Protein AF-A0A416CD63-F1 (afdb_monomer_lite)

Secondary structure (DSSP, 8-state):
-HHHHHHHHHHHHHHHHHHHHHHHHHHHHHHHHHHHHHHHHHHHHHHHHTT-HHHHHHHHHHHHTT-TT-HHHHHHHHHHHHHHHHHT--S-GGG--SHHHHHHHHHHHHHHHHHHHHHHHHHHH-GGGTT-HHHHHHHHHHHHHHHHHHHHHHHHHHHHHHHHHHHHHHHHHHTT------HHHHHHHHHHHHHHHIIIII-SS-TTEEEEEEEEEE-TT--EEEEEEE--TT--SHHHHHHHHTTTB-HHHHHHHHHTS-EEEETTEEEEEPP--------SEEEEEEEEEETTEEEEEEEEEETTEE-S--EEEEEEEETTEEEESS-----SS---EEEPPP-SSSSSSSSS----EEEEETT--SSS-SSS--EEEE-TTSEEEEE-SSEEEEEEEEE-TTSSEEEEEEEEEEEEETTTEEEE-TT--EEEEEEEETTTTEEEEEE-HHHHHH---S--SEEEEE-

Sequence (471 aa):
MKNKKRMIVAGIALILLVIVGVVAVNISKKASQREEIARQLELGKKQLTSLEYEEAIATFKNALAIDPKDRELLAGLVEAEEAYANSKVTILLVNISSSEEVESFLVQMSEKEAILQEAIEELTKNEAIKDNSGYQEASDKLNSLIEKIQKEKEDAESKKKDFTSNLENQQEEVTEKESALSDEEIIGAIHKASEFAYNWFWISDREHVDEYDTYVEYDENGNPWEYKRVTYEGISSLDDVLDLTKHYFTEEVAEELISQKDWHEQNNKIYVSEPDGLGGPEADYYDIKIVKENDIRYTITVYEYFGDELWENPYDVHLEYIDGYWVFDKILVCAGNSVPINVIEGDKSANDLDRQFDITGTWYSEEYDEVDAWASSYRTIFNPDGTVLQIGWRNEDHGTYEVSADGMCVTAYFKENYIDQPGDGMQLLGGYEYSVVYKLDPEKQCIYAAYSQEFKDALYSNAEDGVLHRN

Foldseek 3Di:
DVVVVVVVVVVVVVVVVVVVVVVVVVVVVVVVLVVVLVVLLVVLVVCVVVLVLVVSLVSLVVSCVSVVQDLSSLVSNLSSLLSVLVVLQPDDLVPDDALVSLVVRLVSLVSSLVSLVVVLVVLVVPPVCPPHPSSVVSNVVSVVVNVVSVVSNVVSVVVSVVNVVVVVVVVVVVVVPPDAQDPVNVVVLLVVLQVVLCQPAADQPHPFWDPVDWDWDAPPVRDTFIWTWGRPPPDQDPVSQLVVNVLAAPSVVSVVSSVQWDWDHDDSIITITGHPHPDDDAFLAKEWEWDDLDRFKIKIWIFGHDPPDTDDDTDIWMFGQDPNHTYIHDRDHHDDDNHYYHYDDPPPDDPPVPPLLPPAAKWKDPPDDPVCQAQQIKMKGQHPVQKIWIGARFKIWIWGWDADPNSFKIKTKTQFMWGQDVPPGIDTPPPQIWMWMWGDDVVVQKIWIDTDPSVVVVPRGNDDTGIIHDD

pLDDT: mean 78.73, std 15.66, range [32.41, 96.62]

Structure (mmCIF, N/CA/C/O backbone):
data_AF-A0A416CD63-F1
#
_entry.id   AF-A0A416CD63-F1
#
loop_
_atom_site.group_PDB
_atom_site.id
_atom_site.type_symbol
_atom_site.label_atom_id
_atom_site.label_alt_id
_atom_site.label_comp_id
_atom_site.label_asym_id
_atom_site.label_entity_id
_atom_site.label_seq_id
_atom_site.pdbx_PDB_ins_code
_atom_site.Cartn_x
_atom_site.Cartn_y
_atom_site.Cartn_z
_atom_site.occupancy
_atom_site.B_iso_or_equiv
_atom_site.auth_seq_id
_atom_site.auth_comp_id
_atom_site.auth_asym_id
_atom_site.auth_atom_id
_atom_site.pdbx_PDB_model_num
ATOM 1 N N . MET A 1 1 ? -75.795 24.272 72.238 1.00 47.78 1 MET A N 1
ATOM 2 C CA . MET A 1 1 ? -74.499 24.619 71.591 1.00 47.78 1 MET A CA 1
ATOM 3 C C . MET A 1 1 ? -73.395 23.553 71.716 1.00 47.78 1 MET A C 1
ATOM 5 O O . MET A 1 1 ? -72.498 23.566 70.882 1.00 47.78 1 MET A O 1
ATOM 9 N N . LYS A 1 2 ? -73.434 22.607 72.676 1.00 50.34 2 LYS A N 1
ATOM 10 C CA . LYS A 1 2 ? -72.370 21.589 72.868 1.00 50.34 2 LYS A CA 1
ATOM 11 C C . LYS A 1 2 ? -72.233 20.547 71.733 1.00 50.34 2 LYS A C 1
ATOM 13 O O . LYS A 1 2 ? -71.116 20.134 71.445 1.00 50.34 2 LYS A O 1
ATOM 18 N N . ASN A 1 3 ? -73.313 20.197 71.025 1.00 50.03 3 ASN A N 1
ATOM 19 C CA . ASN A 1 3 ? -73.269 19.145 69.988 1.00 50.03 3 ASN A CA 1
ATOM 20 C C . ASN A 1 3 ? -72.847 19.648 68.591 1.00 50.03 3 ASN A C 1
ATOM 22 O O . ASN A 1 3 ? -72.278 18.881 67.823 1.00 50.03 3 ASN A O 1
ATOM 26 N N . LYS A 1 4 ? -73.022 20.946 68.281 1.00 47.25 4 LYS A N 1
ATOM 27 C CA . LYS A 1 4 ? -72.522 21.545 67.022 1.00 47.25 4 LYS A CA 1
ATOM 28 C C . LYS A 1 4 ? -70.990 21.628 66.987 1.00 47.25 4 LYS A C 1
ATOM 30 O O . LYS A 1 4 ? -70.401 21.354 65.953 1.00 47.25 4 LYS A O 1
ATOM 35 N N . LYS A 1 5 ? -70.337 21.921 68.122 1.00 48.97 5 LYS A N 1
ATOM 36 C CA . LYS A 1 5 ? -68.864 21.918 68.217 1.00 48.97 5 LYS A CA 1
ATOM 37 C C . LYS A 1 5 ? -68.271 20.509 68.071 1.00 48.97 5 LYS A C 1
ATOM 39 O O . LYS A 1 5 ? -67.232 20.366 67.447 1.00 48.97 5 LYS A O 1
ATOM 44 N N . ARG A 1 6 ? -68.949 19.469 68.579 1.00 48.44 6 ARG A N 1
ATOM 45 C CA . ARG A 1 6 ? -68.504 18.069 68.433 1.00 48.44 6 ARG A CA 1
ATOM 46 C C . ARG A 1 6 ? -68.652 17.532 67.002 1.00 48.44 6 ARG A C 1
ATOM 48 O O . ARG A 1 6 ? -67.761 16.823 66.558 1.00 48.44 6 ARG A O 1
ATOM 55 N N . MET A 1 7 ? -69.699 17.920 66.262 1.00 50.28 7 MET A N 1
ATOM 56 C CA . MET A 1 7 ? -69.828 17.545 64.841 1.00 50.28 7 MET A CA 1
ATOM 57 C C . MET A 1 7 ? -68.813 18.250 63.929 1.00 50.28 7 MET A C 1
ATOM 59 O O . MET A 1 7 ? -68.301 17.625 63.009 1.00 50.28 7 MET A O 1
ATOM 63 N N . ILE A 1 8 ? -68.468 19.515 64.201 1.00 53.25 8 ILE A N 1
ATOM 64 C CA . ILE A 1 8 ? -67.455 20.243 63.413 1.00 53.25 8 ILE A CA 1
ATOM 65 C C . ILE A 1 8 ? -66.051 19.655 63.640 1.00 53.25 8 ILE A C 1
ATOM 67 O O . ILE A 1 8 ? -65.306 19.462 62.686 1.00 53.25 8 ILE A O 1
ATOM 71 N N . VAL A 1 9 ? -65.708 19.296 64.882 1.00 56.03 9 VAL A N 1
ATOM 72 C CA . VAL A 1 9 ? -64.408 18.676 65.204 1.00 56.03 9 VAL A CA 1
ATOM 73 C C . VAL A 1 9 ? -64.283 17.266 64.609 1.00 56.03 9 VAL A C 1
ATOM 75 O O . VAL A 1 9 ? -63.225 16.923 64.091 1.00 56.03 9 VAL A O 1
ATOM 78 N N . ALA A 1 10 ? -65.359 16.470 64.609 1.00 55.72 10 ALA A N 1
ATOM 79 C CA . ALA A 1 10 ? -65.358 15.142 63.989 1.00 55.72 10 ALA A CA 1
ATOM 80 C C . ALA A 1 10 ? -65.233 15.201 62.452 1.00 55.72 10 ALA A C 1
ATOM 82 O O . ALA A 1 10 ? -64.523 14.386 61.867 1.00 55.72 10 ALA A O 1
ATOM 83 N N . GLY A 1 11 ? -65.858 16.190 61.800 1.00 44.44 11 GLY A N 1
ATOM 84 C CA . GLY A 1 11 ? -65.732 16.400 60.353 1.00 44.44 11 GLY A CA 1
ATOM 85 C C . GLY A 1 11 ? -64.328 16.836 59.917 1.00 44.44 11 GLY A C 1
ATOM 86 O O . GLY A 1 11 ? -63.806 16.321 58.932 1.00 44.44 11 GLY A O 1
ATOM 87 N N . ILE A 1 12 ? -63.676 17.723 60.679 1.00 56.09 12 ILE A N 1
ATOM 88 C CA . ILE A 1 12 ? -62.297 18.173 60.402 1.00 56.09 12 ILE A CA 1
ATOM 89 C C . ILE A 1 12 ? -61.287 17.031 60.605 1.00 56.09 12 ILE A C 1
ATOM 91 O O . ILE A 1 12 ? -60.362 16.884 59.809 1.00 56.09 12 ILE A O 1
ATOM 95 N N . ALA A 1 13 ? -61.483 16.183 61.620 1.00 56.41 13 ALA A N 1
ATOM 96 C CA . ALA A 1 13 ? -60.624 15.022 61.861 1.00 56.41 13 ALA A CA 1
ATOM 97 C C . ALA A 1 13 ? -60.711 13.971 60.737 1.00 56.41 13 ALA A C 1
ATOM 99 O O . ALA A 1 13 ? -59.696 13.383 60.370 1.00 56.41 13 ALA A O 1
ATOM 100 N N . LEU A 1 14 ? -61.899 13.769 60.154 1.00 52.41 14 LEU A N 1
ATOM 101 C CA . LEU A 1 14 ? -62.092 12.841 59.037 1.00 52.41 14 LEU A CA 1
ATOM 102 C C . LEU A 1 14 ? -61.425 13.354 57.748 1.00 52.41 14 LEU A C 1
ATOM 104 O O . LEU A 1 14 ? -60.782 12.587 57.040 1.00 52.41 14 LEU A O 1
ATOM 108 N N . ILE A 1 15 ? -61.519 14.661 57.476 1.00 53.72 15 ILE A N 1
ATOM 109 C CA . ILE A 1 15 ? -60.858 15.305 56.329 1.00 53.72 15 ILE A CA 1
ATOM 110 C C . ILE A 1 15 ? -59.331 15.250 56.482 1.00 53.72 15 ILE A C 1
ATOM 112 O O . ILE A 1 15 ? -58.638 14.920 55.525 1.00 53.72 15 ILE A O 1
ATOM 116 N N . LEU A 1 16 ? -58.797 15.490 57.685 1.00 55.91 16 LEU A N 1
ATOM 117 C CA . LEU A 1 16 ? -57.363 15.348 57.962 1.00 55.91 16 LEU A CA 1
ATOM 118 C C . LEU A 1 16 ? -56.876 13.902 57.797 1.00 55.91 16 LEU A C 1
ATOM 120 O O . LEU A 1 16 ? -55.801 13.701 57.249 1.00 55.91 16 LEU A O 1
ATOM 124 N N . LEU A 1 17 ? -57.659 12.896 58.196 1.00 55.28 17 LEU A N 1
ATOM 125 C CA . LEU A 1 17 ? -57.319 11.482 57.983 1.00 55.28 17 LEU A CA 1
ATOM 126 C C . LEU A 1 17 ? -57.327 11.085 56.503 1.00 55.28 17 LEU A C 1
ATOM 128 O O . LEU A 1 17 ? -56.457 10.332 56.078 1.00 55.28 17 LEU A O 1
ATOM 132 N N . VAL A 1 18 ? -58.260 11.615 55.708 1.00 52.41 18 VAL A N 1
ATOM 133 C CA . VAL A 1 18 ? -58.279 11.400 54.252 1.00 52.41 18 VAL A CA 1
ATOM 134 C C . VAL A 1 18 ? -57.104 12.116 53.582 1.00 52.41 18 VAL A C 1
ATOM 136 O O . VAL A 1 18 ? -56.463 11.528 52.721 1.00 52.41 18 VAL A O 1
ATOM 139 N N . ILE A 1 19 ? -56.747 13.332 54.011 1.00 50.94 19 ILE A N 1
ATOM 140 C CA . ILE A 1 19 ? -55.561 14.044 53.505 1.00 50.94 19 ILE A CA 1
ATOM 141 C C . ILE A 1 19 ? -54.279 13.300 53.891 1.00 50.94 19 ILE A C 1
ATOM 143 O O . ILE A 1 19 ? -53.436 13.089 53.031 1.00 50.94 19 ILE A O 1
ATOM 147 N N . VAL A 1 20 ? -54.141 12.834 55.135 1.00 53.88 20 VAL A N 1
ATOM 148 C CA . VAL A 1 20 ? -52.987 12.030 55.575 1.00 53.88 20 VAL A CA 1
ATOM 149 C C . VAL A 1 20 ? -52.948 10.682 54.855 1.00 53.88 20 VAL A C 1
ATOM 151 O O . VAL A 1 20 ? -51.867 10.238 54.502 1.00 53.88 20 VAL A O 1
ATOM 154 N N . GLY A 1 21 ? -54.092 10.056 54.568 1.00 44.72 21 GLY A N 1
ATOM 155 C CA . GLY A 1 21 ? -54.178 8.814 53.796 1.00 44.72 21 GLY A CA 1
ATOM 156 C C . GLY A 1 21 ? -53.815 8.995 52.320 1.00 44.72 21 GLY A C 1
ATOM 157 O O . GLY A 1 21 ? -53.049 8.204 51.783 1.00 44.72 21 GLY A O 1
ATOM 158 N N . VAL A 1 22 ? -54.287 10.065 51.670 1.00 46.16 22 VAL A N 1
ATOM 159 C CA . VAL A 1 22 ? -53.909 10.411 50.289 1.00 46.16 22 VAL A CA 1
ATOM 160 C C . VAL A 1 22 ? -52.435 10.802 50.227 1.00 46.16 22 VAL A C 1
ATOM 162 O O . VAL A 1 22 ? -51.725 10.332 49.348 1.00 46.16 22 VAL A O 1
ATOM 165 N N . VAL A 1 23 ? -51.939 11.584 51.189 1.00 48.16 23 VAL A N 1
ATOM 166 C CA . VAL A 1 23 ? -50.519 11.941 51.303 1.00 48.16 23 VAL A CA 1
ATOM 167 C C . VAL A 1 23 ? -49.670 10.700 51.590 1.00 48.16 23 VAL A C 1
ATOM 169 O O . VAL A 1 23 ? -48.652 10.531 50.941 1.00 48.16 23 VAL A O 1
ATOM 172 N N . ALA A 1 24 ? -50.095 9.776 52.453 1.00 46.91 24 ALA A N 1
ATOM 173 C CA . ALA A 1 24 ? -49.369 8.539 52.752 1.00 46.91 24 ALA A CA 1
ATOM 174 C C . ALA A 1 24 ? -49.361 7.549 51.576 1.00 46.91 24 ALA A C 1
ATOM 176 O O . ALA A 1 24 ? -48.325 6.953 51.302 1.00 46.91 24 ALA A O 1
ATOM 177 N N . VAL A 1 25 ? -50.467 7.402 50.838 1.00 49.12 25 VAL A N 1
ATOM 178 C CA . VAL A 1 25 ? -50.528 6.569 49.621 1.00 49.12 25 VAL A CA 1
ATOM 179 C C . VAL A 1 25 ? -49.691 7.183 48.497 1.00 49.12 25 VAL A C 1
ATOM 181 O O . VAL A 1 25 ? -48.989 6.461 47.790 1.00 49.12 25 VAL A O 1
ATOM 184 N N . ASN A 1 26 ? -49.702 8.511 48.357 1.00 49.03 26 ASN A N 1
ATOM 185 C CA . ASN A 1 26 ? -48.883 9.211 47.369 1.00 49.03 26 ASN A CA 1
ATOM 186 C C . ASN A 1 26 ? -47.392 9.201 47.763 1.00 49.03 26 ASN A C 1
ATOM 188 O O . ASN A 1 26 ? -46.542 9.028 46.901 1.00 49.03 26 ASN A O 1
ATOM 192 N N . ILE A 1 27 ? -47.058 9.283 49.058 1.00 52.47 27 ILE A N 1
ATOM 193 C CA . ILE A 1 27 ? -45.693 9.094 49.583 1.00 52.47 27 ILE A CA 1
ATOM 194 C C . ILE A 1 27 ? -45.237 7.643 49.400 1.00 52.47 27 ILE A C 1
ATOM 196 O O . ILE A 1 27 ? -44.099 7.429 49.013 1.00 52.47 27 ILE A O 1
ATOM 200 N N . SER A 1 28 ? -46.102 6.648 49.621 1.00 54.59 28 SER A N 1
ATOM 201 C CA . SER A 1 28 ? -45.753 5.229 49.480 1.00 54.59 28 SER A CA 1
ATOM 202 C C . SER A 1 28 ? -45.536 4.827 48.015 1.00 54.59 28 SER A C 1
ATOM 204 O O . SER A 1 28 ? -44.563 4.136 47.723 1.00 54.59 28 SER A O 1
ATOM 206 N N . LYS A 1 29 ? -46.348 5.338 47.074 1.00 59.31 29 LYS A N 1
ATOM 207 C CA . LYS A 1 29 ? -46.081 5.193 45.630 1.00 59.31 29 LYS A CA 1
ATOM 208 C C . LYS A 1 29 ? -44.802 5.916 45.202 1.00 59.31 29 LYS A C 1
ATOM 210 O O . LYS A 1 29 ? -44.005 5.344 44.470 1.00 59.31 29 LYS A O 1
ATOM 215 N N . LYS A 1 30 ? -44.573 7.136 45.694 1.00 59.75 30 LYS A N 1
ATOM 216 C CA . LYS A 1 30 ? -43.382 7.933 45.361 1.00 59.75 30 LYS A CA 1
ATOM 217 C C . LYS A 1 30 ? -42.096 7.356 45.969 1.00 59.75 30 LYS A C 1
ATOM 219 O O . LYS A 1 30 ? -41.039 7.463 45.362 1.00 59.75 30 LYS A O 1
ATOM 224 N N . ALA A 1 31 ? -42.184 6.719 47.137 1.00 62.84 31 ALA A N 1
ATOM 225 C CA . ALA A 1 31 ? -41.080 5.992 47.760 1.00 62.84 31 ALA A CA 1
ATOM 226 C C . ALA A 1 31 ? -40.725 4.730 46.962 1.00 62.84 31 ALA A C 1
ATOM 228 O O . ALA A 1 31 ? -39.556 4.519 46.668 1.00 62.84 31 ALA A O 1
ATOM 229 N N . SER A 1 32 ? -41.732 3.960 46.531 1.00 74.25 32 SER A N 1
ATOM 230 C CA . SER A 1 32 ? -41.527 2.792 45.665 1.00 74.25 32 SER A CA 1
ATOM 231 C C . SER A 1 32 ? -40.945 3.167 44.298 1.00 74.25 32 SER A C 1
ATOM 233 O O . SER A 1 32 ? -40.089 2.450 43.798 1.00 74.25 32 SER A O 1
ATOM 235 N N . GLN A 1 33 ? -41.360 4.296 43.711 1.00 77.81 33 GLN A N 1
ATOM 236 C CA . GLN A 1 33 ? -40.791 4.796 42.453 1.00 77.81 33 GLN A CA 1
ATOM 237 C C . GLN A 1 33 ? -39.337 5.247 42.612 1.00 77.81 33 GLN A C 1
ATOM 239 O O . GLN A 1 33 ? -38.517 4.949 41.754 1.00 77.81 33 GLN A O 1
ATOM 244 N N . ARG A 1 34 ? -38.995 5.929 43.714 1.00 80.19 34 ARG A N 1
ATOM 245 C CA . ARG A 1 34 ? -37.604 6.317 43.997 1.00 80.19 34 ARG A CA 1
ATOM 246 C C . ARG A 1 34 ? -36.688 5.118 44.197 1.00 80.19 34 ARG A C 1
ATOM 248 O O . ARG A 1 34 ? -35.549 5.161 43.754 1.00 80.19 34 ARG A O 1
ATOM 255 N N . GLU A 1 35 ? -37.170 4.080 44.875 1.00 83.94 35 GLU A N 1
ATOM 256 C CA . GLU A 1 35 ? -36.397 2.853 45.067 1.00 83.94 35 GLU A CA 1
ATOM 257 C C . GLU A 1 35 ? -36.163 2.130 43.735 1.00 83.94 35 GLU A C 1
ATOM 259 O O . GLU A 1 35 ? -35.052 1.681 43.475 1.00 83.94 35 GLU A O 1
ATOM 264 N N . GLU A 1 36 ? -37.174 2.084 42.865 1.00 82.94 36 GLU A N 1
ATOM 265 C CA . GLU A 1 36 ? -37.032 1.512 41.525 1.00 82.94 36 GLU A CA 1
ATOM 266 C C . GLU A 1 36 ? -36.062 2.321 40.653 1.00 82.94 36 GLU A C 1
ATOM 268 O O . GLU A 1 36 ? -35.158 1.746 40.061 1.00 82.94 36 GLU A O 1
ATOM 273 N N . ILE A 1 37 ? -36.170 3.654 40.640 1.00 88.19 37 ILE A N 1
ATOM 274 C CA . ILE A 1 37 ? -35.233 4.535 39.923 1.00 88.19 37 ILE A CA 1
ATOM 275 C C . ILE A 1 37 ? -33.795 4.327 40.412 1.00 88.19 37 ILE A C 1
ATOM 277 O O . ILE A 1 37 ? -32.885 4.214 39.597 1.00 88.19 37 ILE A O 1
ATOM 281 N N . ALA A 1 38 ? -33.584 4.217 41.727 1.00 89.38 38 ALA A N 1
ATOM 282 C CA . ALA A 1 38 ? -32.260 3.963 42.289 1.00 89.38 38 ALA A CA 1
ATOM 283 C C . ALA A 1 38 ? -31.691 2.603 41.848 1.00 89.38 38 ALA A C 1
ATOM 285 O O . ALA A 1 38 ? -30.506 2.513 41.534 1.00 89.38 38 ALA A O 1
ATOM 286 N N . ARG A 1 39 ? -32.529 1.559 41.770 1.00 84.44 39 ARG A N 1
ATOM 287 C CA . ARG A 1 39 ? -32.119 0.240 41.259 1.00 84.44 39 ARG A CA 1
ATOM 288 C C . ARG A 1 39 ? -31.773 0.278 39.776 1.00 84.44 39 ARG A C 1
ATOM 290 O O . ARG A 1 39 ? -30.775 -0.316 39.389 1.00 84.44 39 ARG A O 1
ATOM 297 N N . GLN A 1 40 ? -32.567 0.971 38.961 1.00 86.50 40 GLN A N 1
ATOM 298 C CA . GLN A 1 40 ? -32.297 1.121 37.528 1.00 86.50 40 GLN A CA 1
ATOM 299 C C . GLN A 1 40 ? -31.015 1.927 37.286 1.00 86.50 40 GLN A C 1
ATOM 301 O O . GLN A 1 40 ? -30.204 1.559 36.445 1.00 86.50 40 GLN A O 1
ATOM 306 N N . LEU A 1 41 ? -30.778 2.976 38.079 1.00 91.56 41 LEU A N 1
ATOM 307 C CA . LEU A 1 41 ? -29.534 3.741 38.048 1.00 91.56 41 LEU A CA 1
ATOM 308 C C . LEU A 1 41 ? -28.314 2.866 38.389 1.00 91.56 41 LEU A C 1
ATOM 310 O O . LEU A 1 41 ? -27.292 2.947 37.712 1.00 91.56 41 LEU A O 1
ATOM 314 N N . GLU A 1 42 ? -28.403 2.034 39.431 1.00 91.94 42 GLU A N 1
ATOM 315 C CA . GLU A 1 42 ? -27.327 1.108 39.811 1.00 91.94 42 GLU A CA 1
ATOM 316 C C . GLU A 1 42 ? -27.107 0.021 38.748 1.00 91.94 42 GLU A C 1
ATOM 318 O O . GLU A 1 42 ? -25.964 -0.290 38.409 1.00 91.94 42 GLU A O 1
ATOM 323 N N . LEU A 1 43 ? -28.191 -0.513 38.178 1.00 84.44 43 LEU A N 1
ATOM 324 C CA . LEU A 1 43 ? -28.141 -1.484 37.089 1.00 84.44 43 LEU A CA 1
ATOM 325 C C . LEU A 1 43 ? -27.456 -0.901 35.849 1.00 84.44 43 LEU A C 1
ATOM 327 O O . LEU A 1 43 ? -26.513 -1.512 35.357 1.00 84.44 43 LEU A O 1
ATOM 331 N N . GLY A 1 44 ? -27.861 0.289 35.399 1.00 84.00 44 GLY A N 1
ATOM 332 C CA . GLY A 1 44 ? -27.248 0.953 34.247 1.00 84.00 44 GLY A CA 1
ATOM 333 C C . GLY A 1 44 ? -25.750 1.199 34.455 1.00 84.00 44 GLY A C 1
ATOM 334 O O . GLY A 1 44 ? -24.942 0.870 33.592 1.00 84.00 44 GLY A O 1
ATOM 335 N N . LYS A 1 45 ? -25.338 1.659 35.647 1.00 92.06 45 LYS A N 1
ATOM 336 C CA . LYS A 1 45 ? -23.909 1.817 36.000 1.00 92.06 45 LYS A CA 1
ATOM 337 C C . LYS A 1 45 ? -23.141 0.489 35.966 1.00 92.06 45 LYS A C 1
ATOM 339 O O . LYS A 1 45 ? -21.988 0.441 35.534 1.00 92.06 45 LYS A O 1
ATOM 344 N N . LYS A 1 46 ? -23.767 -0.604 36.412 1.00 85.44 46 LYS A N 1
ATOM 345 C CA . LYS A 1 46 ? -23.170 -1.945 36.350 1.00 85.44 46 LYS A CA 1
ATOM 346 C C . LYS A 1 46 ? -22.997 -2.420 34.904 1.00 85.44 46 LYS A C 1
ATOM 348 O O . LYS A 1 46 ? -21.950 -2.983 34.590 1.00 85.44 46 LYS A O 1
ATOM 353 N N . GLN A 1 47 ? -23.991 -2.187 34.052 1.00 81.00 47 GLN A N 1
ATOM 354 C CA . GLN A 1 47 ? -23.949 -2.533 32.628 1.00 81.00 47 GLN A CA 1
ATOM 355 C C . GLN A 1 47 ? -22.831 -1.769 31.911 1.00 81.00 47 GLN A C 1
ATOM 357 O O . GLN A 1 47 ? -22.008 -2.396 31.252 1.00 81.00 47 GLN A O 1
ATOM 362 N N . LEU A 1 48 ? -22.673 -0.466 32.185 1.00 81.69 48 LEU A N 1
ATOM 363 C CA . LEU A 1 48 ? -21.533 0.324 31.693 1.00 81.69 48 LEU A CA 1
ATOM 364 C C . LEU A 1 48 ? -20.180 -0.270 32.072 1.00 81.69 48 LEU A C 1
ATOM 366 O O . LEU A 1 48 ? -19.295 -0.409 31.234 1.00 81.69 48 LEU A O 1
ATOM 370 N N . THR A 1 49 ? -20.030 -0.661 33.338 1.00 87.81 49 THR A N 1
ATOM 371 C CA . THR A 1 49 ? -18.784 -1.271 33.828 1.00 87.81 49 THR A CA 1
ATOM 372 C C . THR A 1 49 ? -18.530 -2.641 33.183 1.00 87.81 49 THR A C 1
ATOM 374 O O . THR A 1 49 ? -17.388 -3.081 33.095 1.00 87.81 49 THR A O 1
ATOM 377 N N . SER A 1 50 ? -19.592 -3.314 32.737 1.00 79.00 50 SER A N 1
ATOM 378 C CA . SER A 1 50 ? -19.542 -4.622 32.073 1.00 79.00 50 SER A CA 1
ATOM 379 C C . SER A 1 50 ? -19.436 -4.510 30.546 1.00 79.00 50 SER A C 1
ATOM 381 O O . SER A 1 50 ? -19.432 -5.539 29.880 1.00 79.00 50 SER A O 1
ATOM 383 N N . LEU A 1 51 ? -19.317 -3.286 30.009 1.00 84.00 51 LEU A N 1
ATOM 384 C CA . LEU A 1 51 ? -19.273 -2.970 28.574 1.00 84.00 51 LEU A CA 1
ATOM 385 C C . LEU A 1 51 ? -20.561 -3.349 27.807 1.00 84.00 51 LEU A C 1
ATOM 387 O O . LEU A 1 51 ? -20.549 -3.465 26.587 1.00 84.00 51 LEU A O 1
ATOM 391 N N . GLU A 1 52 ? -21.676 -3.521 28.523 1.00 82.38 52 GLU A N 1
ATOM 392 C CA . GLU A 1 52 ? -23.024 -3.768 27.984 1.00 82.38 52 GLU A CA 1
ATOM 393 C C . GLU A 1 52 ? -23.692 -2.413 27.676 1.00 82.38 52 GLU A C 1
ATOM 395 O O . GLU A 1 52 ? -24.570 -1.942 28.410 1.00 82.38 52 GLU A O 1
ATOM 400 N N . TYR A 1 53 ? -23.171 -1.696 26.675 1.00 86.81 53 TYR A N 1
ATOM 401 C CA . TYR A 1 53 ? -23.497 -0.282 26.463 1.00 86.81 53 TYR A CA 1
ATOM 402 C C . TYR A 1 53 ? -24.935 -0.069 25.983 1.00 86.81 53 TYR A C 1
ATOM 404 O O . TYR A 1 53 ? -25.643 0.784 26.520 1.00 86.81 53 TYR A O 1
ATOM 412 N N . GLU A 1 54 ? -25.397 -0.861 25.021 1.00 86.81 54 GLU A N 1
ATOM 413 C CA . GLU A 1 54 ? -26.755 -0.798 24.486 1.00 86.81 54 GLU A CA 1
ATOM 414 C C . GLU A 1 54 ? -27.798 -1.121 25.566 1.00 86.81 54 GLU A C 1
ATOM 416 O O . GLU A 1 54 ? -28.828 -0.444 25.674 1.00 86.81 54 GLU A O 1
ATOM 421 N N . GLU A 1 55 ? -27.523 -2.107 26.425 1.00 80.06 55 GLU A N 1
ATOM 422 C CA . GLU A 1 55 ? -28.376 -2.420 27.566 1.00 80.06 55 GLU A CA 1
ATOM 423 C C . GLU A 1 55 ? -28.372 -1.297 28.609 1.00 80.06 55 GLU A C 1
ATOM 425 O O . GLU A 1 55 ? -29.435 -0.968 29.145 1.00 80.06 55 GLU A O 1
ATOM 430 N N . ALA A 1 56 ? -27.221 -0.671 28.875 1.00 83.56 56 ALA A N 1
ATOM 431 C CA . ALA A 1 56 ? -27.133 0.481 29.769 1.00 83.56 56 ALA A CA 1
ATOM 432 C C . ALA A 1 56 ? -27.957 1.670 29.245 1.00 83.56 56 ALA A C 1
ATOM 434 O O . ALA A 1 56 ? -28.747 2.252 29.997 1.00 83.56 56 ALA A O 1
ATOM 435 N N . ILE A 1 57 ? -27.837 1.992 27.951 1.00 88.19 57 ILE A N 1
ATOM 436 C CA . ILE A 1 57 ? -28.624 3.034 27.273 1.00 88.19 57 ILE A CA 1
ATOM 437 C C . ILE A 1 57 ? -30.121 2.751 27.437 1.00 88.19 57 ILE A C 1
ATOM 439 O O . ILE A 1 57 ? -30.880 3.624 27.873 1.00 88.19 57 ILE A O 1
ATOM 443 N N . ALA A 1 58 ? -30.558 1.520 27.152 1.00 86.56 58 ALA A N 1
ATOM 444 C CA . ALA A 1 58 ? -31.955 1.121 27.294 1.00 86.56 58 ALA A CA 1
ATOM 445 C C . ALA A 1 58 ? -32.448 1.244 28.747 1.00 86.56 58 ALA A C 1
ATOM 447 O O . ALA A 1 58 ? -33.543 1.761 28.993 1.00 86.56 58 ALA A O 1
ATOM 448 N N . THR A 1 59 ? -31.641 0.816 29.721 1.00 85.00 59 THR A N 1
ATOM 449 C CA . THR A 1 59 ? -31.937 0.934 31.155 1.00 85.00 59 THR A CA 1
ATOM 450 C C . THR A 1 59 ? -32.129 2.394 31.571 1.00 85.00 59 THR A C 1
ATOM 452 O O . THR A 1 59 ? -33.141 2.727 32.200 1.00 85.00 59 THR A O 1
ATOM 455 N N . PHE A 1 60 ? -31.228 3.297 31.170 1.00 89.06 60 PHE A N 1
ATOM 456 C CA . PHE A 1 60 ? -31.354 4.721 31.482 1.00 89.06 60 PHE A CA 1
ATOM 457 C C . PHE A 1 60 ? -32.549 5.373 30.780 1.00 89.06 60 PHE A C 1
ATOM 459 O O . PHE A 1 60 ? -33.302 6.098 31.433 1.00 89.06 60 PHE A O 1
ATOM 466 N N . LYS A 1 61 ? -32.797 5.074 29.496 1.00 88.50 61 LYS A N 1
ATOM 467 C CA . LYS A 1 61 ? -33.972 5.578 28.756 1.00 88.50 61 LYS A CA 1
ATOM 468 C C . LYS A 1 61 ? -35.284 5.144 29.421 1.00 88.50 61 LYS A C 1
ATOM 470 O O . LYS A 1 61 ? -36.178 5.967 29.627 1.00 88.50 61 LYS A O 1
ATOM 475 N N . ASN A 1 62 ? -35.381 3.884 29.848 1.00 86.00 62 ASN A N 1
ATOM 476 C CA . ASN A 1 62 ? -36.552 3.368 30.562 1.00 86.00 62 ASN A CA 1
ATOM 477 C C . ASN A 1 62 ? -36.757 4.048 31.924 1.00 86.00 62 ASN A C 1
ATOM 479 O O . ASN A 1 62 ? -37.888 4.375 32.290 1.00 86.00 62 ASN A O 1
ATOM 483 N N . ALA A 1 63 ? -35.680 4.300 32.669 1.00 87.62 63 ALA A N 1
ATOM 484 C CA . ALA A 1 63 ?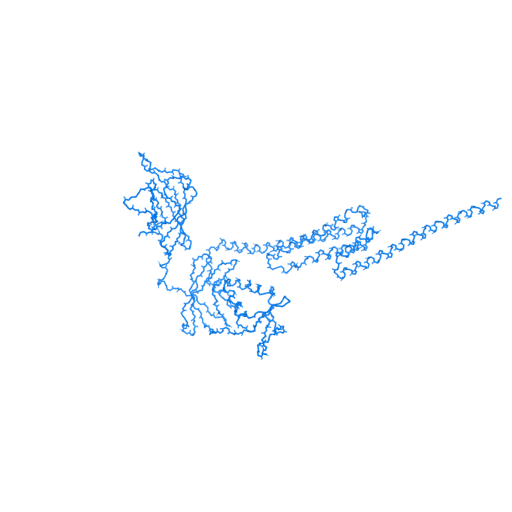 -35.754 5.004 33.945 1.00 87.62 63 ALA A CA 1
ATOM 485 C C . ALA A 1 63 ? -36.138 6.489 33.769 1.00 87.62 63 ALA A C 1
ATOM 487 O O . ALA A 1 63 ? -36.968 7.010 34.519 1.00 87.62 63 ALA A O 1
ATOM 488 N N . LEU A 1 64 ? -35.618 7.152 32.731 1.00 86.94 64 LEU A N 1
ATOM 489 C CA . LEU A 1 64 ? -35.960 8.532 32.365 1.00 86.94 64 LEU A CA 1
ATOM 490 C C . LEU A 1 64 ? -37.402 8.675 31.870 1.00 86.94 64 LEU A C 1
ATOM 492 O O . LEU A 1 64 ? -37.998 9.734 32.032 1.00 86.94 64 LEU A O 1
ATOM 496 N N . ALA A 1 65 ? -38.018 7.618 31.337 1.00 85.50 65 ALA A N 1
ATOM 497 C CA . ALA A 1 65 ? -39.453 7.628 31.054 1.00 85.50 65 ALA A CA 1
ATOM 498 C C . ALA A 1 65 ? -40.309 7.749 32.337 1.00 85.50 65 ALA A C 1
ATOM 500 O O . ALA A 1 65 ? -41.452 8.207 32.276 1.00 85.50 65 ALA A O 1
ATOM 501 N N . ILE A 1 66 ? -39.765 7.358 33.499 1.00 84.88 66 ILE A N 1
ATOM 502 C CA . ILE A 1 66 ? -40.430 7.427 34.810 1.00 84.88 66 ILE A CA 1
ATOM 503 C C . ILE A 1 66 ? -40.119 8.751 35.521 1.00 84.88 66 ILE A C 1
ATOM 505 O O . ILE A 1 66 ? -41.042 9.393 36.031 1.00 84.88 66 ILE A O 1
ATOM 509 N N . ASP A 1 67 ? -38.849 9.166 35.553 1.00 86.31 67 ASP A N 1
ATOM 510 C CA . ASP A 1 67 ? -38.424 10.474 36.072 1.00 86.31 67 ASP A CA 1
ATOM 511 C C . ASP A 1 67 ? -37.546 11.221 35.053 1.00 86.31 67 ASP A C 1
ATOM 513 O O . ASP A 1 67 ? -36.317 11.183 35.131 1.00 86.31 67 ASP A O 1
ATOM 517 N N . PRO A 1 68 ? -38.169 11.952 34.107 1.00 83.75 68 PRO A N 1
ATOM 518 C CA . PRO A 1 68 ? -37.453 12.620 33.019 1.00 83.75 68 PRO A CA 1
ATOM 519 C C . PRO A 1 68 ? -36.482 13.709 33.480 1.00 83.75 68 PRO A C 1
ATOM 521 O O . PRO A 1 68 ? -35.686 14.205 32.686 1.00 83.75 68 PRO A O 1
ATOM 524 N N . LYS A 1 69 ? -36.588 14.159 34.739 1.00 86.19 69 LYS A N 1
ATOM 525 C CA . LYS A 1 69 ? -35.790 15.274 35.253 1.00 86.19 69 LYS A CA 1
ATOM 526 C C . LYS A 1 69 ? -34.632 14.848 36.145 1.00 86.19 69 LYS A C 1
ATOM 528 O O . LYS A 1 69 ? -33.900 15.727 36.609 1.00 86.19 69 LYS A O 1
ATOM 533 N N . ASP A 1 70 ? -34.466 13.550 36.378 1.00 89.50 70 ASP A N 1
ATOM 534 C CA . ASP A 1 70 ? -33.393 13.037 37.216 1.00 89.50 70 ASP A CA 1
ATOM 535 C C . ASP A 1 70 ? -32.024 13.299 36.572 1.00 89.50 70 ASP A C 1
ATOM 537 O O . ASP A 1 70 ? -31.721 12.864 35.460 1.00 89.50 70 ASP A O 1
ATOM 541 N N . ARG A 1 71 ? -31.191 14.059 37.286 1.00 90.12 71 ARG A N 1
ATOM 542 C CA . ARG A 1 71 ? -29.888 14.503 36.789 1.00 90.12 71 ARG A CA 1
ATOM 543 C C . ARG A 1 71 ? -28.875 13.361 36.716 1.00 90.12 71 ARG A C 1
ATOM 545 O O . ARG A 1 71 ? -28.016 13.395 35.843 1.00 90.12 71 ARG A O 1
ATOM 552 N N . GLU A 1 72 ? -28.952 12.380 37.616 1.00 92.12 72 GLU A N 1
ATOM 553 C CA . GLU A 1 72 ? -28.023 11.247 37.613 1.00 92.12 72 GLU A CA 1
ATOM 554 C C . GLU A 1 72 ? -28.348 10.272 36.483 1.00 92.12 72 GLU A C 1
ATOM 556 O O . GLU A 1 72 ? -27.427 9.774 35.843 1.00 92.12 72 GLU A O 1
ATOM 561 N N . LEU A 1 73 ? -29.632 10.052 36.187 1.00 92.12 73 LEU A N 1
ATOM 562 C CA . LEU A 1 73 ? -30.039 9.251 35.030 1.00 92.12 73 LEU A CA 1
ATOM 563 C C . LEU A 1 73 ? -29.663 9.918 33.700 1.00 92.12 73 LEU A C 1
ATOM 565 O O . LEU A 1 73 ? -29.185 9.235 32.801 1.00 92.12 73 LEU A O 1
ATOM 569 N N . LEU A 1 74 ? -29.837 11.241 33.578 1.00 92.12 74 LEU A N 1
ATOM 570 C CA . LEU A 1 74 ? -29.398 11.986 32.390 1.00 92.12 74 LEU A CA 1
ATOM 571 C C . LEU A 1 74 ? -27.877 11.910 32.210 1.00 92.12 74 LEU A C 1
ATOM 573 O O . LEU A 1 74 ? -27.404 11.688 31.101 1.00 92.12 74 LEU A O 1
ATOM 577 N N . ALA A 1 75 ? -27.112 12.059 33.295 1.00 92.25 75 ALA A N 1
ATOM 578 C CA . ALA A 1 75 ? -25.660 11.917 33.249 1.00 92.25 75 ALA A CA 1
ATOM 579 C C . ALA A 1 75 ? -25.232 10.490 32.869 1.00 92.25 75 ALA A C 1
ATOM 581 O O . ALA A 1 75 ? -24.348 10.339 32.034 1.00 92.25 75 ALA A O 1
ATOM 582 N N . GLY A 1 76 ? -25.885 9.469 33.436 1.00 92.25 76 GLY A N 1
ATOM 583 C CA . GLY A 1 76 ? -25.623 8.067 33.108 1.00 92.25 76 GLY A CA 1
ATOM 584 C C . GLY A 1 76 ? -25.951 7.725 31.655 1.00 92.25 76 GLY A C 1
ATOM 585 O O . GLY A 1 76 ? -25.186 7.012 31.019 1.00 92.25 76 GLY A O 1
ATOM 586 N N . LEU A 1 77 ? -27.034 8.283 31.100 1.00 93.94 77 LEU A N 1
ATOM 587 C CA . LEU A 1 77 ? -27.355 8.128 29.680 1.00 93.94 77 LEU A CA 1
ATOM 588 C C . LEU A 1 77 ? -26.261 8.728 28.789 1.00 93.94 77 LEU A C 1
ATOM 590 O O . LEU A 1 77 ? -25.815 8.063 27.866 1.00 93.94 77 LEU A O 1
ATOM 594 N N . VAL A 1 78 ? -25.801 9.951 29.075 1.00 94.31 78 VAL A N 1
ATOM 595 C CA . VAL A 1 78 ? -24.717 10.584 28.300 1.00 94.31 78 VAL A CA 1
ATOM 596 C C . VAL A 1 78 ? -23.432 9.758 28.363 1.00 94.31 78 VAL A C 1
ATOM 598 O O . VAL A 1 78 ? -22.802 9.547 27.335 1.00 94.31 78 VAL A O 1
ATOM 601 N N . GLU A 1 79 ? -23.069 9.261 29.547 1.00 94.81 79 GLU A N 1
ATOM 602 C CA . GLU A 1 79 ? -21.900 8.390 29.730 1.00 94.81 79 GLU A CA 1
ATOM 603 C C . GLU A 1 79 ? -22.036 7.080 28.935 1.00 94.81 79 GLU A C 1
ATOM 605 O O . GLU A 1 79 ? -21.063 6.605 28.353 1.00 94.81 79 GLU A O 1
ATOM 610 N N . ALA A 1 80 ? -23.249 6.527 28.856 1.00 90.31 80 ALA A N 1
ATOM 611 C CA . ALA A 1 80 ? -23.539 5.326 28.083 1.00 90.31 80 ALA A CA 1
ATOM 612 C C . ALA A 1 80 ? -23.447 5.536 26.572 1.00 90.31 80 ALA A C 1
ATOM 614 O O . ALA A 1 80 ? -22.803 4.744 25.889 1.00 90.31 80 ALA A O 1
ATOM 615 N N . GLU A 1 81 ? -24.051 6.610 26.064 1.00 91.19 81 GLU A N 1
ATOM 616 C CA . GLU A 1 81 ? -24.002 6.978 24.646 1.00 91.19 81 GLU A CA 1
ATOM 617 C C . GLU A 1 81 ? -22.558 7.312 24.221 1.00 91.19 81 GLU A C 1
ATOM 619 O O . GLU A 1 81 ? -22.104 6.871 23.168 1.00 91.19 81 GLU A O 1
ATOM 624 N N . GLU A 1 82 ? -21.784 8.008 25.067 1.00 92.25 82 GLU A N 1
ATOM 625 C CA . GLU A 1 82 ? -20.357 8.264 24.826 1.00 92.25 82 GLU A CA 1
ATOM 626 C C . GLU A 1 82 ? -19.541 6.964 24.787 1.00 92.25 82 GLU A C 1
ATOM 628 O O . GLU A 1 82 ? -18.738 6.769 23.874 1.00 92.25 82 GLU A O 1
ATOM 633 N N . ALA A 1 83 ? -19.734 6.065 25.757 1.00 87.56 83 ALA A N 1
ATOM 634 C CA . ALA A 1 83 ? -19.017 4.794 25.808 1.00 87.56 83 ALA A CA 1
ATOM 635 C C . ALA A 1 83 ? -19.358 3.894 24.610 1.00 87.56 83 ALA A C 1
ATOM 637 O O . ALA A 1 83 ? -18.453 3.325 23.996 1.00 87.56 83 ALA A O 1
ATOM 638 N N . TYR A 1 84 ? -20.637 3.831 24.228 1.00 87.31 84 TYR A N 1
ATOM 639 C CA . TYR A 1 84 ? -21.089 3.115 23.040 1.00 87.31 84 TYR A CA 1
ATOM 640 C C . TYR A 1 84 ? -20.453 3.682 21.767 1.00 87.31 84 TYR A C 1
ATOM 642 O O . TYR A 1 84 ? -19.855 2.935 20.993 1.00 87.31 84 TYR A O 1
ATOM 650 N N . ALA A 1 85 ? -20.497 5.002 21.583 1.00 86.25 85 ALA A N 1
ATOM 651 C CA . ALA A 1 85 ? -19.904 5.658 20.424 1.00 86.25 85 ALA A CA 1
ATOM 652 C C . ALA A 1 85 ? -18.374 5.458 20.376 1.00 86.25 85 ALA A C 1
ATOM 654 O O . ALA A 1 85 ? -17.812 5.190 19.317 1.00 86.25 85 ALA A O 1
ATOM 655 N N . ASN A 1 86 ? -17.689 5.519 21.524 1.00 84.44 86 ASN A N 1
ATOM 656 C CA . ASN A 1 86 ? -16.254 5.232 21.624 1.00 84.44 86 ASN A CA 1
ATOM 657 C C . ASN A 1 86 ? -15.915 3.773 21.282 1.00 84.44 86 ASN A C 1
ATOM 659 O O . ASN A 1 86 ? -14.857 3.530 20.712 1.00 84.44 86 ASN A O 1
ATOM 663 N N . SER A 1 87 ? -16.796 2.812 21.582 1.00 81.62 87 SER A N 1
ATOM 664 C CA . SER A 1 87 ? -16.566 1.389 21.277 1.00 81.62 87 SER A CA 1
ATOM 665 C C . SER A 1 87 ? -16.495 1.076 19.777 1.00 81.62 87 SER A C 1
ATOM 667 O O . SER A 1 87 ? -15.970 0.033 19.396 1.00 81.62 87 SER A O 1
ATOM 669 N N . LYS A 1 88 ? -17.010 1.975 18.925 1.00 82.38 88 LYS A N 1
ATOM 670 C CA . LYS A 1 88 ? -16.961 1.852 17.459 1.00 82.38 88 LYS A CA 1
ATOM 671 C C . LYS A 1 88 ? -15.640 2.322 16.855 1.00 82.38 88 LYS A C 1
ATOM 673 O O . LYS A 1 88 ? -15.384 2.062 15.686 1.00 82.38 88 LYS A O 1
ATOM 678 N N . VAL A 1 89 ? -14.801 2.997 17.642 1.00 81.44 89 VAL A N 1
ATOM 679 C CA . VAL A 1 89 ? -13.493 3.476 17.198 1.00 81.44 89 VAL A CA 1
ATOM 680 C C . VAL A 1 89 ? -12.424 2.469 17.609 1.00 81.44 89 VAL A C 1
ATOM 682 O O . VAL A 1 89 ? -12.147 2.289 18.793 1.00 81.44 89 VAL A O 1
ATOM 685 N N . THR A 1 90 ? -11.816 1.818 16.624 1.00 77.25 90 THR A N 1
ATOM 686 C CA . THR A 1 90 ? -10.724 0.852 16.806 1.00 77.25 90 THR A CA 1
ATOM 687 C C . THR A 1 90 ? -9.353 1.472 16.542 1.00 77.25 90 THR A C 1
ATOM 689 O O . THR A 1 90 ? -8.362 1.027 17.118 1.00 77.25 90 THR A O 1
ATOM 692 N N . ILE A 1 91 ? -9.294 2.528 15.725 1.00 73.94 91 ILE A N 1
ATOM 693 C CA . ILE A 1 91 ? -8.057 3.217 15.339 1.00 73.94 91 ILE A CA 1
ATOM 694 C C . ILE A 1 91 ? -7.922 4.523 16.127 1.00 73.94 91 ILE A C 1
ATOM 696 O O . ILE A 1 91 ? -8.856 5.317 16.216 1.00 73.94 91 ILE A O 1
ATOM 700 N N . LEU A 1 92 ? -6.739 4.779 16.688 1.00 81.06 92 LEU A N 1
ATOM 701 C CA . LEU A 1 92 ? -6.431 6.045 17.357 1.00 81.06 92 LEU A CA 1
ATOM 702 C C . LEU A 1 92 ? -5.695 6.986 16.401 1.00 81.06 92 LEU A C 1
ATOM 704 O O . LEU A 1 92 ? -4.718 6.581 15.782 1.00 81.06 92 LEU A O 1
ATOM 708 N N . LEU A 1 93 ? -6.081 8.268 16.375 1.00 74.12 93 LEU A N 1
ATOM 709 C CA . LEU A 1 93 ? -5.478 9.314 15.528 1.00 74.12 93 LEU A CA 1
ATOM 710 C C . LEU A 1 93 ? -3.936 9.349 15.578 1.00 74.12 93 LEU A C 1
ATOM 712 O O . LEU A 1 93 ? -3.260 9.568 14.568 1.00 74.12 93 LEU A O 1
ATOM 716 N N . VAL A 1 94 ? -3.374 9.116 16.767 1.00 75.94 94 VAL A N 1
ATOM 717 C CA . VAL A 1 94 ? -1.922 9.101 17.009 1.00 75.94 94 VAL A CA 1
ATOM 718 C C . VAL A 1 94 ? -1.208 7.920 16.351 1.00 75.94 94 VAL A C 1
ATOM 720 O O . VAL A 1 94 ? -0.045 8.067 15.997 1.00 75.94 94 VAL A O 1
ATOM 723 N N . ASN A 1 95 ? -1.906 6.802 16.146 1.00 73.94 95 ASN A N 1
ATOM 724 C CA . ASN A 1 95 ? -1.353 5.567 15.590 1.00 73.94 95 ASN A CA 1
ATOM 725 C C . ASN A 1 95 ? -1.537 5.464 14.073 1.00 73.94 95 ASN A C 1
ATOM 727 O O . ASN A 1 95 ? -1.002 4.547 13.472 1.00 73.94 95 ASN A O 1
ATOM 731 N N . ILE A 1 96 ? -2.272 6.397 13.460 1.00 75.81 96 ILE A N 1
ATOM 732 C CA . ILE A 1 96 ? -2.458 6.412 12.008 1.00 75.81 96 ILE A CA 1
ATOM 733 C C . ILE A 1 96 ? -1.106 6.612 11.318 1.00 75.81 96 ILE A C 1
ATOM 735 O O . ILE A 1 96 ? -0.434 7.625 11.553 1.00 75.81 96 ILE A O 1
ATOM 739 N N . SER A 1 97 ? -0.752 5.672 10.455 1.00 77.62 97 SER A N 1
ATOM 740 C CA . SER A 1 97 ? 0.525 5.569 9.752 1.00 77.62 97 SER A CA 1
ATOM 741 C C . SER A 1 97 ? 0.380 5.634 8.227 1.00 77.62 97 SER A C 1
ATOM 743 O O . SER A 1 97 ? 1.354 5.950 7.545 1.00 77.62 97 SER A O 1
ATOM 745 N N . SER A 1 98 ? -0.832 5.428 7.701 1.00 70.44 98 SER A N 1
ATOM 746 C CA . SER A 1 98 ? -1.117 5.435 6.263 1.00 70.44 98 SER A CA 1
ATOM 747 C C . SER A 1 98 ? -2.361 6.256 5.898 1.00 70.44 98 SER A C 1
ATOM 749 O O . SER A 1 98 ? -3.209 6.559 6.740 1.00 70.44 98 SER A O 1
ATOM 751 N N . SER A 1 99 ? -2.495 6.605 4.613 1.00 71.75 99 SER A N 1
ATOM 752 C CA . SER A 1 99 ? -3.682 7.298 4.080 1.00 71.75 99 SER A CA 1
ATOM 753 C C . SER A 1 99 ? -4.954 6.443 4.182 1.00 71.75 99 SER A C 1
ATOM 755 O O . SER A 1 99 ? -6.034 6.964 4.453 1.00 71.75 99 SER A O 1
ATOM 757 N N . GLU A 1 100 ? -4.839 5.126 4.020 1.00 76.44 100 GLU A N 1
ATOM 758 C CA . GLU A 1 100 ? -5.960 4.182 4.140 1.00 76.44 100 GLU A CA 1
ATOM 759 C C . GLU A 1 100 ? -6.466 4.087 5.582 1.00 76.44 100 GLU A C 1
ATOM 761 O O . GLU A 1 100 ? -7.675 4.100 5.830 1.00 76.44 100 GLU A O 1
ATOM 766 N N . GLU A 1 101 ? -5.549 4.094 6.551 1.00 79.94 101 GLU A N 1
ATOM 767 C CA . GLU A 1 101 ? -5.893 4.182 7.968 1.00 79.94 101 GLU A CA 1
ATOM 768 C C . GLU A 1 101 ? -6.563 5.519 8.313 1.00 79.94 101 GLU A C 1
ATOM 770 O O . GLU A 1 101 ? -7.449 5.541 9.170 1.00 79.94 101 GLU A O 1
ATOM 775 N N . VAL A 1 102 ? -6.213 6.622 7.628 1.00 78.44 102 VAL A N 1
ATOM 776 C CA . VAL A 1 102 ? -6.948 7.891 7.768 1.00 78.44 102 VAL A CA 1
ATOM 777 C C . VAL A 1 102 ? -8.389 7.747 7.283 1.00 78.44 102 VAL A C 1
ATOM 779 O O . VAL A 1 102 ? -9.301 8.164 7.992 1.00 78.44 102 VAL A O 1
ATOM 782 N N . GLU A 1 103 ? -8.623 7.154 6.110 1.00 79.31 103 GLU A N 1
ATOM 783 C CA . GLU A 1 103 ? -9.985 6.966 5.589 1.00 79.31 103 GLU A CA 1
ATOM 784 C C . GLU A 1 103 ? -10.817 6.075 6.520 1.00 79.31 103 GLU A C 1
ATOM 786 O O . GLU A 1 103 ? -11.949 6.419 6.870 1.00 79.31 103 GLU A O 1
ATOM 791 N N . SER A 1 104 ? -10.236 4.969 6.995 1.00 77.19 104 SER A N 1
ATOM 792 C CA . SER A 1 104 ? -10.872 4.079 7.973 1.00 77.19 104 SER A CA 1
ATOM 793 C C . SER A 1 104 ? -11.205 4.811 9.279 1.00 77.19 104 SER A C 1
ATOM 795 O O . SER A 1 104 ? -12.329 4.718 9.782 1.00 77.19 104 SER A O 1
ATOM 797 N N . PHE A 1 105 ? -10.276 5.621 9.797 1.00 84.94 105 PHE A N 1
ATOM 798 C CA . PHE A 1 105 ? -10.508 6.458 10.973 1.00 84.94 105 PHE A CA 1
ATOM 799 C C . PHE A 1 105 ? -11.634 7.479 10.747 1.00 84.94 105 PHE A C 1
ATOM 801 O O . PHE A 1 105 ? -12.517 7.616 11.593 1.00 84.94 105 PHE A O 1
ATOM 808 N N . LEU A 1 106 ? -11.664 8.169 9.602 1.00 85.19 106 LEU A N 1
ATOM 809 C CA . LEU A 1 106 ? -12.705 9.151 9.274 1.00 85.19 106 LEU A CA 1
ATOM 810 C C . LEU A 1 106 ? -14.101 8.517 9.186 1.00 85.19 106 LEU A C 1
ATOM 812 O O . LEU A 1 106 ? -15.084 9.135 9.617 1.00 85.19 106 LEU A O 1
ATOM 816 N N . VAL A 1 107 ? -14.200 7.284 8.677 1.00 85.12 107 VAL A N 1
ATOM 817 C CA . VAL A 1 107 ? -15.448 6.505 8.670 1.00 85.12 107 VAL A CA 1
ATOM 818 C C . VAL A 1 107 ? -15.900 6.199 10.098 1.00 85.12 107 VAL A C 1
ATOM 820 O O . VAL A 1 107 ? -17.034 6.524 10.453 1.00 85.12 107 VAL A O 1
ATOM 823 N N . GLN A 1 108 ? -15.011 5.668 10.944 1.00 82.75 108 GLN A N 1
ATOM 824 C CA . GLN A 1 108 ? -15.319 5.354 12.349 1.00 82.75 108 GLN A CA 1
ATOM 825 C C . GLN A 1 108 ? -15.731 6.602 13.142 1.00 82.75 108 GLN A C 1
ATOM 827 O O . GLN A 1 108 ? -16.701 6.584 13.902 1.00 82.75 108 GLN A O 1
ATOM 832 N N . MET A 1 109 ? -15.041 7.726 12.933 1.00 86.69 109 MET A N 1
ATOM 833 C CA . MET A 1 109 ? -15.383 8.996 13.573 1.00 86.69 109 MET A CA 1
ATOM 834 C C . MET A 1 109 ? -16.720 9.555 13.081 1.00 86.69 109 MET A C 1
ATOM 836 O O . MET A 1 109 ? -17.436 10.185 13.857 1.00 86.69 109 MET A O 1
ATOM 840 N N . SER A 1 110 ? -17.088 9.309 11.822 1.00 88.25 110 SER A N 1
ATOM 841 C CA . SER A 1 110 ? -18.400 9.693 11.289 1.00 88.25 110 SER A CA 1
ATOM 842 C C . SER A 1 110 ? -19.527 8.818 11.843 1.00 88.25 110 SER A C 1
ATOM 844 O O . SER A 1 110 ? -20.602 9.337 12.137 1.00 88.25 110 SER A O 1
ATOM 846 N N . GLU A 1 111 ? -19.285 7.522 12.061 1.00 88.50 111 GLU A N 1
ATOM 847 C CA . GLU A 1 111 ? -20.226 6.641 12.765 1.00 88.50 111 GLU A CA 1
ATOM 848 C C . GLU A 1 111 ? -20.419 7.090 14.222 1.00 88.50 111 GLU A C 1
ATOM 850 O O . GLU A 1 111 ? -21.549 7.261 14.682 1.00 88.50 111 GLU A O 1
ATOM 855 N N . LYS A 1 112 ? -19.320 7.384 14.926 1.00 90.81 112 LYS A N 1
ATOM 856 C CA . LYS A 1 112 ? -19.338 7.946 16.282 1.00 90.81 112 LYS A CA 1
ATOM 857 C C . LYS A 1 112 ? -20.118 9.264 16.354 1.00 90.81 112 LYS A C 1
ATOM 859 O O . LYS A 1 112 ? -20.918 9.455 17.269 1.00 90.81 112 LYS A O 1
ATOM 864 N N . GLU A 1 113 ? -19.899 10.171 15.400 1.00 91.31 113 GLU A N 1
ATOM 865 C CA . GLU A 1 113 ? -20.629 11.440 15.297 1.00 91.31 113 GLU A CA 1
ATOM 866 C C . GLU A 1 113 ? -22.134 11.204 15.107 1.00 91.31 113 GLU A C 1
ATOM 868 O O . GLU A 1 113 ? -22.939 11.823 15.802 1.00 91.31 113 GLU A O 1
ATOM 873 N N . ALA A 1 114 ? -22.516 10.282 14.217 1.00 91.06 114 ALA A N 1
ATOM 874 C CA . ALA A 1 114 ? -23.913 9.960 13.935 1.00 91.06 114 ALA A CA 1
ATOM 875 C C . ALA A 1 114 ? -24.649 9.411 15.169 1.00 91.06 114 ALA A C 1
ATOM 877 O O . ALA A 1 114 ? -25.758 9.860 15.458 1.00 91.06 114 ALA A O 1
ATOM 878 N N . ILE A 1 115 ? -24.015 8.513 15.935 1.00 87.94 115 ILE A N 1
ATOM 879 C CA . ILE A 1 115 ? -24.569 7.973 17.189 1.00 87.94 115 ILE A CA 1
ATOM 880 C C . ILE A 1 115 ? -24.869 9.107 18.181 1.00 87.94 115 ILE A C 1
ATOM 882 O O . ILE A 1 115 ? -25.965 9.190 18.738 1.00 87.94 115 ILE A O 1
ATOM 886 N N . LEU A 1 116 ? -23.920 10.027 18.383 1.00 91.38 116 LEU A N 1
ATOM 887 C CA . LEU A 1 116 ? -24.117 11.139 19.318 1.00 91.38 116 LEU A CA 1
ATOM 888 C C . LEU A 1 116 ? -25.146 12.159 18.809 1.00 91.38 116 LEU A C 1
ATOM 890 O O . LEU A 1 116 ? -25.905 12.707 19.611 1.00 91.38 116 LEU A O 1
ATOM 894 N N . GLN A 1 117 ? -25.217 12.402 17.496 1.00 91.12 117 GLN A N 1
ATOM 895 C CA . GLN A 1 117 ? -26.258 13.245 16.901 1.00 91.12 117 GLN A CA 1
ATOM 896 C C . GLN A 1 117 ? -27.656 12.650 17.113 1.00 91.12 117 GLN A C 1
ATOM 898 O O . GLN A 1 117 ? -28.574 13.381 17.496 1.00 91.12 117 GLN A O 1
ATOM 903 N N . GLU A 1 118 ? -27.814 11.336 16.936 1.00 89.19 118 GLU A N 1
ATOM 904 C CA . GLU A 1 118 ? -29.067 10.633 17.220 1.00 89.19 118 GLU A CA 1
ATOM 905 C C . GLU A 1 118 ? -29.456 10.774 18.698 1.00 89.19 118 GLU A C 1
ATOM 907 O O . GLU A 1 118 ? -30.592 11.148 19.002 1.00 89.19 118 GLU A O 1
ATOM 912 N N . ALA A 1 119 ? -28.505 10.592 19.621 1.00 88.88 119 ALA A N 1
ATOM 913 C CA . ALA A 1 119 ? -28.742 10.771 21.052 1.00 88.88 119 ALA A CA 1
ATOM 914 C C . ALA A 1 119 ? -29.224 12.195 21.396 1.00 88.88 119 ALA A C 1
ATOM 916 O O . ALA A 1 119 ? -30.166 12.367 22.177 1.00 88.88 119 ALA A O 1
ATOM 917 N N . ILE A 1 120 ? -28.636 13.232 20.784 1.00 89.38 120 ILE A N 1
ATOM 918 C CA . ILE A 1 120 ? -29.089 14.625 20.943 1.00 89.38 120 ILE A CA 1
ATOM 919 C C . ILE A 1 120 ? -30.498 14.813 20.380 1.00 89.38 120 ILE A C 1
ATOM 921 O O . ILE A 1 120 ? -31.327 15.489 21.002 1.00 89.38 120 ILE A O 1
ATOM 925 N N . GLU A 1 121 ? -30.793 14.244 19.213 1.00 88.44 121 GLU A N 1
ATOM 926 C CA . GLU A 1 121 ? -32.108 14.365 18.590 1.00 88.44 121 GLU A CA 1
ATOM 927 C C . GLU A 1 121 ? -33.193 13.706 19.454 1.00 88.44 121 GLU A C 1
ATOM 929 O O . GLU A 1 121 ? -34.250 14.299 19.690 1.00 88.44 121 GLU A O 1
ATOM 934 N N . GLU A 1 122 ? -32.926 12.510 19.981 1.00 86.00 122 GLU A N 1
ATOM 935 C CA . GLU A 1 122 ? -33.824 11.805 20.895 1.00 86.00 122 GLU A CA 1
ATOM 936 C C . GLU A 1 122 ? -34.045 12.566 22.203 1.00 86.00 122 GLU A C 1
ATOM 938 O O . GLU A 1 122 ? -35.189 12.712 22.649 1.00 86.00 122 GLU A O 1
ATOM 943 N N . LEU A 1 123 ? -32.976 13.114 22.785 1.00 83.19 123 LEU A N 1
ATOM 944 C CA . LEU A 1 123 ? -33.068 13.999 23.942 1.00 83.19 123 LEU A CA 1
ATOM 945 C C . LEU A 1 123 ? -33.959 15.214 23.625 1.00 83.19 123 LEU A C 1
ATOM 947 O O . LEU A 1 123 ? -34.863 15.544 24.400 1.00 83.19 123 LEU A O 1
ATOM 951 N N . THR A 1 124 ? -33.785 15.827 22.451 1.00 79.25 124 THR A N 1
ATOM 952 C CA . THR A 1 124 ? -34.471 17.073 22.062 1.00 79.25 124 THR A CA 1
ATOM 953 C C . THR A 1 124 ? -35.935 16.874 21.684 1.00 79.25 124 THR A C 1
ATOM 955 O O . THR A 1 124 ? -36.745 17.791 21.859 1.00 79.25 124 THR A O 1
ATOM 958 N N . LYS A 1 125 ? -36.315 15.673 21.234 1.00 82.06 125 LYS A N 1
ATOM 959 C CA . LYS A 1 125 ? -37.713 15.297 20.954 1.00 82.06 125 LYS A CA 1
ATOM 960 C C . LYS A 1 125 ? -38.602 15.337 22.198 1.00 82.06 125 LYS A C 1
ATOM 962 O O . LYS A 1 125 ? -39.819 15.492 22.077 1.00 82.06 125 LYS A O 1
ATOM 967 N N . ASN A 1 126 ? -38.037 15.219 23.397 1.00 73.38 126 ASN A N 1
ATOM 968 C CA . ASN A 1 126 ? -38.816 15.199 24.626 1.00 73.38 126 ASN A CA 1
ATOM 969 C C . ASN A 1 126 ? -39.125 16.627 25.128 1.00 73.38 126 ASN A C 1
ATOM 971 O O . ASN A 1 126 ? -38.378 17.235 25.894 1.00 73.38 126 ASN A O 1
ATOM 975 N N . GLU A 1 127 ? -40.277 17.177 24.729 1.00 67.12 127 GLU A N 1
ATOM 976 C CA . GLU A 1 127 ? -40.699 18.535 25.122 1.00 67.12 127 GLU A CA 1
ATOM 977 C C . GLU A 1 127 ? -40.857 18.727 26.644 1.00 67.12 127 GLU A C 1
ATOM 979 O O . GLU A 1 127 ? -40.773 19.854 27.136 1.00 67.12 127 GLU A O 1
ATOM 984 N N . ALA A 1 128 ? -41.043 17.651 27.420 1.00 66.25 128 ALA A N 1
ATOM 985 C CA . ALA A 1 128 ? -41.285 17.728 28.864 1.00 66.25 128 ALA A CA 1
ATOM 986 C C . ALA A 1 128 ? -40.051 18.156 29.692 1.00 66.25 128 ALA A C 1
ATOM 988 O O . ALA A 1 128 ? -40.183 18.479 30.882 1.00 66.25 128 ALA A O 1
ATOM 989 N N . ILE A 1 129 ? -38.860 18.156 29.084 1.00 68.19 129 ILE A N 1
ATOM 990 C CA . ILE A 1 129 ? -37.566 18.338 29.763 1.00 68.19 129 ILE A CA 1
ATOM 991 C C . ILE A 1 129 ? -36.767 19.564 29.299 1.00 68.19 129 ILE A C 1
ATOM 993 O O . ILE A 1 129 ? -35.731 19.855 29.889 1.00 68.19 129 ILE A O 1
ATOM 997 N N . LYS A 1 130 ? -37.293 20.353 28.352 1.00 65.56 130 LYS A N 1
ATOM 998 C CA . LYS A 1 130 ? -36.614 21.515 27.740 1.00 65.56 130 LYS A CA 1
ATOM 999 C C . LYS A 1 130 ? -36.149 22.598 28.732 1.00 65.56 130 LYS A C 1
ATOM 1001 O O . LYS A 1 130 ? -35.122 23.231 28.508 1.00 65.56 130 LYS A O 1
ATOM 1006 N N . ASP A 1 131 ? -36.868 22.765 29.847 1.00 70.38 131 ASP A N 1
ATOM 1007 C CA . ASP A 1 131 ? -36.556 23.740 30.910 1.00 70.38 131 ASP A CA 1
ATOM 1008 C C . ASP A 1 131 ? -35.727 23.150 32.077 1.00 70.38 131 ASP A C 1
ATOM 1010 O O . ASP A 1 131 ? -35.582 23.781 33.128 1.00 70.38 131 ASP A O 1
ATOM 1014 N N . ASN A 1 132 ? -35.227 21.913 31.962 1.00 78.69 132 ASN A N 1
ATOM 1015 C CA . ASN A 1 132 ? -34.420 21.275 33.005 1.00 78.69 132 ASN A CA 1
ATOM 1016 C C . ASN A 1 132 ? -32.932 21.631 32.850 1.00 78.69 132 ASN A C 1
ATOM 1018 O O . ASN A 1 132 ? -32.332 21.387 31.808 1.00 78.69 132 ASN A O 1
ATOM 1022 N N . SER A 1 133 ? -32.295 22.118 33.917 1.00 79.19 133 SER A N 1
ATOM 1023 C CA . SER A 1 133 ? -30.852 22.385 33.925 1.00 79.19 133 SER A CA 1
ATOM 1024 C C . SER A 1 133 ? -30.006 21.131 33.683 1.00 79.19 133 SER A C 1
ATOM 1026 O O . SER A 1 133 ? -28.960 21.227 33.058 1.00 79.19 133 SER A O 1
ATOM 1028 N N . GLY A 1 134 ? -30.453 19.960 34.154 1.00 81.75 134 GLY A N 1
ATOM 1029 C CA . GLY A 1 134 ? -29.762 18.692 33.895 1.00 81.75 134 GLY A CA 1
ATOM 1030 C C . GLY A 1 134 ? -29.860 18.253 32.433 1.00 81.75 134 GLY A C 1
ATOM 1031 O O . GLY A 1 134 ? -28.945 17.618 31.925 1.00 81.75 134 GLY A O 1
ATOM 1032 N N . TYR A 1 135 ? -30.940 18.636 31.746 1.00 84.19 135 TYR A N 1
ATOM 1033 C CA . TYR A 1 135 ? -31.098 18.389 30.316 1.00 84.19 135 TYR A CA 1
ATOM 1034 C C . TYR A 1 135 ? -30.135 19.253 29.501 1.00 84.19 135 TYR A C 1
ATOM 1036 O O . TYR A 1 135 ? -29.455 18.739 28.621 1.00 84.19 135 TYR A O 1
ATOM 1044 N N . GLN A 1 136 ? -30.041 20.546 29.831 1.00 84.75 136 GLN A N 1
ATOM 1045 C CA . GLN A 1 136 ? -29.075 21.427 29.175 1.00 84.75 136 GLN A CA 1
ATOM 1046 C C . GLN A 1 136 ? -27.643 20.954 29.401 1.00 84.75 136 GLN A C 1
ATOM 1048 O O . GLN A 1 136 ? -26.896 20.830 28.447 1.00 84.75 136 GLN A O 1
ATOM 1053 N N . GLU A 1 137 ? -27.290 20.555 30.625 1.00 88.69 137 GLU A N 1
ATOM 1054 C CA . GLU A 1 137 ? -25.968 19.985 30.901 1.00 88.69 137 GLU A CA 1
ATOM 1055 C C . GLU A 1 137 ? -25.678 18.717 30.077 1.00 88.69 137 GLU A C 1
ATOM 1057 O O . GLU A 1 137 ? -24.557 18.539 29.608 1.00 88.69 137 GLU A O 1
ATOM 1062 N N . ALA A 1 138 ? -26.667 17.837 29.891 1.00 88.50 138 ALA A N 1
ATOM 1063 C CA . ALA A 1 138 ? -26.523 16.642 29.062 1.00 88.50 138 ALA A CA 1
ATOM 1064 C C . ALA A 1 138 ? -26.356 16.991 27.574 1.00 88.50 138 ALA A C 1
ATOM 1066 O O . ALA A 1 138 ? -25.445 16.486 26.920 1.00 88.50 138 ALA A O 1
ATOM 1067 N N . SER A 1 139 ? -27.193 17.896 27.059 1.00 88.19 139 SER A N 1
ATOM 1068 C CA . SER A 1 139 ? -27.116 18.372 25.677 1.00 88.19 139 SER A CA 1
ATOM 1069 C C . SER A 1 139 ? -25.797 19.095 25.395 1.00 88.19 139 SER A C 1
ATOM 1071 O O . SER A 1 139 ? -25.185 18.850 24.362 1.00 88.19 139 SER A O 1
ATOM 1073 N N . ASP A 1 140 ? -25.339 19.953 26.308 1.00 90.06 140 ASP A N 1
ATOM 1074 C CA . ASP A 1 140 ? -24.080 20.692 26.190 1.00 90.06 140 ASP A CA 1
ATOM 1075 C C . ASP A 1 140 ? -22.878 19.740 26.176 1.00 90.06 140 ASP A C 1
ATOM 1077 O O . ASP A 1 140 ? -21.949 19.931 25.393 1.00 90.06 140 ASP A O 1
ATOM 1081 N N . LYS A 1 141 ? -22.901 18.681 26.999 1.00 93.31 141 LYS A N 1
ATOM 1082 C CA . LYS A 1 141 ? -21.862 17.641 26.981 1.00 93.31 141 LYS A CA 1
ATOM 1083 C C . LYS A 1 141 ? -21.814 16.906 25.646 1.00 93.31 141 LYS A C 1
ATOM 1085 O O . LYS A 1 141 ? -20.733 16.768 25.088 1.00 93.31 141 LYS A O 1
ATOM 1090 N N . LEU A 1 142 ? -22.961 16.472 25.122 1.00 91.69 142 LEU A N 1
ATOM 1091 C CA . LEU A 1 142 ? -23.015 15.782 23.830 1.00 91.69 142 LEU A CA 1
ATOM 1092 C C . LEU A 1 142 ? -22.575 16.697 22.677 1.00 91.69 142 LEU A C 1
ATOM 1094 O O . LEU A 1 142 ? -21.786 16.275 21.838 1.00 91.69 142 LEU A O 1
ATOM 1098 N N . ASN A 1 143 ? -22.996 17.966 22.677 1.00 91.62 143 ASN A N 1
ATOM 1099 C CA . ASN A 1 143 ? -22.513 18.960 21.713 1.00 91.62 143 ASN A CA 1
ATOM 1100 C C . ASN A 1 143 ? -20.990 19.136 21.801 1.00 91.62 143 ASN A C 1
ATOM 1102 O O . ASN A 1 143 ? -20.311 19.119 20.780 1.00 91.62 143 ASN A O 1
ATOM 1106 N N . SER A 1 144 ? -20.438 19.237 23.014 1.00 94.56 144 SER A N 1
ATOM 1107 C CA . SER A 1 144 ? -18.989 19.343 23.219 1.00 94.56 144 SER A CA 1
ATOM 1108 C C . SER A 1 144 ? -18.229 18.106 22.723 1.00 94.56 144 SER A C 1
ATOM 1110 O O . SER A 1 144 ? -17.113 18.241 22.220 1.00 94.56 144 SER A O 1
ATOM 1112 N N . LEU A 1 145 ? -18.815 16.909 22.835 1.00 94.56 145 LEU A N 1
ATOM 1113 C CA . LEU A 1 145 ? -18.241 15.686 22.270 1.00 94.56 145 LEU A CA 1
ATOM 1114 C C . LEU A 1 145 ? -18.246 15.717 20.737 1.00 94.56 145 LEU A C 1
ATOM 1116 O O . LEU A 1 145 ? -17.239 15.358 20.133 1.00 94.56 145 LEU A O 1
ATOM 1120 N N . ILE A 1 146 ? -19.327 16.194 20.112 1.00 91.69 146 ILE A N 1
ATOM 1121 C CA . ILE A 1 146 ? -19.397 16.374 18.654 1.00 91.69 146 ILE A CA 1
ATOM 1122 C C . ILE A 1 146 ? -18.356 17.389 18.177 1.00 91.69 146 ILE A C 1
ATOM 1124 O O . ILE A 1 146 ? -17.630 17.100 17.232 1.00 91.69 146 ILE A O 1
ATOM 1128 N N . GLU A 1 147 ? -18.214 18.533 18.850 1.00 93.62 147 GLU A N 1
ATOM 1129 C CA . GLU A 1 147 ? -17.176 19.522 18.519 1.00 93.62 147 GLU A CA 1
ATOM 1130 C C . GLU A 1 147 ? -15.770 18.906 18.588 1.00 93.62 147 GLU A C 1
ATOM 1132 O O . GLU A 1 147 ? -14.926 19.156 17.727 1.00 93.62 147 GLU A O 1
ATOM 1137 N N . LYS A 1 148 ? -15.514 18.057 19.592 1.00 92.81 148 LYS A N 1
ATOM 1138 C CA . LYS A 1 148 ? -14.241 17.339 19.714 1.00 92.81 148 LYS A CA 1
ATOM 1139 C C . LYS A 1 148 ? -14.035 16.338 18.572 1.00 92.81 148 LYS A C 1
ATOM 1141 O O . LYS A 1 148 ? -12.935 16.270 18.037 1.00 92.81 148 LYS A O 1
ATOM 1146 N N . ILE A 1 149 ? -15.076 15.601 18.186 1.00 91.56 149 ILE A N 1
ATOM 1147 C CA . ILE A 1 149 ? -15.044 14.665 17.050 1.00 91.56 149 ILE A CA 1
ATOM 1148 C C . ILE A 1 149 ? -14.761 15.404 15.743 1.00 91.56 149 ILE A C 1
ATOM 1150 O O . ILE A 1 149 ? -13.915 14.968 14.971 1.00 91.56 149 ILE A O 1
ATOM 1154 N N . GLN A 1 150 ? -15.430 16.531 15.504 1.00 90.88 150 GLN A N 1
ATOM 1155 C CA . GLN A 1 150 ? -15.215 17.348 14.311 1.00 90.88 150 GLN A CA 1
ATOM 1156 C C . GLN A 1 150 ? -13.778 17.852 14.244 1.00 90.88 150 GLN A C 1
ATOM 1158 O O . GLN A 1 150 ? -13.145 17.737 13.202 1.00 90.88 150 GLN A O 1
ATOM 1163 N N . LYS A 1 151 ? -13.224 18.292 15.377 1.00 91.94 151 LYS A N 1
ATOM 1164 C CA . LYS A 1 151 ? -11.812 18.656 15.457 1.00 91.94 151 LYS A CA 1
ATOM 1165 C C . LYS A 1 151 ? -10.876 17.475 15.169 1.00 91.94 151 LYS A C 1
ATOM 1167 O O . LYS A 1 151 ? -9.919 17.635 14.429 1.00 91.94 151 LYS A O 1
ATOM 1172 N N . GLU A 1 152 ? -11.141 16.293 15.725 1.00 89.25 152 GLU A N 1
ATOM 1173 C CA . GLU A 1 152 ? -10.337 15.092 15.445 1.00 89.25 152 GLU A CA 1
ATOM 1174 C C . GLU A 1 152 ? -10.423 14.675 13.964 1.00 89.25 152 GLU A C 1
ATOM 1176 O O . GLU A 1 152 ? -9.432 14.208 13.407 1.00 89.25 152 GLU A O 1
ATOM 1181 N N . LYS A 1 153 ? -11.573 14.887 13.308 1.00 87.31 153 LYS A N 1
ATOM 1182 C CA . LYS A 1 153 ? -11.744 14.696 11.859 1.00 87.31 153 LYS A CA 1
ATOM 1183 C C . LYS A 1 153 ? -10.959 15.732 11.053 1.00 87.31 153 LYS A C 1
ATOM 1185 O O . LYS A 1 153 ? -10.267 15.342 10.125 1.00 87.31 153 LYS A O 1
ATOM 1190 N N . GLU A 1 154 ? -10.999 17.010 11.430 1.00 90.19 154 GLU A N 1
ATOM 1191 C CA . GLU A 1 154 ? -10.177 18.064 10.812 1.00 90.19 154 GLU A CA 1
ATOM 1192 C C . GLU A 1 154 ? -8.674 17.771 10.963 1.00 90.19 154 GLU A C 1
ATOM 1194 O O . GLU A 1 154 ? -7.917 17.891 10.001 1.00 90.19 154 GLU A O 1
ATOM 1199 N N . ASP A 1 155 ? -8.238 17.334 12.149 1.00 87.56 155 ASP A N 1
ATOM 1200 C CA . ASP A 1 155 ? -6.849 16.943 12.412 1.00 87.56 155 ASP A CA 1
ATOM 1201 C C . ASP A 1 155 ? -6.455 15.714 11.563 1.00 87.56 155 ASP A C 1
ATOM 1203 O O . ASP A 1 155 ? -5.359 15.671 10.999 1.00 87.56 155 ASP A O 1
ATOM 1207 N N . ALA A 1 156 ? -7.351 14.732 11.415 1.00 82.81 156 ALA A N 1
ATOM 1208 C CA . ALA A 1 156 ? -7.146 13.570 10.550 1.00 82.81 156 ALA A CA 1
ATOM 1209 C C . ALA A 1 156 ? -7.108 13.943 9.062 1.00 82.81 156 ALA A C 1
ATOM 1211 O O . ALA A 1 156 ? -6.242 13.458 8.345 1.00 82.81 156 ALA A O 1
ATOM 1212 N N . GLU A 1 157 ? -7.981 14.832 8.592 1.00 82.88 157 GLU A N 1
ATOM 1213 C CA . GLU A 1 157 ? -7.957 15.366 7.225 1.00 82.88 157 GLU A CA 1
ATOM 1214 C C . GLU A 1 157 ? -6.685 16.182 6.959 1.00 82.88 157 GLU A C 1
ATOM 1216 O O . GLU A 1 157 ? -6.102 16.086 5.879 1.00 82.88 157 GLU A O 1
ATOM 1221 N N . SER A 1 158 ? -6.194 16.933 7.949 1.00 82.31 158 SER A N 1
ATOM 1222 C CA . SER A 1 158 ? -4.887 17.591 7.862 1.00 82.31 158 SER A CA 1
ATOM 1223 C C . SER A 1 158 ? -3.763 16.563 7.750 1.00 82.31 158 SER A C 1
ATOM 1225 O O . SER A 1 158 ? -2.881 16.725 6.915 1.00 82.31 158 SER A O 1
ATOM 1227 N N . LYS A 1 159 ? -3.814 15.472 8.522 1.00 79.56 159 LYS A N 1
ATOM 1228 C CA . LYS A 1 159 ? -2.840 14.374 8.439 1.00 79.56 159 LYS A CA 1
ATOM 1229 C C . LYS A 1 159 ? -2.945 13.615 7.109 1.00 79.56 159 LYS A C 1
ATOM 1231 O O . LYS A 1 159 ? -1.925 13.254 6.534 1.00 79.56 159 LYS A O 1
ATOM 1236 N N . LYS A 1 160 ? -4.156 13.453 6.558 1.00 76.69 160 LYS A N 1
ATOM 1237 C CA . LYS A 1 160 ? -4.394 12.968 5.187 1.00 76.69 160 LYS A CA 1
ATOM 1238 C C . LYS A 1 160 ? -3.682 13.854 4.191 1.00 76.69 160 LYS A C 1
ATOM 1240 O O . LYS A 1 160 ? -2.997 13.330 3.325 1.00 76.69 160 LYS A O 1
ATOM 1245 N N . LYS A 1 161 ? -3.812 15.175 4.343 1.00 72.00 161 LYS A N 1
ATOM 1246 C CA . LYS A 1 161 ? -3.101 16.168 3.542 1.00 72.00 161 LYS A CA 1
ATOM 1247 C C . LYS A 1 161 ? -1.595 16.108 3.760 1.00 72.00 161 LYS A C 1
ATOM 1249 O O . LYS A 1 161 ? -0.876 16.360 2.815 1.00 72.00 161 LYS A O 1
ATOM 1254 N N . ASP A 1 162 ? -1.085 15.735 4.926 1.00 72.81 162 ASP A N 1
ATOM 1255 C CA . ASP A 1 162 ? 0.353 15.496 5.115 1.00 72.81 162 ASP A CA 1
ATOM 1256 C C . ASP A 1 162 ? 0.814 14.229 4.375 1.00 72.81 162 ASP A C 1
ATOM 1258 O O . ASP A 1 162 ? 1.882 14.231 3.771 1.00 72.81 162 ASP A O 1
ATOM 1262 N N . PHE A 1 163 ? -0.010 13.176 4.320 1.00 64.06 163 PHE A N 1
ATOM 1263 C CA . PHE A 1 163 ? 0.253 12.013 3.465 1.00 64.06 163 PHE A CA 1
ATOM 1264 C C . PHE A 1 163 ? 0.140 12.356 1.978 1.00 64.06 163 PHE A C 1
ATOM 1266 O O . PHE A 1 163 ? 1.025 11.994 1.215 1.00 64.06 163 PHE A O 1
ATOM 1273 N N . THR A 1 164 ? -0.887 13.105 1.567 1.00 53.84 164 THR A N 1
ATOM 1274 C CA . THR A 1 164 ? -1.073 13.524 0.166 1.00 53.84 164 THR A CA 1
ATOM 1275 C C . THR A 1 164 ? -0.129 14.636 -0.243 1.00 53.84 164 THR A C 1
ATOM 1277 O O . THR A 1 164 ? 0.171 14.705 -1.411 1.00 53.84 164 THR A O 1
ATOM 1280 N N . SER A 1 165 ? 0.388 15.462 0.66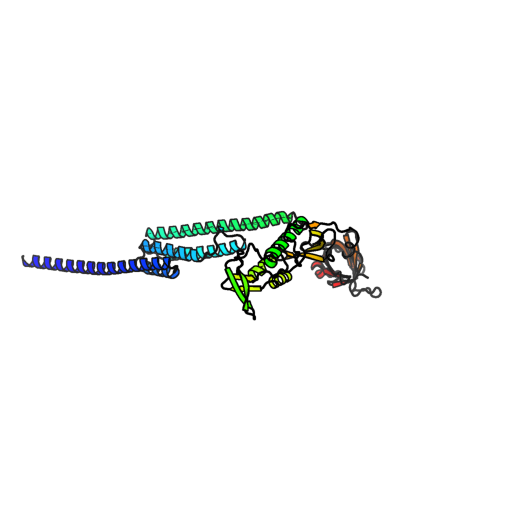6 1.00 51.88 165 SER A N 1
ATOM 1281 C CA . SER A 1 165 ? 1.407 16.475 0.374 1.00 51.88 165 SER A CA 1
ATOM 1282 C C . SER A 1 165 ? 2.816 15.927 0.505 1.00 51.88 165 SER A C 1
ATOM 1284 O O . SER A 1 165 ? 3.702 16.447 -0.149 1.00 51.88 165 SER A O 1
ATOM 1286 N N . ASN A 1 166 ? 3.057 14.850 1.253 1.00 48.53 166 ASN A N 1
ATOM 1287 C CA . ASN A 1 166 ? 4.247 14.032 1.031 1.00 48.53 166 ASN A CA 1
ATOM 1288 C C . ASN A 1 166 ? 4.150 13.308 -0.314 1.00 48.53 166 ASN A C 1
ATOM 1290 O O . ASN A 1 166 ? 5.148 13.265 -1.013 1.00 48.53 166 ASN A O 1
ATOM 1294 N N . LEU A 1 167 ? 2.966 12.835 -0.721 1.00 40.38 167 LEU A N 1
ATOM 1295 C CA . LEU A 1 167 ? 2.743 12.236 -2.041 1.00 40.38 167 LEU A CA 1
ATOM 1296 C C . LEU A 1 167 ? 2.772 13.271 -3.179 1.00 40.38 167 LEU A C 1
ATOM 1298 O O . LEU A 1 167 ? 3.248 12.941 -4.248 1.00 40.38 167 LEU A O 1
ATOM 1302 N N . GLU A 1 168 ? 2.310 14.508 -2.955 1.00 36.25 168 GLU A N 1
ATOM 1303 C CA . GLU A 1 168 ? 2.306 15.636 -3.902 1.00 36.25 168 GLU A CA 1
ATOM 1304 C C . GLU A 1 168 ? 3.641 16.372 -3.900 1.00 36.25 168 GLU A C 1
ATOM 1306 O O . GLU A 1 168 ? 4.046 16.806 -4.953 1.00 36.25 168 GLU A O 1
ATOM 1311 N N . ASN A 1 169 ? 4.387 16.469 -2.795 1.00 38.12 169 ASN A N 1
ATOM 1312 C CA . ASN A 1 169 ? 5.785 16.916 -2.848 1.00 38.12 169 ASN A CA 1
ATOM 1313 C C . ASN A 1 169 ? 6.671 15.820 -3.452 1.00 38.12 169 ASN A C 1
ATOM 1315 O O . ASN A 1 169 ? 7.610 16.156 -4.157 1.00 38.12 169 ASN A O 1
ATOM 1319 N N . GLN A 1 170 ? 6.346 14.533 -3.269 1.00 37.97 170 GLN A N 1
ATOM 1320 C CA . GLN A 1 170 ? 6.946 13.451 -4.054 1.00 37.97 170 GLN A CA 1
ATOM 1321 C C . GLN A 1 170 ? 6.468 13.487 -5.513 1.00 37.97 170 GLN A C 1
ATOM 1323 O O . GLN A 1 170 ? 7.282 13.253 -6.385 1.00 37.97 170 GLN A O 1
ATOM 1328 N N . GLN A 1 171 ? 5.217 13.845 -5.826 1.00 35.47 171 GLN A N 1
ATOM 1329 C CA . GLN A 1 171 ? 4.719 13.962 -7.207 1.00 35.47 171 GLN A CA 1
ATOM 1330 C C . GLN A 1 171 ? 5.165 15.249 -7.907 1.00 35.47 171 GLN A C 1
ATOM 1332 O O . GLN A 1 171 ? 5.331 15.223 -9.116 1.00 35.47 171 GLN A O 1
ATOM 1337 N N . GLU A 1 172 ? 5.394 16.346 -7.186 1.00 32.41 172 GLU A N 1
ATOM 1338 C CA . GLU A 1 172 ? 5.866 17.635 -7.703 1.00 32.41 172 GLU A CA 1
ATOM 1339 C C . GLU A 1 172 ? 7.403 17.620 -7.828 1.00 32.41 172 GLU A C 1
ATOM 1341 O O . GLU A 1 172 ? 7.932 18.156 -8.800 1.00 32.41 172 GLU A O 1
ATOM 1346 N N . GLU A 1 173 ? 8.110 16.866 -6.967 1.00 32.50 173 GLU A N 1
ATOM 1347 C CA . GLU A 1 173 ? 9.501 16.423 -7.191 1.00 32.50 173 GLU A CA 1
ATOM 1348 C C . GLU A 1 173 ? 9.604 15.358 -8.308 1.00 32.50 173 GLU A C 1
ATOM 1350 O O . GLU A 1 173 ? 10.628 15.284 -8.984 1.00 32.50 173 GLU A O 1
ATOM 1355 N N . VAL A 1 174 ? 8.538 14.595 -8.592 1.00 37.12 174 VAL A N 1
ATOM 1356 C CA . VAL A 1 174 ? 8.461 13.644 -9.725 1.00 37.12 174 VAL A CA 1
ATOM 1357 C C . VAL A 1 174 ? 8.038 14.314 -11.039 1.00 37.12 174 VAL A C 1
ATOM 1359 O O . VAL A 1 174 ? 8.531 13.914 -12.087 1.00 37.12 174 VAL A O 1
ATOM 1362 N N . THR A 1 175 ? 7.262 15.402 -11.047 1.00 33.72 175 THR A N 1
ATOM 1363 C CA . THR A 1 175 ? 7.041 16.194 -12.278 1.00 33.72 175 THR A CA 1
ATOM 1364 C C . THR A 1 175 ? 8.239 17.064 -12.664 1.00 33.72 175 THR A C 1
ATOM 1366 O O . THR A 1 175 ? 8.246 17.625 -13.758 1.00 33.72 175 THR A O 1
ATOM 1369 N N . GLU A 1 176 ? 9.283 17.126 -11.829 1.00 34.84 176 GLU A N 1
ATOM 1370 C CA . GLU A 1 176 ? 10.625 17.586 -12.225 1.00 34.84 176 GLU A CA 1
ATOM 1371 C C . GLU A 1 176 ? 11.675 16.450 -12.282 1.00 34.84 176 GLU A C 1
ATOM 1373 O O . GLU A 1 176 ? 12.842 16.699 -12.592 1.00 34.84 176 GLU A O 1
ATOM 1378 N N . LYS A 1 177 ? 11.259 15.187 -12.095 1.00 35.62 177 LYS A N 1
ATOM 1379 C CA . LYS A 1 177 ? 12.048 13.978 -12.374 1.00 35.62 177 LYS A CA 1
ATOM 1380 C C . LYS A 1 177 ? 11.275 13.010 -13.279 1.00 35.62 177 LYS A C 1
ATOM 1382 O O . LYS A 1 177 ? 10.996 11.869 -12.927 1.00 35.62 177 LYS A O 1
ATOM 1387 N N . GLU A 1 178 ? 11.129 13.406 -14.541 1.00 41.25 178 GLU A N 1
ATOM 1388 C CA . GLU A 1 178 ? 11.289 12.481 -15.678 1.00 41.25 178 GLU A CA 1
ATOM 1389 C C . GLU A 1 178 ? 12.761 12.013 -15.770 1.00 41.25 178 GLU A C 1
ATOM 1391 O O . GLU A 1 178 ? 13.425 12.121 -16.801 1.00 41.25 178 GLU A O 1
ATOM 1396 N N . SER A 1 179 ? 13.328 11.539 -14.660 1.00 46.34 179 SER A N 1
ATOM 1397 C CA . SER A 1 179 ? 14.646 10.926 -14.636 1.00 46.34 179 SER A CA 1
ATOM 1398 C C . SER A 1 179 ? 14.463 9.484 -14.226 1.00 46.34 179 SER A C 1
ATOM 1400 O O . SER A 1 179 ? 13.865 9.202 -13.193 1.00 46.34 179 SER A O 1
ATOM 1402 N N . ALA A 1 180 ? 15.004 8.589 -15.043 1.00 63.34 180 ALA A N 1
ATOM 1403 C CA . ALA A 1 180 ? 15.314 7.230 -14.641 1.00 63.34 180 ALA A CA 1
ATOM 1404 C C . ALA A 1 180 ? 15.781 7.174 -13.169 1.00 63.34 180 ALA A C 1
ATOM 1406 O O . ALA A 1 180 ? 16.536 8.063 -12.764 1.00 63.34 180 ALA A O 1
ATOM 1407 N N . LEU A 1 181 ? 15.372 6.143 -12.414 1.00 73.44 181 LEU A N 1
ATOM 1408 C CA . LEU A 1 181 ? 16.020 5.773 -11.154 1.00 73.44 181 LEU A CA 1
ATOM 1409 C C . LEU A 1 181 ? 17.535 5.900 -11.319 1.00 73.44 181 LEU A C 1
ATOM 1411 O O . LEU A 1 181 ? 18.093 5.402 -12.305 1.00 73.44 181 LEU A O 1
ATOM 1415 N N . SER A 1 182 ? 18.179 6.591 -10.384 1.00 81.81 182 SER A N 1
ATOM 1416 C CA . SER A 1 182 ? 19.632 6.663 -10.363 1.00 81.81 182 SER A CA 1
ATOM 1417 C C . SER A 1 182 ? 20.215 5.299 -10.004 1.00 81.81 182 SER A C 1
ATOM 1419 O O . SER A 1 182 ? 19.571 4.469 -9.355 1.00 81.81 182 SER A O 1
ATOM 1421 N N . ASP A 1 183 ? 21.465 5.079 -10.391 1.00 81.00 183 ASP A N 1
ATOM 1422 C CA . ASP A 1 183 ? 22.215 3.877 -10.034 1.00 81.00 183 ASP A CA 1
ATOM 1423 C C . ASP A 1 183 ? 22.211 3.644 -8.511 1.00 81.00 183 ASP A C 1
ATOM 1425 O O . ASP A 1 183 ? 22.054 2.516 -8.047 1.00 81.00 183 ASP A O 1
ATOM 1429 N N . GLU A 1 184 ? 22.301 4.712 -7.711 1.00 80.25 184 GLU A N 1
ATOM 1430 C CA . GLU A 1 184 ? 22.225 4.643 -6.249 1.00 80.25 184 GLU A CA 1
ATOM 1431 C C . GLU A 1 184 ? 20.837 4.247 -5.729 1.00 80.25 184 GLU A C 1
ATOM 1433 O O . GLU A 1 184 ? 20.745 3.544 -4.722 1.00 80.25 184 GLU A O 1
ATOM 1438 N N . GLU A 1 185 ? 19.760 4.680 -6.389 1.00 84.31 185 GLU A N 1
ATOM 1439 C CA . GLU A 1 185 ? 18.390 4.289 -6.032 1.00 84.31 185 GLU A CA 1
ATOM 1440 C C . GLU A 1 185 ? 18.161 2.799 -6.318 1.00 84.31 185 GLU A C 1
ATOM 1442 O O . GLU A 1 185 ? 17.585 2.094 -5.485 1.00 84.31 185 GLU A O 1
ATOM 1447 N N . ILE A 1 186 ? 18.693 2.297 -7.437 1.00 87.75 186 ILE A N 1
ATOM 1448 C CA . ILE A 1 186 ? 18.641 0.877 -7.815 1.00 87.75 186 ILE A CA 1
ATOM 1449 C C . ILE A 1 186 ? 19.481 0.026 -6.856 1.00 87.75 186 ILE A C 1
ATOM 1451 O O . ILE A 1 186 ? 18.997 -0.983 -6.342 1.00 87.75 186 ILE A O 1
ATOM 1455 N N . ILE A 1 187 ? 20.707 0.450 -6.533 1.00 84.62 187 ILE A N 1
ATOM 1456 C CA . ILE A 1 187 ? 21.550 -0.211 -5.521 1.00 84.62 187 ILE A CA 1
ATOM 1457 C C . ILE A 1 187 ? 20.851 -0.221 -4.155 1.00 84.62 187 ILE A C 1
ATOM 1459 O O . ILE A 1 187 ? 20.852 -1.232 -3.451 1.00 84.62 187 ILE A O 1
ATOM 1463 N N . GLY A 1 188 ? 20.213 0.889 -3.779 1.00 83.19 188 GLY A N 1
ATOM 1464 C CA . GLY A 1 188 ? 19.426 0.980 -2.555 1.00 83.19 188 GLY A CA 1
ATOM 1465 C C . GLY A 1 188 ? 18.250 -0.001 -2.533 1.00 83.19 188 GLY A C 1
ATOM 1466 O O . GLY A 1 188 ? 17.993 -0.613 -1.496 1.00 83.19 188 GLY A O 1
ATOM 1467 N N . ALA A 1 189 ? 17.558 -0.182 -3.661 1.00 89.12 189 ALA A N 1
ATOM 1468 C CA . ALA A 1 189 ? 16.497 -1.176 -3.801 1.00 89.12 189 ALA A CA 1
ATOM 1469 C C . ALA A 1 189 ? 17.036 -2.608 -3.653 1.00 89.12 189 ALA A C 1
ATOM 1471 O O . ALA A 1 189 ? 16.469 -3.380 -2.878 1.00 89.12 189 ALA A O 1
ATOM 1472 N N . ILE A 1 190 ? 18.164 -2.933 -4.302 1.00 88.38 190 ILE A N 1
ATOM 1473 C CA . ILE A 1 190 ? 18.832 -4.239 -4.175 1.00 88.38 190 ILE A CA 1
ATOM 1474 C C . ILE A 1 190 ? 19.140 -4.546 -2.708 1.00 88.38 190 ILE A C 1
ATOM 1476 O O . ILE A 1 190 ? 18.789 -5.619 -2.217 1.00 88.38 190 ILE A O 1
ATOM 1480 N N . HIS A 1 191 ? 19.759 -3.604 -1.990 1.00 83.56 191 HIS A N 1
ATOM 1481 C CA . HIS A 1 191 ? 20.108 -3.803 -0.584 1.00 83.56 191 HIS A CA 1
ATOM 1482 C C . HIS A 1 191 ? 18.879 -4.026 0.297 1.00 83.56 191 HIS A C 1
ATOM 1484 O O . HIS A 1 191 ? 18.894 -4.935 1.121 1.00 83.56 191 HIS A O 1
ATOM 1490 N N . LYS A 1 192 ? 17.805 -3.249 0.111 1.00 85.69 192 LYS A N 1
ATOM 1491 C CA . LYS A 1 192 ? 16.572 -3.407 0.899 1.00 85.69 192 LYS A CA 1
ATOM 1492 C C . LYS A 1 192 ? 15.897 -4.754 0.646 1.00 85.69 192 LYS A C 1
ATOM 1494 O O . LYS A 1 192 ? 15.511 -5.420 1.601 1.00 85.69 192 LYS A O 1
ATOM 1499 N N . ALA A 1 193 ? 15.771 -5.156 -0.620 1.00 88.69 193 ALA A N 1
ATOM 1500 C CA . ALA A 1 193 ? 15.185 -6.443 -0.986 1.00 88.69 193 ALA A CA 1
ATOM 1501 C C . ALA A 1 193 ? 16.043 -7.616 -0.478 1.00 88.69 193 ALA A C 1
ATOM 1503 O O . ALA A 1 193 ? 15.509 -8.569 0.085 1.00 88.69 193 ALA A O 1
ATOM 1504 N N . SER A 1 194 ? 17.373 -7.505 -0.594 1.00 83.50 194 SER A N 1
ATOM 1505 C CA . SER A 1 194 ? 18.336 -8.472 -0.048 1.00 83.50 194 SER A CA 1
ATOM 1506 C C . SER A 1 194 ? 18.215 -8.611 1.465 1.00 83.50 194 SER A C 1
ATOM 1508 O O . SER A 1 194 ? 18.152 -9.723 1.975 1.00 83.50 194 SER A O 1
ATOM 1510 N N . GLU A 1 195 ? 18.198 -7.491 2.190 1.00 80.94 195 GLU A N 1
ATOM 1511 C CA . GLU A 1 195 ? 18.110 -7.460 3.650 1.00 80.94 195 GLU A CA 1
ATOM 1512 C C . GLU A 1 195 ? 16.788 -8.058 4.129 1.00 80.94 195 GLU A C 1
ATOM 1514 O O . GLU A 1 195 ? 16.783 -8.909 5.020 1.00 80.94 195 GLU A O 1
ATOM 1519 N N . PHE A 1 196 ? 15.678 -7.674 3.495 1.00 85.12 196 PHE A N 1
ATOM 1520 C CA . PHE A 1 196 ? 14.372 -8.262 3.761 1.00 85.12 196 PHE A CA 1
ATOM 1521 C C . PHE A 1 196 ? 14.402 -9.781 3.551 1.00 85.12 196 PHE A C 1
ATOM 1523 O O . PHE A 1 196 ? 14.098 -10.534 4.480 1.00 85.12 196 PHE A O 1
ATOM 1530 N N . ALA A 1 197 ? 14.830 -10.233 2.367 1.00 84.12 197 ALA A N 1
ATOM 1531 C CA . ALA A 1 197 ? 14.875 -11.651 2.036 1.00 84.12 197 ALA A CA 1
ATOM 1532 C C . ALA A 1 197 ? 15.781 -12.425 3.007 1.00 84.12 197 ALA A C 1
ATOM 1534 O O . ALA A 1 197 ? 15.409 -13.479 3.524 1.00 84.12 197 ALA A O 1
ATOM 1535 N N . TYR A 1 198 ? 16.954 -11.879 3.318 1.00 79.75 198 TYR A N 1
ATOM 1536 C CA . TYR A 1 198 ? 17.915 -12.517 4.203 1.00 79.75 198 TYR A CA 1
ATOM 1537 C C . TYR A 1 198 ? 17.385 -12.656 5.638 1.00 79.75 198 TYR A C 1
ATOM 1539 O O . TYR A 1 198 ? 17.444 -13.741 6.224 1.00 79.75 198 TYR A O 1
ATOM 1547 N N . ASN A 1 199 ? 16.798 -11.590 6.186 1.00 78.50 199 ASN A N 1
ATOM 1548 C CA . ASN A 1 199 ? 16.268 -11.574 7.550 1.00 78.50 199 ASN A CA 1
ATOM 1549 C C . ASN A 1 199 ? 15.047 -12.486 7.716 1.00 78.50 199 ASN A C 1
ATOM 1551 O O . ASN A 1 199 ? 14.903 -13.153 8.741 1.00 78.50 199 ASN A O 1
ATOM 1555 N N . TRP A 1 200 ? 14.168 -12.546 6.717 1.00 78.94 200 TRP A N 1
ATOM 1556 C CA . TRP A 1 200 ? 12.962 -13.368 6.791 1.00 78.94 200 TRP A CA 1
ATOM 1557 C C . TRP A 1 200 ? 13.232 -14.838 6.456 1.00 78.94 200 TRP A C 1
ATOM 1559 O O . TRP A 1 200 ? 12.733 -15.737 7.145 1.00 78.94 200 TRP A O 1
ATOM 1569 N N . PHE A 1 201 ? 14.073 -15.109 5.455 1.00 79.50 201 PHE A N 1
ATOM 1570 C CA . PHE A 1 201 ? 14.179 -16.440 4.859 1.00 79.50 201 PHE A CA 1
ATOM 1571 C C . PHE A 1 201 ? 15.547 -17.125 5.046 1.00 79.50 201 PHE A C 1
ATOM 1573 O O . PHE A 1 201 ? 15.598 -18.351 4.939 1.00 79.50 201 PHE A O 1
ATOM 1580 N N . TRP A 1 202 ? 16.631 -16.424 5.410 1.00 76.69 202 TRP A N 1
ATOM 1581 C CA . TRP A 1 202 ? 17.972 -17.038 5.527 1.00 76.69 202 TRP A CA 1
ATOM 1582 C C . TRP A 1 202 ? 18.516 -17.209 6.952 1.00 76.69 202 TRP A C 1
ATOM 1584 O O . TRP A 1 202 ? 19.134 -18.243 7.209 1.00 76.69 202 TRP A O 1
ATOM 1594 N N . ILE A 1 203 ? 18.317 -16.268 7.883 1.00 69.38 203 ILE A N 1
ATOM 1595 C CA . ILE A 1 203 ? 18.918 -16.357 9.233 1.00 69.38 203 ILE A CA 1
ATOM 1596 C C . ILE A 1 203 ? 17.951 -16.797 10.337 1.00 69.38 203 ILE A C 1
ATOM 1598 O O . ILE A 1 203 ? 16.755 -16.518 10.303 1.00 69.38 203 ILE A O 1
ATOM 1602 N N . SER A 1 204 ? 18.507 -17.494 11.336 1.00 53.97 204 SER A N 1
ATOM 1603 C CA . SER A 1 204 ? 17.798 -18.007 12.521 1.00 53.97 204 SER A CA 1
ATOM 1604 C C . SER A 1 204 ? 17.554 -16.943 13.598 1.00 53.97 204 SER A C 1
ATOM 1606 O O . SER A 1 204 ? 16.613 -17.058 14.384 1.00 53.97 204 SER A O 1
ATOM 1608 N N . ASP A 1 205 ? 18.416 -15.924 13.648 1.00 54.75 205 ASP A N 1
ATOM 1609 C CA . ASP A 1 205 ? 18.431 -14.862 14.662 1.00 54.75 205 ASP A CA 1
ATOM 1610 C C . ASP A 1 205 ? 17.671 -13.645 14.115 1.00 54.75 205 ASP A C 1
ATOM 1612 O O . ASP A 1 205 ? 18.251 -12.653 13.672 1.00 54.75 205 ASP A O 1
ATOM 1616 N N . ARG A 1 206 ? 16.347 -13.796 13.991 1.00 62.66 206 ARG A N 1
ATOM 1617 C CA . ARG A 1 206 ? 15.487 -12.790 13.357 1.00 62.66 206 ARG A CA 1
ATOM 1618 C C . ARG A 1 206 ? 15.113 -11.717 14.377 1.00 62.66 206 ARG A C 1
ATOM 1620 O O . ARG A 1 206 ? 14.612 -12.033 15.452 1.00 62.66 206 ARG A O 1
ATOM 1627 N N . GLU A 1 207 ? 15.209 -10.446 13.990 1.00 60.47 207 GLU A N 1
ATOM 1628 C CA . GLU A 1 207 ? 14.654 -9.318 14.764 1.00 60.47 207 GLU A CA 1
ATOM 1629 C C . GLU A 1 207 ? 13.122 -9.431 14.947 1.00 60.47 207 GLU A C 1
ATOM 1631 O O . GLU A 1 207 ? 12.531 -8.810 15.830 1.00 60.47 207 GLU A O 1
ATOM 1636 N N . HIS A 1 208 ? 12.468 -10.258 14.127 1.00 71.69 208 HIS A N 1
ATOM 1637 C CA . HIS A 1 208 ? 11.014 -10.328 14.001 1.00 71.69 208 HIS A CA 1
ATOM 1638 C C . HIS A 1 208 ? 10.409 -11.665 14.436 1.00 71.69 208 HIS A C 1
ATOM 1640 O O . HIS A 1 208 ? 9.325 -12.013 13.967 1.00 71.69 208 HIS A O 1
ATOM 1646 N N . VAL A 1 209 ? 11.078 -12.421 15.313 1.00 78.94 209 VAL A N 1
ATOM 1647 C CA . VAL A 1 209 ? 10.482 -13.614 15.935 1.00 78.94 209 VAL A CA 1
ATOM 1648 C C . VAL A 1 209 ? 10.634 -13.627 17.453 1.00 78.94 209 VAL A C 1
ATOM 1650 O O . VAL A 1 209 ? 11.623 -13.154 18.004 1.00 78.94 209 VAL A O 1
ATOM 1653 N N . ASP A 1 210 ? 9.651 -14.204 18.142 1.00 81.50 210 ASP A N 1
ATOM 1654 C CA . ASP A 1 210 ? 9.707 -14.455 19.583 1.00 81.50 210 ASP A CA 1
ATOM 1655 C C . ASP A 1 210 ? 10.256 -15.859 19.843 1.00 81.50 210 ASP A C 1
ATOM 1657 O O . ASP A 1 210 ? 9.567 -16.859 19.640 1.00 81.50 210 ASP A O 1
ATOM 1661 N N . GLU A 1 211 ? 11.496 -15.939 20.323 1.00 75.44 211 GLU A N 1
ATOM 1662 C CA . GLU A 1 211 ? 12.152 -17.212 20.649 1.00 75.44 211 GLU A CA 1
ATOM 1663 C C . GLU A 1 211 ? 11.491 -17.973 21.810 1.00 75.44 211 GLU A C 1
ATOM 1665 O O . GLU A 1 211 ? 11.784 -19.149 22.021 1.00 75.44 211 GLU A O 1
ATOM 1670 N N . TYR A 1 212 ? 10.612 -17.320 22.578 1.00 81.94 212 TYR A N 1
ATOM 1671 C CA . TYR A 1 212 ? 9.936 -17.910 23.733 1.00 81.94 212 TYR A CA 1
ATOM 1672 C C . TYR A 1 212 ? 8.479 -18.313 23.448 1.00 81.94 212 TYR A C 1
ATOM 1674 O O . TYR A 1 212 ? 7.871 -18.984 24.287 1.00 81.94 212 TYR A O 1
ATOM 1682 N N . ASP A 1 213 ? 7.913 -17.930 22.296 1.00 87.25 213 ASP A N 1
ATOM 1683 C CA . ASP A 1 213 ? 6.589 -18.363 21.822 1.00 87.25 213 ASP A CA 1
ATOM 1684 C C . ASP A 1 213 ? 6.773 -19.256 20.589 1.00 87.25 213 ASP A C 1
ATOM 1686 O O . ASP A 1 213 ? 6.841 -18.780 19.453 1.00 87.25 213 ASP A O 1
ATOM 1690 N N . THR A 1 214 ? 6.890 -20.562 20.837 1.00 88.44 214 THR A N 1
ATOM 1691 C CA . THR A 1 214 ? 7.113 -21.571 19.800 1.00 88.44 214 THR A CA 1
ATOM 1692 C C . THR A 1 214 ? 5.929 -22.518 19.647 1.00 88.44 214 THR A C 1
ATOM 1694 O O . THR A 1 214 ? 5.236 -22.874 20.606 1.00 88.44 214 THR A O 1
ATOM 1697 N N . TYR A 1 215 ? 5.715 -22.950 18.411 1.00 88.69 215 TYR A N 1
ATOM 1698 C CA . TYR A 1 215 ? 4.837 -24.050 18.046 1.00 88.69 215 TYR A CA 1
ATOM 1699 C C . TYR A 1 215 ? 5.701 -25.259 17.674 1.00 88.69 215 TYR A C 1
ATOM 1701 O O . TYR A 1 215 ? 6.758 -25.097 17.074 1.00 88.69 215 TYR A O 1
ATOM 1709 N N . VAL A 1 216 ? 5.299 -26.468 18.072 1.00 89.12 216 VAL A N 1
ATOM 1710 C CA . VAL A 1 216 ? 6.102 -27.682 17.856 1.00 89.12 216 VAL A CA 1
ATOM 1711 C C . VAL A 1 216 ? 5.241 -28.764 17.230 1.00 89.12 216 VAL A C 1
ATOM 1713 O O . VAL A 1 216 ? 4.239 -29.183 17.817 1.00 89.12 216 VAL A O 1
ATOM 1716 N N . GLU A 1 217 ? 5.673 -29.257 16.075 1.00 88.88 217 GLU A N 1
ATOM 1717 C CA . GLU A 1 217 ? 5.148 -30.476 15.461 1.00 88.88 217 GLU A CA 1
ATOM 1718 C C . GLU A 1 217 ? 6.122 -31.629 15.663 1.00 88.88 217 GLU A C 1
ATOM 1720 O O . GLU A 1 217 ? 7.292 -31.432 15.974 1.00 88.88 217 GLU A O 1
ATOM 1725 N N . TYR A 1 218 ? 5.633 -32.856 15.522 1.00 87.12 218 TYR A N 1
ATOM 1726 C CA . TYR A 1 218 ? 6.470 -34.044 15.614 1.00 87.12 218 TYR A CA 1
ATOM 1727 C C . TYR A 1 218 ? 6.427 -34.784 14.287 1.00 87.12 218 TYR A C 1
ATOM 1729 O O . TYR A 1 218 ? 5.341 -35.100 13.796 1.00 87.12 218 TYR A O 1
ATOM 1737 N N . ASP A 1 219 ? 7.604 -35.077 13.735 1.00 84.19 219 ASP A N 1
ATOM 1738 C CA . ASP A 1 219 ? 7.720 -35.888 12.526 1.00 84.19 219 ASP A CA 1
ATOM 1739 C C . ASP A 1 219 ? 7.273 -37.347 12.775 1.00 84.19 219 ASP A C 1
ATOM 1741 O O . ASP A 1 219 ? 6.987 -37.779 13.898 1.00 84.19 219 ASP A O 1
ATOM 1745 N N . GLU A 1 220 ? 7.238 -38.152 11.713 1.00 86.06 220 GLU A N 1
ATOM 1746 C CA . GLU A 1 220 ? 6.871 -39.574 11.775 1.00 86.06 220 GLU A CA 1
ATOM 1747 C C . GLU A 1 220 ? 7.796 -40.440 12.660 1.00 86.06 220 GLU A C 1
ATOM 1749 O O . GLU A 1 220 ? 7.418 -41.547 13.059 1.00 86.06 220 GLU A O 1
ATOM 1754 N N . ASN A 1 221 ? 8.977 -39.929 13.021 1.00 86.56 221 ASN A N 1
ATOM 1755 C CA . ASN A 1 221 ? 9.949 -40.560 13.914 1.00 86.56 221 ASN A CA 1
ATOM 1756 C C . ASN A 1 221 ? 9.881 -40.017 15.356 1.00 86.56 221 ASN A C 1
ATOM 1758 O O . ASN A 1 221 ? 10.589 -40.523 16.233 1.00 86.56 221 ASN A O 1
ATOM 1762 N N . GLY A 1 222 ? 9.018 -39.031 15.621 1.00 86.88 222 GLY A N 1
ATOM 1763 C CA . GLY A 1 222 ? 8.865 -38.368 16.913 1.00 86.88 222 GLY A CA 1
ATOM 1764 C C . GLY A 1 222 ? 9.917 -37.293 17.203 1.00 86.88 222 GLY A C 1
ATOM 1765 O O . GLY A 1 222 ? 10.067 -36.914 18.367 1.00 86.88 222 GLY A O 1
ATOM 1766 N N . ASN A 1 223 ? 10.651 -36.812 16.196 1.00 86.69 223 ASN A N 1
ATOM 1767 C CA . ASN A 1 223 ? 11.548 -35.670 16.353 1.00 86.69 223 ASN A CA 1
ATOM 1768 C C . ASN A 1 223 ? 10.728 -34.370 16.359 1.00 86.69 223 ASN A C 1
ATOM 1770 O O . ASN A 1 223 ? 9.840 -34.224 15.517 1.00 86.69 223 ASN A O 1
ATOM 1774 N N . PRO A 1 224 ? 10.998 -33.440 17.292 1.00 86.44 224 PRO A N 1
ATOM 1775 C CA . PRO A 1 224 ? 10.330 -32.147 17.314 1.00 86.44 224 PRO A CA 1
ATOM 1776 C C . PRO A 1 224 ? 10.823 -31.265 16.160 1.00 86.44 224 PRO A C 1
ATOM 1778 O O . PRO A 1 224 ? 12.028 -31.148 15.939 1.00 86.44 224 PRO A O 1
ATOM 1781 N N . TRP A 1 225 ? 9.883 -30.631 15.470 1.00 84.81 225 TRP A N 1
ATOM 1782 C CA . TRP A 1 225 ? 10.098 -29.566 14.500 1.00 84.81 225 TRP A CA 1
ATOM 1783 C C . TRP A 1 225 ? 9.530 -28.276 15.086 1.00 84.81 225 TRP A C 1
ATOM 1785 O O . TRP A 1 225 ? 8.335 -28.198 15.381 1.00 84.81 225 TRP A O 1
ATOM 1795 N N . GLU A 1 226 ? 10.402 -27.306 15.351 1.00 86.00 226 GLU A N 1
ATOM 1796 C CA . GLU A 1 226 ? 10.045 -26.073 16.053 1.00 86.00 226 GLU A CA 1
ATOM 1797 C C . GLU A 1 22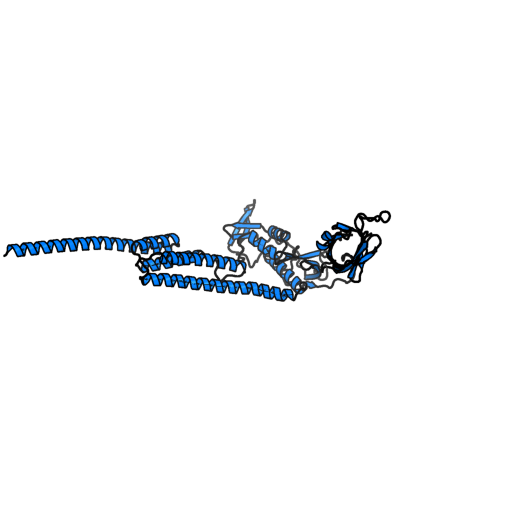6 ? 9.787 -24.929 15.068 1.00 86.00 226 GLU A C 1
ATOM 1799 O O . GLU A 1 226 ? 10.549 -24.694 14.130 1.00 86.00 226 GLU A O 1
ATOM 1804 N N . TYR A 1 227 ? 8.721 -24.184 15.338 1.00 88.75 227 TYR A N 1
ATOM 1805 C CA . TYR A 1 227 ? 8.327 -22.977 14.633 1.00 88.75 227 TYR A CA 1
ATOM 1806 C C . TYR A 1 227 ? 8.314 -21.811 15.624 1.00 88.75 227 TYR A C 1
ATOM 1808 O O . TYR A 1 227 ? 7.753 -21.927 16.716 1.00 88.75 227 TYR A O 1
ATOM 1816 N N . LYS A 1 228 ? 8.888 -20.667 15.254 1.00 87.56 228 LYS A N 1
ATOM 1817 C CA . LYS A 1 228 ? 8.937 -19.457 16.091 1.00 87.56 228 LYS A CA 1
ATOM 1818 C C . LYS A 1 228 ? 7.848 -18.467 15.679 1.00 87.56 228 LYS A C 1
ATOM 1820 O O . LYS A 1 228 ? 7.608 -18.289 14.486 1.00 87.56 228 LYS A O 1
ATOM 1825 N N . ARG A 1 229 ? 7.188 -17.814 16.646 1.00 88.44 229 ARG A N 1
ATOM 1826 C CA . ARG A 1 229 ? 6.140 -16.816 16.364 1.00 88.44 229 ARG A CA 1
ATOM 1827 C C . ARG A 1 229 ? 6.736 -15.583 15.690 1.00 88.44 229 ARG A C 1
ATOM 1829 O O . ARG A 1 229 ? 7.657 -14.991 16.245 1.00 88.44 229 ARG A O 1
ATOM 1836 N N . VAL A 1 230 ? 6.148 -15.133 14.585 1.00 87.31 230 VAL A N 1
ATOM 1837 C CA . VAL A 1 230 ? 6.471 -13.839 13.962 1.00 87.31 230 VAL A CA 1
ATOM 1838 C C . VAL A 1 230 ? 5.948 -12.688 14.832 1.00 87.31 230 VAL A C 1
ATOM 1840 O O . VAL A 1 230 ? 4.832 -12.734 15.350 1.00 87.31 230 VAL A O 1
ATOM 1843 N N . THR A 1 231 ? 6.762 -11.653 15.032 1.00 83.81 231 THR A N 1
ATOM 1844 C CA . THR A 1 231 ? 6.437 -10.456 15.833 1.00 83.81 231 THR A CA 1
ATOM 1845 C C . THR A 1 231 ? 6.477 -9.160 15.037 1.00 83.81 231 THR A C 1
ATOM 1847 O O . THR A 1 231 ? 6.501 -8.083 15.631 1.00 83.81 231 THR A O 1
ATOM 1850 N N . TYR A 1 232 ? 6.502 -9.249 13.710 1.00 77.62 232 TYR A N 1
ATOM 1851 C CA . TYR A 1 232 ? 6.427 -8.079 12.847 1.00 77.62 232 TYR A CA 1
ATOM 1852 C C . TYR A 1 232 ? 5.061 -7.390 12.997 1.00 77.62 232 TYR A C 1
ATOM 1854 O O . TYR A 1 232 ? 4.018 -8.047 12.981 1.00 77.62 232 TYR A O 1
ATOM 1862 N N . GLU A 1 233 ? 5.062 -6.071 13.188 1.00 77.06 233 GLU A N 1
ATOM 1863 C CA . GLU A 1 233 ? 3.835 -5.296 13.395 1.00 77.06 233 GLU A CA 1
ATOM 1864 C C . GLU A 1 233 ? 2.953 -5.334 12.141 1.00 77.06 233 GLU A C 1
ATOM 1866 O O . GLU A 1 233 ? 3.433 -5.131 11.032 1.00 77.06 233 GLU A O 1
ATOM 1871 N N . GLY A 1 234 ? 1.661 -5.623 12.313 1.00 78.44 234 GLY A N 1
ATOM 1872 C CA . GLY A 1 234 ? 0.716 -5.759 11.199 1.00 78.44 234 GLY A CA 1
ATOM 1873 C C . GLY A 1 234 ? 0.689 -7.139 10.534 1.00 78.44 234 GLY A C 1
ATOM 1874 O O . GLY A 1 234 ? -0.190 -7.376 9.718 1.00 78.44 234 GLY A O 1
ATOM 1875 N N . ILE A 1 235 ? 1.572 -8.068 10.917 1.00 82.44 235 ILE A N 1
ATOM 1876 C CA . ILE A 1 235 ? 1.606 -9.425 10.357 1.00 82.44 235 ILE A CA 1
ATOM 1877 C C . ILE A 1 235 ? 0.935 -10.408 11.314 1.00 82.44 235 ILE A C 1
ATOM 1879 O O . ILE A 1 235 ? 1.399 -10.638 12.434 1.00 82.44 235 ILE A O 1
ATOM 1883 N N . SER A 1 236 ? -0.163 -11.012 10.870 1.00 85.75 236 SER A N 1
ATOM 1884 C CA . SER A 1 236 ? -0.948 -11.978 11.649 1.00 85.75 236 SER A CA 1
ATOM 1885 C C . SER A 1 236 ? -1.319 -13.251 10.888 1.00 85.75 236 SER A C 1
ATOM 1887 O O . SER A 1 236 ? -1.747 -14.227 11.513 1.00 85.75 236 SER A O 1
ATOM 1889 N N . SER A 1 237 ? -1.108 -13.245 9.573 1.00 89.06 237 SER A N 1
ATOM 1890 C CA . SER A 1 237 ? -1.380 -14.324 8.632 1.00 89.06 237 SER A CA 1
ATOM 1891 C C . SER A 1 237 ? -0.269 -14.442 7.584 1.00 89.06 237 SER A C 1
ATOM 1893 O O . SER A 1 237 ? 0.609 -13.585 7.480 1.00 89.06 237 SER A O 1
ATOM 1895 N N . LEU A 1 238 ? -0.299 -15.528 6.820 1.00 88.75 238 LEU A N 1
ATOM 1896 C CA . LEU A 1 238 ? 0.599 -15.818 5.712 1.00 88.75 238 LEU A CA 1
ATOM 1897 C C . LEU A 1 238 ? 0.317 -14.891 4.534 1.00 88.75 238 LEU A C 1
ATOM 1899 O O . LEU A 1 238 ? 1.256 -14.479 3.860 1.00 88.75 238 LEU A O 1
ATOM 1903 N N . ASP A 1 239 ? -0.950 -14.519 4.345 1.00 90.12 239 ASP A N 1
ATOM 1904 C CA . ASP A 1 239 ? -1.360 -13.514 3.366 1.00 90.12 239 ASP A CA 1
ATOM 1905 C C . ASP A 1 239 ? -0.695 -12.162 3.683 1.00 90.12 239 ASP A C 1
ATOM 1907 O O . ASP A 1 239 ? -0.121 -11.546 2.791 1.00 90.12 239 ASP A O 1
ATOM 1911 N N . ASP A 1 240 ? -0.630 -11.758 4.961 1.00 88.62 240 ASP A N 1
ATOM 1912 C CA . ASP A 1 240 ? 0.071 -10.524 5.357 1.00 88.62 240 ASP A CA 1
ATOM 1913 C C . ASP A 1 240 ? 1.582 -10.593 5.029 1.00 88.62 240 ASP A C 1
ATOM 1915 O O . ASP A 1 240 ? 2.193 -9.600 4.626 1.00 88.62 240 ASP A O 1
ATOM 1919 N N . VAL A 1 241 ? 2.211 -11.766 5.200 1.00 88.06 241 VAL A N 1
ATOM 1920 C CA . VAL A 1 241 ? 3.628 -11.982 4.839 1.00 88.06 241 VAL A CA 1
ATOM 1921 C C . VAL A 1 241 ? 3.819 -11.919 3.325 1.00 88.06 241 VAL A C 1
ATOM 1923 O O . VAL A 1 241 ? 4.817 -11.364 2.856 1.00 88.06 241 VAL A O 1
ATOM 1926 N N . LEU A 1 242 ? 2.881 -12.479 2.560 1.00 90.62 242 LEU A N 1
ATOM 1927 C CA . LEU A 1 242 ? 2.896 -12.451 1.100 1.00 90.62 242 LEU A CA 1
ATOM 1928 C C . LEU A 1 242 ? 2.773 -11.024 0.583 1.00 90.62 242 LEU A C 1
ATOM 1930 O O . LEU A 1 242 ? 3.618 -10.600 -0.204 1.00 90.62 242 LEU A O 1
ATOM 1934 N N . ASP A 1 243 ? 1.804 -10.267 1.085 1.00 89.25 243 ASP A N 1
ATOM 1935 C CA . ASP A 1 243 ? 1.607 -8.867 0.722 1.00 89.25 243 ASP A CA 1
ATOM 1936 C C . ASP A 1 243 ? 2.847 -8.025 1.054 1.00 89.25 243 ASP A C 1
ATOM 1938 O O . ASP A 1 243 ? 3.335 -7.276 0.207 1.00 89.25 243 ASP A O 1
ATOM 1942 N N . LEU A 1 244 ? 3.448 -8.222 2.234 1.00 88.62 244 LEU A N 1
ATOM 1943 C CA . LEU A 1 244 ? 4.700 -7.552 2.595 1.00 88.62 244 LEU A CA 1
ATOM 1944 C C . LEU A 1 244 ? 5.861 -7.932 1.659 1.00 88.62 244 LEU A C 1
ATOM 1946 O O . LEU A 1 244 ? 6.663 -7.076 1.285 1.00 88.62 244 LEU A O 1
ATOM 1950 N N . THR A 1 245 ? 5.964 -9.203 1.269 1.00 90.56 245 THR A N 1
ATOM 1951 C CA . THR A 1 245 ? 7.017 -9.691 0.362 1.00 90.56 245 THR A CA 1
ATOM 1952 C C . THR A 1 245 ? 6.854 -9.105 -1.044 1.00 90.56 245 THR A C 1
ATOM 1954 O O . THR A 1 245 ? 7.849 -8.753 -1.686 1.00 90.56 245 THR A O 1
ATOM 1957 N N . LYS A 1 246 ? 5.608 -8.908 -1.494 1.00 91.62 246 LYS A N 1
ATOM 1958 C CA . LYS A 1 246 ? 5.266 -8.285 -2.782 1.00 91.62 246 LYS A CA 1
ATOM 1959 C C . LYS A 1 246 ? 5.676 -6.812 -2.886 1.00 91.62 246 LYS A C 1
ATOM 1961 O O . LYS A 1 246 ? 5.724 -6.280 -3.987 1.00 91.62 246 LYS A O 1
ATOM 1966 N N . HIS A 1 247 ? 6.055 -6.156 -1.786 1.00 90.75 247 HIS A N 1
ATOM 1967 C CA . HIS A 1 247 ? 6.670 -4.822 -1.840 1.00 90.75 247 HIS A CA 1
ATOM 1968 C C . HIS A 1 247 ? 8.109 -4.830 -2.384 1.00 90.75 247 HIS A C 1
ATOM 1970 O O . HIS A 1 247 ? 8.638 -3.771 -2.723 1.00 90.75 247 HIS A O 1
ATOM 1976 N N . TYR A 1 248 ? 8.757 -5.998 -2.435 1.00 90.94 248 TYR A N 1
ATOM 1977 C CA . TYR A 1 248 ? 10.157 -6.149 -2.849 1.00 90.94 248 TYR A CA 1
ATOM 1978 C C . TYR A 1 248 ? 10.324 -7.048 -4.069 1.00 90.94 248 TYR A C 1
ATOM 1980 O O . TYR A 1 248 ? 11.291 -6.898 -4.815 1.00 90.94 248 TYR A O 1
ATOM 1988 N N . PHE A 1 249 ? 9.399 -7.982 -4.275 1.00 94.69 249 PHE A N 1
ATOM 1989 C CA . PHE A 1 249 ? 9.497 -9.011 -5.299 1.00 94.69 249 PHE A CA 1
ATOM 1990 C C . PHE A 1 249 ? 8.192 -9.142 -6.077 1.00 94.69 249 PHE A C 1
ATOM 1992 O O . PHE A 1 249 ? 7.115 -8.863 -5.556 1.00 94.69 249 PHE A O 1
ATOM 1999 N N . THR A 1 250 ? 8.288 -9.577 -7.333 1.00 94.25 250 THR A N 1
ATOM 2000 C CA . THR A 1 250 ? 7.104 -9.970 -8.111 1.00 94.25 250 THR A CA 1
ATOM 2001 C C . THR A 1 250 ? 6.320 -11.060 -7.377 1.00 94.25 250 THR A C 1
ATOM 2003 O O . THR A 1 250 ? 6.884 -11.806 -6.577 1.00 94.25 250 THR A O 1
ATOM 2006 N N . GLU A 1 251 ? 5.021 -11.176 -7.656 1.00 93.56 251 GLU A N 1
ATOM 2007 C CA . GLU A 1 251 ? 4.153 -12.169 -7.008 1.00 93.56 251 GLU A CA 1
ATOM 2008 C C . GLU A 1 251 ? 4.703 -13.599 -7.121 1.00 93.56 251 GLU A C 1
ATOM 2010 O O . GLU A 1 251 ? 4.761 -14.302 -6.117 1.00 93.56 251 GLU A O 1
ATOM 2015 N N . GLU A 1 252 ? 5.209 -13.988 -8.296 1.00 94.38 252 GLU A N 1
ATOM 2016 C CA . GLU A 1 252 ? 5.816 -15.308 -8.523 1.00 94.38 252 GLU A CA 1
ATOM 2017 C C . GLU A 1 252 ? 7.005 -15.570 -7.580 1.00 94.38 252 GLU A C 1
ATOM 2019 O O . GLU A 1 252 ? 7.081 -16.618 -6.938 1.00 94.38 252 GLU A O 1
ATOM 2024 N N . VAL A 1 253 ? 7.907 -14.597 -7.436 1.00 93.44 253 VAL A N 1
ATOM 2025 C CA . VAL A 1 253 ? 9.075 -14.713 -6.548 1.00 93.44 253 VAL A CA 1
ATOM 2026 C C . VAL A 1 253 ? 8.677 -14.643 -5.076 1.00 93.44 253 VAL A C 1
ATOM 2028 O O . VAL A 1 253 ? 9.279 -15.313 -4.237 1.00 93.44 253 VAL A O 1
ATOM 2031 N N . ALA A 1 254 ? 7.670 -13.840 -4.738 1.00 93.81 254 ALA A N 1
ATOM 2032 C CA . ALA A 1 254 ? 7.162 -13.737 -3.377 1.00 93.81 254 ALA A CA 1
ATOM 2033 C C . ALA A 1 254 ? 6.561 -15.072 -2.907 1.00 93.81 254 ALA A C 1
ATOM 2035 O O . ALA A 1 254 ? 6.872 -15.542 -1.810 1.00 93.81 254 ALA A O 1
ATOM 2036 N N . GLU A 1 255 ? 5.767 -15.720 -3.762 1.00 93.06 255 GLU A N 1
ATOM 2037 C CA . GLU A 1 255 ? 5.250 -17.069 -3.526 1.00 93.06 255 GLU A CA 1
ATOM 2038 C C . GLU A 1 255 ? 6.387 -18.097 -3.411 1.00 93.06 255 GLU A C 1
ATOM 2040 O O . GLU A 1 255 ? 6.371 -18.935 -2.503 1.00 93.06 255 GLU A O 1
ATOM 2045 N N . GLU A 1 256 ? 7.407 -18.011 -4.277 1.00 90.38 256 GLU A N 1
ATOM 2046 C CA . GLU A 1 256 ? 8.587 -18.878 -4.207 1.00 90.38 256 GLU A CA 1
ATOM 2047 C C . GLU A 1 256 ? 9.309 -18.735 -2.860 1.00 90.38 256 GLU A C 1
ATOM 2049 O O . GLU A 1 256 ? 9.571 -19.747 -2.207 1.00 90.38 256 GLU A O 1
ATOM 2054 N N . LEU A 1 257 ? 9.586 -17.506 -2.411 1.00 87.50 257 LEU A N 1
ATOM 2055 C CA . LEU A 1 257 ? 10.230 -17.216 -1.125 1.00 87.50 257 LEU A CA 1
ATOM 2056 C C . LEU A 1 257 ? 9.435 -17.776 0.053 1.00 87.50 257 LEU A C 1
ATOM 2058 O O . LEU A 1 257 ? 10.000 -18.425 0.936 1.00 87.50 257 LEU A O 1
ATOM 2062 N N . ILE A 1 258 ? 8.120 -17.565 0.056 1.00 89.31 258 ILE A N 1
ATOM 2063 C CA . ILE A 1 258 ? 7.237 -18.087 1.099 1.00 89.31 258 ILE A CA 1
ATOM 2064 C C . ILE A 1 258 ? 7.276 -19.611 1.136 1.00 89.31 258 ILE A C 1
ATOM 2066 O O . ILE A 1 258 ? 7.340 -20.186 2.224 1.00 89.31 258 ILE A O 1
ATOM 2070 N N . SER A 1 259 ? 7.319 -20.266 -0.025 1.00 88.12 259 SER A N 1
ATOM 2071 C CA . SER A 1 259 ? 7.397 -21.726 -0.115 1.00 88.12 259 SER A CA 1
ATOM 2072 C C . SER A 1 259 ? 8.703 -22.324 0.428 1.00 88.12 259 SER A C 1
ATOM 2074 O O . SER A 1 259 ? 8.744 -23.516 0.724 1.00 88.12 259 SER A O 1
ATOM 2076 N N . GLN A 1 260 ? 9.756 -21.514 0.615 1.00 83.31 260 GLN A N 1
ATOM 2077 C CA . GLN A 1 260 ? 11.023 -21.957 1.218 1.00 83.31 260 GLN A CA 1
ATOM 2078 C C . GLN A 1 260 ? 10.930 -22.189 2.734 1.00 83.31 260 GLN A C 1
ATOM 2080 O O . GLN A 1 260 ? 11.917 -22.583 3.364 1.00 83.31 260 GLN A O 1
ATOM 2085 N N . LYS A 1 261 ? 9.783 -21.886 3.352 1.00 83.88 261 LYS A N 1
ATOM 2086 C CA . LYS A 1 261 ? 9.540 -22.065 4.783 1.00 83.88 261 LYS A CA 1
ATOM 2087 C C . LYS A 1 261 ? 8.251 -22.823 5.021 1.00 83.88 261 LYS A C 1
ATOM 2089 O O . LYS A 1 261 ? 7.288 -22.707 4.269 1.00 83.88 261 LYS A O 1
ATOM 2094 N N . ASP A 1 262 ? 8.231 -23.526 6.145 1.00 87.62 262 ASP A N 1
ATOM 2095 C CA . ASP A 1 262 ? 6.998 -24.070 6.679 1.00 87.62 262 ASP A CA 1
ATOM 2096 C C . ASP A 1 262 ? 6.370 -23.030 7.602 1.00 87.62 262 ASP A C 1
ATOM 2098 O O . ASP A 1 262 ? 7.028 -22.458 8.481 1.00 87.62 262 ASP A O 1
ATOM 2102 N N . TRP A 1 263 ? 5.076 -22.808 7.408 1.00 89.38 263 TRP A N 1
ATOM 2103 C CA . TRP A 1 263 ? 4.298 -21.829 8.150 1.00 89.38 263 TRP A CA 1
ATOM 2104 C C . TRP A 1 263 ? 3.168 -22.523 8.893 1.00 89.38 263 TRP A C 1
ATOM 2106 O O . TRP A 1 263 ? 2.509 -23.418 8.362 1.00 89.38 263 TRP A O 1
ATOM 2116 N N . HIS A 1 264 ? 2.918 -22.085 10.121 1.00 90.25 264 HIS A N 1
ATOM 2117 C CA . HIS A 1 264 ? 1.802 -22.555 10.922 1.00 90.25 264 HIS A CA 1
ATOM 2118 C C . HIS A 1 264 ? 0.985 -21.375 11.435 1.00 90.25 264 HIS A C 1
ATOM 2120 O O . HIS A 1 264 ? 1.494 -20.514 12.151 1.00 90.25 264 HIS A O 1
ATOM 2126 N N . GLU A 1 265 ? -0.301 -21.350 11.102 1.00 91.38 265 GLU A N 1
ATOM 2127 C CA . GLU A 1 265 ? -1.230 -20.331 11.578 1.00 91.38 265 GLU A CA 1
ATOM 2128 C C . GLU A 1 265 ? -2.115 -20.868 12.695 1.00 91.38 265 GLU A C 1
ATOM 2130 O O . GLU A 1 265 ? -2.798 -21.887 12.555 1.00 91.38 265 GLU A O 1
ATOM 2135 N N . GLN A 1 266 ? -2.163 -20.144 13.812 1.00 85.31 266 GLN A N 1
ATOM 2136 C CA . GLN A 1 266 ? -3.040 -20.498 14.915 1.00 85.31 266 GLN A CA 1
ATOM 2137 C C . GLN A 1 266 ? -3.455 -19.274 15.728 1.00 85.31 266 GLN A C 1
ATOM 2139 O O . GLN A 1 266 ? -2.619 -18.521 16.214 1.00 85.31 266 GLN A O 1
ATOM 2144 N N . ASN A 1 267 ? -4.762 -19.124 15.976 1.00 84.44 267 ASN A N 1
ATOM 2145 C CA . ASN A 1 267 ? -5.317 -18.090 16.862 1.00 84.44 267 ASN A CA 1
ATOM 2146 C C . ASN A 1 267 ? -4.829 -16.662 16.531 1.00 84.44 267 ASN A C 1
ATOM 2148 O O . ASN A 1 267 ? -4.459 -15.923 17.445 1.00 84.44 267 ASN A O 1
ATOM 2152 N N . ASN A 1 268 ? -4.846 -16.278 15.247 1.00 84.00 268 ASN A N 1
ATOM 2153 C CA . ASN A 1 268 ? -4.400 -14.958 14.771 1.00 84.00 268 ASN A CA 1
ATOM 2154 C C . ASN A 1 268 ? -2.905 -14.680 15.028 1.00 84.00 268 ASN A C 1
ATOM 2156 O O . ASN A 1 268 ? -2.504 -13.550 15.317 1.00 84.00 268 ASN A O 1
ATOM 2160 N N . LYS A 1 269 ? -2.101 -15.743 14.995 1.00 87.50 269 LYS A N 1
ATOM 2161 C CA . LYS A 1 269 ? -0.645 -15.714 15.040 1.00 87.50 269 LYS A CA 1
ATOM 2162 C C . LYS A 1 269 ? -0.116 -16.593 13.922 1.00 87.50 269 LYS A C 1
ATOM 2164 O O . LYS A 1 269 ? -0.687 -17.655 13.660 1.00 87.50 269 LYS A O 1
ATOM 2169 N N . ILE A 1 270 ? 1.021 -16.195 13.374 1.00 91.44 270 ILE A N 1
ATOM 2170 C CA . ILE A 1 270 ? 1.777 -16.995 12.425 1.00 91.44 270 ILE A CA 1
ATOM 2171 C C . ILE A 1 270 ? 3.123 -17.400 13.025 1.00 91.44 270 ILE A C 1
ATOM 2173 O O . ILE A 1 270 ? 3.797 -16.623 13.710 1.00 91.44 270 ILE A O 1
ATOM 2177 N N . TYR A 1 271 ? 3.478 -18.654 12.794 1.00 89.81 271 TYR A N 1
ATOM 2178 C CA . TYR A 1 271 ? 4.704 -19.291 13.231 1.00 89.81 271 TYR A CA 1
ATOM 2179 C C . TYR A 1 271 ? 5.467 -19.766 11.998 1.00 89.81 271 TYR A C 1
ATOM 2181 O O . TYR A 1 271 ? 4.862 -20.255 11.048 1.00 89.81 271 TYR A O 1
ATOM 2189 N N . VAL A 1 272 ? 6.786 -19.632 12.016 1.00 87.75 272 VAL A N 1
ATOM 2190 C CA . VAL A 1 272 ? 7.662 -19.962 10.886 1.00 87.75 272 VAL A CA 1
ATOM 2191 C C . VAL A 1 272 ? 8.740 -20.937 11.335 1.00 87.75 272 VAL A C 1
ATOM 2193 O O . VAL A 1 272 ? 9.279 -20.790 12.436 1.00 87.75 272 VAL A O 1
ATOM 2196 N N . SER A 1 273 ? 9.058 -21.932 10.508 1.00 84.50 273 SER A N 1
ATOM 2197 C CA . SER A 1 273 ? 10.121 -22.889 10.814 1.00 84.50 273 SER A CA 1
ATOM 2198 C C . SER A 1 273 ? 11.492 -22.207 10.951 1.00 84.50 273 SER A C 1
ATOM 2200 O O . SER A 1 273 ? 11.758 -21.127 10.394 1.00 84.50 273 SER A O 1
ATOM 2202 N N . GLU A 1 274 ? 12.370 -22.827 11.746 1.00 72.31 274 GLU A N 1
ATOM 2203 C CA . GLU A 1 274 ? 13.806 -22.521 11.725 1.00 72.31 274 GLU A CA 1
ATOM 2204 C C . GLU A 1 274 ? 14.344 -22.676 10.295 1.00 72.31 274 GLU A C 1
ATOM 2206 O O . GLU A 1 274 ? 13.871 -23.532 9.544 1.00 72.31 274 GLU A O 1
ATOM 2211 N N . PRO A 1 275 ? 15.308 -21.846 9.864 1.00 62.81 275 PRO A N 1
ATOM 2212 C CA . PRO A 1 275 ? 15.816 -21.960 8.522 1.00 62.81 275 PRO A CA 1
ATOM 2213 C C . PRO A 1 275 ? 16.609 -23.253 8.353 1.00 62.81 275 PRO A C 1
ATOM 2215 O O . PRO A 1 275 ? 17.699 -23.411 8.900 1.00 62.81 275 PRO A O 1
ATOM 2218 N N . ASP A 1 276 ? 16.116 -24.116 7.470 1.00 57.41 276 ASP A N 1
ATOM 2219 C CA . ASP A 1 276 ? 16.998 -24.930 6.650 1.00 57.41 276 ASP A CA 1
ATOM 2220 C C . ASP A 1 276 ? 17.733 -23.944 5.743 1.00 57.41 276 ASP A C 1
ATOM 2222 O O . ASP A 1 276 ? 17.168 -23.419 4.785 1.00 57.41 276 ASP A O 1
ATOM 2226 N N . GLY A 1 277 ? 18.939 -23.545 6.157 1.00 53.88 277 GLY A N 1
ATOM 2227 C CA . GLY A 1 277 ? 19.716 -22.524 5.464 1.00 53.88 277 GLY A CA 1
ATOM 2228 C C . GLY A 1 277 ? 19.750 -22.827 3.971 1.00 53.88 277 GLY A C 1
ATOM 2229 O O . GLY A 1 277 ? 20.232 -23.887 3.573 1.00 53.88 277 GLY A O 1
ATOM 2230 N N . LEU A 1 278 ? 19.242 -21.899 3.155 1.00 54.50 278 LEU A N 1
ATOM 2231 C CA . LEU A 1 278 ? 19.114 -22.106 1.709 1.00 54.50 278 LEU A CA 1
ATOM 2232 C C . LEU A 1 278 ? 20.473 -22.302 1.024 1.00 54.50 278 LEU A C 1
ATOM 2234 O O . LEU A 1 278 ? 20.529 -22.811 -0.090 1.00 54.50 278 LEU A O 1
ATOM 2238 N N . GLY A 1 279 ? 21.566 -22.024 1.744 1.00 52.81 279 GLY A N 1
ATOM 2239 C CA . GLY A 1 279 ? 22.917 -22.360 1.337 1.00 52.81 279 GLY A CA 1
ATOM 2240 C C . GLY A 1 279 ? 23.381 -21.490 0.176 1.00 52.81 279 GLY A C 1
ATOM 2241 O O . GLY A 1 279 ? 22.620 -21.081 -0.690 1.00 52.81 279 GLY A O 1
ATOM 2242 N N . GLY A 1 280 ? 24.664 -21.176 0.174 1.00 57.09 280 GLY A N 1
ATOM 2243 C CA . GLY A 1 280 ? 25.255 -20.344 -0.859 1.00 57.09 280 GLY A CA 1
ATOM 2244 C C . GLY A 1 280 ? 26.491 -19.661 -0.303 1.00 57.09 280 GLY A C 1
ATOM 2245 O O . GLY A 1 280 ? 26.493 -19.278 0.869 1.00 57.09 280 GLY A O 1
ATOM 2246 N N . PRO A 1 281 ? 27.579 -19.585 -1.071 1.00 57.22 281 PRO A N 1
ATOM 2247 C CA . PRO A 1 281 ? 28.712 -18.776 -0.668 1.00 57.22 281 PRO A CA 1
ATOM 2248 C C . PRO A 1 281 ? 28.313 -17.285 -0.764 1.00 57.22 281 PRO A C 1
ATOM 2250 O O . PRO A 1 281 ? 27.574 -16.899 -1.664 1.00 57.22 281 PRO A O 1
ATOM 2253 N N . GLU A 1 282 ? 28.746 -16.453 0.187 1.00 69.69 282 GLU A N 1
ATOM 2254 C CA . GLU A 1 282 ? 28.497 -14.999 0.170 1.00 69.69 282 GLU A CA 1
ATOM 2255 C C . GLU A 1 282 ? 29.524 -14.321 -0.743 1.00 69.69 282 GLU A C 1
ATOM 2257 O O . GLU A 1 282 ? 30.717 -14.380 -0.441 1.00 69.69 282 GLU A O 1
ATOM 2262 N N . ALA A 1 283 ? 29.088 -13.706 -1.847 1.00 77.31 283 ALA A N 1
ATOM 2263 C CA . ALA A 1 283 ? 29.996 -13.010 -2.760 1.00 77.31 283 ALA A CA 1
ATOM 2264 C C . ALA A 1 283 ? 30.797 -11.911 -2.036 1.00 77.31 283 ALA A C 1
ATOM 2266 O O . ALA A 1 283 ? 30.281 -11.227 -1.149 1.00 77.31 283 ALA A O 1
ATOM 2267 N N . ASP A 1 284 ? 32.052 -11.709 -2.446 1.00 79.44 284 ASP A N 1
ATOM 2268 C CA . ASP A 1 284 ? 32.918 -10.664 -1.890 1.00 79.44 284 ASP A CA 1
ATOM 2269 C C . ASP A 1 284 ? 32.526 -9.267 -2.408 1.00 79.44 284 ASP A C 1
ATOM 2271 O O . ASP A 1 284 ? 32.641 -8.281 -1.676 1.00 79.44 284 ASP A O 1
ATOM 2275 N N . TYR A 1 285 ? 32.071 -9.179 -3.664 1.00 84.00 285 TYR A N 1
ATOM 2276 C CA . TYR A 1 285 ? 31.445 -8.000 -4.273 1.00 84.00 285 TYR A CA 1
ATOM 2277 C C . TYR A 1 285 ? 30.648 -8.387 -5.526 1.00 84.00 285 TYR A C 1
ATOM 2279 O O . TYR A 1 285 ? 30.825 -9.471 -6.091 1.00 84.00 285 TYR A O 1
ATOM 2287 N N . TYR A 1 286 ? 29.797 -7.464 -5.969 1.00 86.81 286 TYR A N 1
ATOM 2288 C CA . TYR A 1 286 ? 29.059 -7.560 -7.221 1.00 86.81 286 TYR A CA 1
ATOM 2289 C C . TYR A 1 286 ? 29.474 -6.433 -8.159 1.00 86.81 286 TYR A C 1
ATOM 2291 O O . TYR A 1 286 ? 29.535 -5.277 -7.738 1.00 86.81 286 TYR A O 1
ATOM 2299 N N . ASP A 1 287 ? 29.677 -6.751 -9.433 1.00 88.38 287 ASP A N 1
ATOM 2300 C CA . ASP A 1 287 ? 29.607 -5.741 -10.486 1.00 88.38 287 ASP A CA 1
ATOM 2301 C C . ASP A 1 287 ? 28.240 -5.854 -11.163 1.00 88.38 287 ASP A C 1
ATOM 2303 O O . ASP A 1 287 ? 27.762 -6.956 -11.439 1.00 88.38 287 ASP A O 1
ATOM 2307 N N . ILE A 1 288 ? 27.590 -4.724 -11.427 1.00 89.25 288 ILE A N 1
ATOM 2308 C CA . ILE A 1 288 ? 26.290 -4.696 -12.097 1.00 89.25 288 ILE A CA 1
ATOM 2309 C C . ILE A 1 288 ? 26.316 -3.792 -13.320 1.00 89.25 288 ILE A C 1
ATOM 2311 O O . ILE A 1 288 ? 26.932 -2.724 -13.322 1.00 89.25 288 ILE A O 1
ATOM 2315 N N . LYS A 1 289 ? 25.599 -4.212 -14.361 1.00 87.00 289 LYS A N 1
ATOM 2316 C CA . LYS A 1 289 ? 25.269 -3.374 -15.511 1.00 87.00 289 LYS A CA 1
ATOM 2317 C C . LYS A 1 289 ? 23.777 -3.087 -15.487 1.00 87.00 289 LYS A C 1
ATOM 2319 O O . LYS A 1 289 ? 22.979 -4.013 -15.562 1.00 87.00 289 LYS A O 1
ATOM 2324 N N . ILE A 1 290 ? 23.419 -1.811 -15.438 1.00 85.06 290 ILE A N 1
ATOM 2325 C CA . ILE A 1 290 ? 22.029 -1.362 -15.420 1.00 85.06 290 ILE A CA 1
ATOM 2326 C C . ILE A 1 290 ? 21.652 -0.880 -16.821 1.00 85.06 290 ILE A C 1
ATOM 2328 O O . ILE A 1 290 ? 22.346 -0.060 -17.424 1.00 85.06 290 ILE A O 1
ATOM 2332 N N . VAL A 1 291 ? 20.544 -1.391 -17.341 1.00 80.38 291 VAL A N 1
ATOM 2333 C CA . VAL A 1 291 ? 19.940 -0.964 -18.601 1.00 80.38 291 VAL A CA 1
ATOM 2334 C C . VAL A 1 291 ? 18.494 -0.593 -18.315 1.00 80.38 291 VAL A C 1
ATOM 2336 O O . VAL A 1 291 ? 17.697 -1.439 -17.922 1.00 80.38 291 VAL A O 1
ATOM 2339 N N . LYS A 1 292 ? 18.138 0.679 -18.511 1.00 78.31 292 LYS A N 1
ATOM 2340 C CA . LYS A 1 292 ? 16.734 1.099 -18.481 1.00 78.31 292 LYS A CA 1
ATOM 2341 C C . LYS A 1 292 ? 16.041 0.551 -19.727 1.00 78.31 292 LYS A C 1
ATOM 2343 O O . LYS A 1 292 ? 16.440 0.902 -20.835 1.00 78.31 292 LYS A O 1
ATOM 2348 N N . GLU A 1 293 ? 15.022 -0.283 -19.551 1.00 71.00 293 GLU A N 1
ATOM 2349 C CA . GLU A 1 293 ? 14.221 -0.789 -20.672 1.00 71.00 293 GLU A CA 1
ATOM 2350 C C . GLU A 1 293 ? 13.121 0.207 -21.041 1.00 71.00 293 GLU A C 1
ATOM 2352 O O . GLU A 1 293 ? 12.910 0.512 -22.211 1.00 71.00 293 GLU A O 1
ATOM 2357 N N . ASN A 1 294 ? 12.437 0.744 -20.030 1.00 68.31 294 ASN A N 1
ATOM 2358 C CA . ASN A 1 294 ? 11.427 1.790 -20.157 1.00 68.31 294 ASN A CA 1
ATOM 2359 C C . ASN A 1 294 ? 11.253 2.508 -18.805 1.00 68.31 294 ASN A C 1
ATOM 2361 O O . ASN A 1 294 ? 12.035 2.308 -17.877 1.00 68.31 294 ASN A O 1
ATOM 2365 N N . ASP A 1 295 ? 10.255 3.382 -18.685 1.00 71.88 295 ASP A N 1
ATOM 2366 C CA . ASP A 1 295 ? 10.041 4.189 -17.474 1.00 71.88 295 ASP A CA 1
ATOM 2367 C C . ASP A 1 295 ? 9.645 3.383 -16.233 1.00 71.88 295 ASP A C 1
ATOM 2369 O O . ASP A 1 295 ? 9.793 3.880 -15.120 1.00 71.88 295 ASP A O 1
ATOM 2373 N N . ILE A 1 296 ? 9.192 2.144 -16.415 1.00 75.94 296 ILE A N 1
ATOM 2374 C CA . ILE A 1 296 ? 8.734 1.267 -15.339 1.00 75.94 296 ILE A CA 1
ATOM 2375 C C . ILE A 1 296 ? 9.585 0.005 -15.204 1.00 75.94 296 ILE A C 1
ATOM 2377 O O . ILE A 1 296 ? 9.223 -0.850 -14.409 1.00 75.94 296 ILE A O 1
ATOM 2381 N N . ARG A 1 297 ? 10.686 -0.152 -15.956 1.00 81.88 297 ARG A N 1
ATOM 2382 C CA . ARG A 1 297 ? 11.458 -1.403 -15.969 1.00 81.88 297 ARG A CA 1
ATOM 2383 C C . ARG A 1 297 ? 12.941 -1.219 -16.287 1.00 81.88 297 ARG A C 1
ATOM 2385 O O . ARG A 1 297 ? 13.312 -0.519 -17.233 1.00 81.88 297 ARG A O 1
ATOM 2392 N N . TYR A 1 298 ? 13.779 -1.921 -15.530 1.00 85.50 298 TYR A N 1
ATOM 2393 C CA . TYR A 1 298 ? 15.228 -2.003 -15.698 1.00 85.50 298 TYR A CA 1
ATOM 2394 C C . TYR A 1 298 ? 15.676 -3.454 -15.789 1.00 85.50 298 TYR A C 1
ATOM 2396 O O . TYR A 1 298 ? 15.170 -4.301 -15.059 1.00 85.50 298 TYR A O 1
ATOM 2404 N N . THR A 1 299 ? 16.688 -3.701 -16.612 1.00 87.25 299 THR A N 1
ATOM 2405 C CA . THR A 1 299 ? 17.446 -4.951 -16.650 1.00 87.25 299 THR A CA 1
ATOM 2406 C C . THR A 1 299 ? 18.800 -4.726 -16.004 1.00 87.25 299 THR A C 1
ATOM 2408 O O . THR A 1 299 ? 19.551 -3.828 -16.390 1.00 87.25 299 THR A O 1
ATOM 2411 N N . ILE A 1 300 ? 19.105 -5.537 -15.000 1.00 91.62 300 ILE A N 1
ATOM 2412 C CA . ILE A 1 300 ? 20.318 -5.473 -14.197 1.00 91.62 300 ILE A CA 1
ATOM 2413 C C . ILE A 1 300 ? 21.080 -6.774 -14.429 1.00 91.62 300 ILE A C 1
ATOM 2415 O O . ILE A 1 300 ? 20.703 -7.822 -13.910 1.00 91.62 300 ILE A O 1
ATOM 2419 N N . THR A 1 301 ? 22.156 -6.721 -15.209 1.00 89.62 301 THR A N 1
ATOM 2420 C CA . THR A 1 301 ? 23.054 -7.869 -15.372 1.00 89.62 301 THR A CA 1
ATOM 2421 C C . THR A 1 301 ? 24.019 -7.911 -14.195 1.00 89.62 301 THR A C 1
ATOM 2423 O O . THR A 1 301 ? 24.776 -6.961 -13.985 1.00 89.62 301 THR A O 1
ATOM 2426 N N . VAL A 1 302 ? 24.015 -9.012 -13.453 1.00 89.31 302 VAL A N 1
ATOM 2427 C CA . VAL A 1 302 ? 24.788 -9.213 -12.226 1.00 89.31 302 VAL A CA 1
ATOM 2428 C C . VAL A 1 302 ? 26.004 -10.098 -12.491 1.00 89.31 302 VAL A C 1
ATOM 2430 O O . VAL A 1 302 ? 25.892 -11.161 -13.103 1.00 89.31 302 VAL A O 1
ATOM 2433 N N . TYR A 1 303 ? 27.162 -9.665 -11.993 1.00 88.25 303 TYR A N 1
ATOM 2434 C CA . TYR A 1 303 ? 28.427 -10.394 -11.984 1.00 88.25 303 TYR A CA 1
ATOM 2435 C C . TYR A 1 303 ? 28.840 -10.622 -10.529 1.00 88.25 303 TYR A C 1
ATOM 2437 O O . TYR A 1 303 ? 29.089 -9.666 -9.797 1.00 88.25 303 TYR A O 1
ATOM 2445 N N . GLU A 1 304 ? 28.913 -11.881 -10.106 1.00 87.31 304 GLU A N 1
ATOM 2446 C CA . GLU A 1 304 ? 29.227 -12.245 -8.719 1.00 87.31 304 GLU A CA 1
ATOM 2447 C C . GLU A 1 304 ? 30.682 -12.693 -8.586 1.00 87.31 304 GLU A C 1
ATOM 2449 O O . GLU A 1 304 ? 31.125 -13.581 -9.323 1.00 87.31 304 GLU A O 1
ATOM 2454 N N . TYR A 1 305 ? 31.420 -12.119 -7.634 1.00 82.81 305 TYR A N 1
ATOM 2455 C CA . TYR A 1 305 ? 32.847 -12.394 -7.463 1.00 82.81 305 TYR A CA 1
ATOM 2456 C C . TYR A 1 305 ? 33.181 -13.031 -6.111 1.00 82.81 305 TYR A C 1
ATOM 2458 O O . TYR A 1 305 ? 32.696 -12.602 -5.065 1.00 82.81 305 TYR A O 1
ATOM 2466 N N . PHE A 1 306 ? 34.091 -14.010 -6.143 1.00 83.62 306 PHE A N 1
ATOM 2467 C CA . PHE A 1 306 ? 34.798 -14.550 -4.975 1.00 83.62 306 PHE A CA 1
ATOM 2468 C C . PHE A 1 306 ? 36.298 -14.335 -5.169 1.00 83.62 306 PHE A C 1
ATOM 2470 O O . PHE A 1 306 ? 36.940 -14.952 -6.024 1.00 83.62 306 PHE A O 1
ATOM 2477 N N . GLY A 1 307 ? 36.874 -13.431 -4.386 1.00 80.88 307 GLY A N 1
ATOM 2478 C CA . GLY A 1 307 ? 38.183 -12.852 -4.642 1.00 80.88 307 GLY A CA 1
ATOM 2479 C C . GLY A 1 307 ? 38.192 -12.095 -5.970 1.00 80.88 307 GLY A C 1
ATOM 2480 O O . GLY A 1 307 ? 37.367 -11.219 -6.203 1.00 80.88 307 GLY A O 1
ATOM 2481 N N . ASP A 1 308 ? 39.127 -12.448 -6.850 1.00 78.31 308 ASP A N 1
ATOM 2482 C CA . ASP A 1 308 ? 39.254 -11.852 -8.188 1.00 78.31 308 ASP A CA 1
ATOM 2483 C C . ASP A 1 308 ? 38.606 -12.727 -9.287 1.00 78.31 308 ASP A C 1
ATOM 2485 O O . ASP A 1 308 ? 38.809 -12.480 -10.479 1.00 78.31 308 ASP A O 1
ATOM 2489 N N . GLU A 1 309 ? 37.871 -13.782 -8.913 1.00 81.56 309 GLU A N 1
ATOM 2490 C CA . GLU A 1 309 ? 37.275 -14.742 -9.848 1.00 81.56 309 GLU A CA 1
ATOM 2491 C C . GLU A 1 309 ? 35.750 -14.613 -9.893 1.00 81.56 309 GLU A C 1
ATOM 2493 O O . GLU A 1 309 ? 35.081 -14.540 -8.863 1.00 81.56 309 GLU A O 1
ATOM 2498 N N . LEU A 1 310 ? 35.212 -14.608 -11.114 1.00 82.31 310 LEU A N 1
ATOM 2499 C CA . LEU A 1 310 ? 33.777 -14.665 -11.365 1.00 82.31 310 LEU A CA 1
ATOM 2500 C C . LEU A 1 310 ? 33.254 -16.053 -10.965 1.00 82.31 310 LEU A C 1
ATOM 2502 O O . LEU A 1 310 ? 33.772 -17.065 -11.444 1.00 82.31 310 LEU A O 1
ATOM 2506 N N . TRP A 1 311 ? 32.236 -16.087 -10.108 1.00 78.81 311 TRP A N 1
ATOM 2507 C CA . TRP A 1 311 ? 31.662 -17.320 -9.569 1.00 78.81 311 TRP A CA 1
ATOM 2508 C C . TRP A 1 311 ? 30.967 -18.160 -10.643 1.00 78.81 311 TRP A C 1
ATOM 2510 O O . TRP A 1 311 ? 31.285 -19.332 -10.852 1.00 78.81 311 TRP A O 1
ATOM 2520 N N . GLU A 1 312 ? 30.025 -17.530 -11.342 1.00 79.19 312 GLU A N 1
ATOM 2521 C CA . GLU A 1 312 ? 29.140 -18.137 -12.329 1.00 79.19 312 GLU A CA 1
ATOM 2522 C C . GLU A 1 312 ? 28.934 -17.199 -13.522 1.00 79.19 312 GLU A C 1
ATOM 2524 O O . GLU A 1 312 ? 29.390 -16.056 -13.534 1.00 79.19 312 GLU A O 1
ATOM 2529 N N . ASN A 1 313 ? 28.272 -17.695 -14.572 1.00 82.00 313 ASN A N 1
ATOM 2530 C CA . ASN A 1 313 ? 27.939 -16.838 -15.706 1.00 82.00 313 ASN A CA 1
ATOM 2531 C C . ASN A 1 313 ? 27.049 -15.675 -15.236 1.00 82.00 313 ASN A C 1
ATOM 2533 O O . ASN A 1 313 ? 26.124 -15.920 -14.459 1.00 82.00 313 ASN A O 1
ATOM 2537 N N . PRO A 1 314 ? 27.274 -14.451 -15.746 1.00 85.94 314 PRO A N 1
ATOM 2538 C CA . PRO A 1 314 ? 26.435 -13.314 -15.404 1.00 85.94 314 PRO A CA 1
ATOM 2539 C C . PRO A 1 314 ? 24.979 -13.603 -15.751 1.00 85.94 314 PRO A C 1
ATOM 2541 O O . PRO A 1 314 ? 24.693 -14.266 -16.755 1.00 85.94 314 PRO A O 1
ATOM 2544 N N . TYR A 1 315 ? 24.068 -13.101 -14.930 1.00 84.19 315 TYR A N 1
ATOM 2545 C CA . TYR A 1 315 ? 22.638 -13.317 -15.097 1.00 84.19 315 TYR A CA 1
ATOM 2546 C C . TYR A 1 315 ? 21.873 -12.009 -14.956 1.00 84.19 315 TYR A C 1
ATOM 2548 O O . TYR A 1 315 ? 22.328 -11.086 -14.287 1.00 84.19 315 TYR A O 1
ATOM 2556 N N . ASP A 1 316 ? 20.701 -11.950 -15.577 1.00 89.69 316 ASP A N 1
ATOM 2557 C CA . ASP A 1 316 ? 19.850 -10.770 -15.525 1.00 89.69 316 ASP A CA 1
ATOM 2558 C C . ASP A 1 316 ? 18.841 -10.870 -14.376 1.00 89.69 316 ASP A C 1
ATOM 2560 O O . ASP A 1 316 ? 18.330 -11.950 -14.056 1.00 89.69 316 ASP A O 1
ATOM 2564 N N . VAL A 1 317 ? 18.587 -9.718 -13.766 1.00 91.56 317 VAL A N 1
ATOM 2565 C CA . VAL A 1 317 ? 17.533 -9.449 -12.790 1.00 91.56 317 VAL A CA 1
ATOM 2566 C C . VAL A 1 317 ? 16.761 -8.240 -13.297 1.00 91.56 317 VAL A C 1
ATOM 2568 O O . VAL A 1 317 ? 17.370 -7.246 -13.692 1.00 91.56 317 VAL A O 1
ATOM 2571 N N . HIS A 1 318 ? 15.437 -8.292 -13.275 1.00 91.94 318 HIS A N 1
ATOM 2572 C CA . HIS A 1 318 ? 14.597 -7.174 -13.671 1.00 91.94 318 HIS A CA 1
ATOM 2573 C C . HIS A 1 318 ? 14.045 -6.460 -12.443 1.00 91.94 318 HIS A C 1
ATOM 2575 O O . HIS A 1 318 ? 13.610 -7.092 -11.483 1.00 91.94 318 HIS A O 1
ATOM 2581 N N . LEU A 1 319 ? 14.060 -5.131 -12.499 1.00 92.06 319 LEU A N 1
ATOM 2582 C CA . LEU A 1 319 ? 13.434 -4.250 -11.522 1.00 92.06 319 LEU A CA 1
ATOM 2583 C C . LEU A 1 319 ? 12.272 -3.536 -12.207 1.00 92.06 319 LEU A C 1
ATOM 2585 O O . LEU A 1 319 ? 12.499 -2.763 -13.139 1.00 92.06 319 LEU A O 1
ATOM 2589 N N . GLU A 1 320 ? 11.047 -3.799 -11.764 1.00 87.31 320 GLU A N 1
ATOM 2590 C CA . GLU A 1 320 ? 9.819 -3.313 -12.402 1.00 87.31 320 GLU A CA 1
ATOM 2591 C C . GLU A 1 320 ? 8.929 -2.555 -11.410 1.00 87.31 320 GLU A C 1
ATOM 2593 O O . GLU A 1 320 ? 8.884 -2.892 -10.230 1.00 87.31 320 GLU A O 1
ATOM 2598 N N . TYR A 1 321 ? 8.239 -1.510 -11.868 1.00 81.69 321 TYR A N 1
ATOM 2599 C CA . TYR A 1 321 ? 7.313 -0.737 -11.045 1.00 81.69 321 TYR A CA 1
ATOM 2600 C C . TYR A 1 321 ? 5.901 -1.321 -11.133 1.00 81.69 321 TYR A C 1
ATOM 2602 O O . TYR A 1 321 ? 5.224 -1.175 -12.153 1.00 81.69 321 TYR A O 1
ATOM 2610 N N . ILE A 1 322 ? 5.452 -1.971 -10.058 1.00 78.31 322 ILE A N 1
ATOM 2611 C CA . ILE A 1 322 ? 4.176 -2.690 -9.972 1.00 78.31 322 ILE A CA 1
ATOM 2612 C C . ILE A 1 322 ? 3.452 -2.260 -8.693 1.00 78.31 322 ILE A C 1
ATOM 2614 O O . ILE A 1 322 ? 4.043 -2.236 -7.617 1.00 78.31 322 ILE A O 1
ATOM 2618 N N . ASP A 1 323 ? 2.175 -1.887 -8.816 1.00 76.50 323 ASP A N 1
ATOM 2619 C CA . ASP A 1 323 ? 1.277 -1.565 -7.693 1.00 76.50 323 ASP A CA 1
ATOM 2620 C C . ASP A 1 323 ? 1.848 -0.583 -6.651 1.00 76.50 323 ASP A C 1
ATOM 2622 O O . ASP A 1 323 ? 1.546 -0.652 -5.463 1.00 76.50 323 ASP A O 1
ATOM 2626 N N . GLY A 1 324 ? 2.660 0.377 -7.103 1.00 75.62 324 GLY A N 1
ATOM 2627 C CA . GLY A 1 324 ? 3.248 1.409 -6.246 1.00 75.62 324 GLY A CA 1
ATOM 2628 C C . GLY A 1 324 ? 4.674 1.119 -5.769 1.00 75.62 324 GLY A C 1
ATOM 2629 O O . GLY A 1 324 ? 5.298 2.007 -5.182 1.00 75.62 324 GLY A O 1
ATOM 2630 N N . TYR A 1 325 ? 5.215 -0.066 -6.060 1.00 78.50 325 TYR A N 1
ATOM 2631 C CA . TYR A 1 325 ? 6.509 -0.538 -5.573 1.00 78.50 325 TYR A CA 1
ATOM 2632 C C . TYR A 1 325 ? 7.453 -0.900 -6.721 1.00 78.50 325 TYR A C 1
ATOM 2634 O O . TYR A 1 325 ? 7.031 -1.378 -7.768 1.00 78.50 325 TYR A O 1
ATOM 2642 N N . TRP A 1 326 ? 8.753 -0.689 -6.514 1.00 87.25 326 TRP A N 1
ATOM 2643 C CA . TRP A 1 326 ? 9.794 -1.228 -7.388 1.00 87.25 326 TRP A CA 1
ATOM 2644 C C . TRP A 1 326 ? 10.169 -2.625 -6.901 1.00 87.25 326 TRP A C 1
ATOM 2646 O O . TRP A 1 326 ? 10.715 -2.763 -5.806 1.00 87.25 326 TRP A O 1
ATOM 2656 N N . VAL A 1 327 ? 9.865 -3.639 -7.705 1.00 92.88 327 VAL A N 1
ATOM 2657 C CA . VAL A 1 327 ? 9.949 -5.051 -7.326 1.00 92.88 327 VAL A CA 1
ATOM 2658 C C . VAL A 1 327 ? 10.889 -5.833 -8.239 1.00 92.88 327 VAL A C 1
ATOM 2660 O O . VAL A 1 327 ? 10.998 -5.540 -9.430 1.00 92.88 327 VAL A O 1
ATOM 2663 N N . PHE A 1 328 ? 11.562 -6.840 -7.682 1.00 94.81 328 PHE A N 1
ATOM 2664 C CA . PHE A 1 328 ? 12.482 -7.706 -8.417 1.00 94.81 328 PHE A CA 1
ATOM 2665 C C . PHE A 1 328 ? 11.823 -9.013 -8.874 1.00 94.81 328 PHE A C 1
ATOM 2667 O O . PHE A 1 328 ? 11.062 -9.641 -8.134 1.00 94.81 328 PHE A O 1
ATOM 2674 N N . ASP A 1 329 ? 12.159 -9.466 -10.080 1.00 93.56 329 ASP A N 1
ATOM 2675 C CA . ASP A 1 329 ? 11.732 -10.768 -10.622 1.00 93.56 329 ASP A CA 1
ATOM 2676 C C . ASP A 1 329 ? 12.690 -11.921 -10.283 1.00 93.56 329 ASP A C 1
ATOM 2678 O O . ASP A 1 329 ? 12.470 -13.068 -10.672 1.00 93.56 329 ASP A O 1
ATOM 2682 N N . LYS A 1 330 ? 13.758 -11.625 -9.542 1.00 90.62 330 LYS A N 1
ATOM 2683 C CA . LYS A 1 330 ? 14.710 -12.611 -9.056 1.00 90.62 330 LYS A CA 1
ATOM 2684 C C . LYS A 1 330 ? 15.315 -12.149 -7.743 1.00 90.62 330 LYS A C 1
ATOM 2686 O O . LYS A 1 330 ? 15.555 -10.963 -7.523 1.00 90.62 330 LYS A O 1
ATOM 2691 N N . ILE A 1 331 ? 15.597 -13.109 -6.873 1.00 82.12 331 ILE A N 1
ATOM 2692 C CA . ILE A 1 331 ? 16.247 -12.840 -5.599 1.00 82.12 331 ILE A CA 1
ATOM 2693 C C . ILE A 1 331 ? 17.743 -12.642 -5.854 1.00 82.12 331 ILE A C 1
ATOM 2695 O O . ILE A 1 331 ? 18.435 -13.558 -6.298 1.00 82.12 331 ILE A O 1
ATOM 2699 N N . LEU A 1 332 ? 18.239 -11.451 -5.538 1.00 77.50 332 LEU A N 1
ATOM 2700 C CA . LEU A 1 332 ? 19.660 -11.168 -5.384 1.00 77.50 332 LEU A CA 1
ATOM 2701 C C . LEU A 1 332 ? 19.916 -11.057 -3.878 1.00 77.50 332 LEU A C 1
ATOM 2703 O O . LEU A 1 332 ? 19.335 -10.186 -3.240 1.00 77.50 332 LEU A O 1
ATOM 2707 N N . VAL A 1 333 ? 20.704 -11.965 -3.291 1.00 65.81 333 VAL A N 1
ATOM 2708 C CA . VAL A 1 333 ? 20.959 -11.976 -1.838 1.00 65.81 333 VAL A CA 1
ATOM 2709 C C . VAL A 1 333 ? 22.344 -11.409 -1.543 1.00 65.81 333 VAL A C 1
ATOM 2711 O O . VAL A 1 333 ? 23.363 -12.080 -1.689 1.00 65.81 333 VAL A O 1
ATOM 2714 N N . CYS A 1 334 ? 22.383 -10.168 -1.068 1.00 62.97 334 CYS A N 1
ATOM 2715 C CA . CYS A 1 334 ? 23.598 -9.505 -0.597 1.00 62.97 334 CYS A CA 1
ATOM 2716 C C . CYS A 1 334 ? 23.636 -9.417 0.948 1.00 62.97 334 CYS A C 1
ATOM 2718 O O . CYS A 1 334 ? 23.450 -8.327 1.484 1.00 62.97 334 CYS A O 1
ATOM 2720 N N . ALA A 1 335 ? 23.837 -10.508 1.700 1.00 57.78 335 ALA A N 1
ATOM 2721 C CA . ALA A 1 335 ? 23.984 -10.425 3.171 1.00 57.78 335 ALA A CA 1
ATOM 2722 C C . ALA A 1 335 ? 24.790 -11.615 3.743 1.00 57.78 335 ALA A C 1
ATOM 2724 O O . ALA A 1 335 ? 24.626 -12.727 3.256 1.00 57.78 335 ALA A O 1
ATOM 2725 N N . GLY A 1 336 ? 25.704 -11.436 4.717 1.00 50.16 336 GLY A N 1
ATOM 2726 C CA . GLY A 1 336 ? 25.520 -10.732 6.003 1.00 50.16 336 GLY A CA 1
ATOM 2727 C C . GLY A 1 336 ? 26.510 -9.614 6.394 1.00 50.16 336 GLY A C 1
ATOM 2728 O O . GLY A 1 336 ? 26.678 -9.337 7.581 1.00 50.16 336 GLY A O 1
ATOM 2729 N N . ASN A 1 337 ? 27.137 -8.928 5.435 1.00 51.97 337 ASN A N 1
ATOM 2730 C CA . ASN A 1 337 ? 27.744 -7.593 5.608 1.00 51.97 337 ASN A CA 1
ATOM 2731 C C . ASN A 1 337 ? 27.411 -6.731 4.379 1.00 51.97 337 ASN A C 1
ATOM 2733 O O . ASN A 1 337 ? 26.933 -7.273 3.392 1.00 51.97 337 ASN A O 1
ATOM 2737 N N . SER A 1 338 ? 27.651 -5.413 4.411 1.00 59.59 338 SER A N 1
ATOM 2738 C CA . SER A 1 338 ? 27.472 -4.518 3.251 1.00 59.59 338 SER A CA 1
ATOM 2739 C C . SER A 1 338 ? 28.390 -4.922 2.086 1.00 59.59 338 SER A C 1
ATOM 2741 O O . SER A 1 338 ? 29.467 -4.347 1.917 1.00 59.59 338 SER A O 1
ATOM 2743 N N . VAL A 1 339 ? 27.992 -5.946 1.325 1.00 71.94 339 VAL A N 1
ATOM 2744 C CA . VAL A 1 339 ? 28.717 -6.430 0.151 1.00 71.94 339 VAL A CA 1
ATOM 2745 C C . VAL A 1 339 ? 28.722 -5.295 -0.875 1.00 71.94 339 VAL A C 1
ATOM 2747 O O . VAL A 1 339 ? 27.646 -4.796 -1.213 1.00 71.94 339 VAL A O 1
ATOM 2750 N N . PRO A 1 340 ? 29.894 -4.825 -1.334 1.00 80.88 340 PRO A N 1
ATOM 2751 C CA . PRO A 1 340 ? 29.965 -3.741 -2.301 1.00 80.88 340 PRO A CA 1
ATOM 2752 C C . PRO A 1 340 ? 29.279 -4.116 -3.613 1.00 80.88 340 PRO A C 1
ATOM 2754 O O . PRO A 1 340 ? 29.481 -5.213 -4.134 1.00 80.88 340 PRO A O 1
ATOM 2757 N N . ILE A 1 341 ? 28.517 -3.173 -4.158 1.00 84.94 341 ILE A N 1
ATOM 2758 C CA . ILE A 1 341 ? 27.944 -3.251 -5.499 1.00 84.94 341 ILE A CA 1
ATOM 2759 C C . ILE A 1 341 ? 28.572 -2.129 -6.321 1.00 84.94 341 ILE A C 1
ATOM 2761 O O . ILE A 1 341 ? 28.412 -0.952 -5.990 1.00 84.94 341 ILE A O 1
ATOM 2765 N N . ASN A 1 342 ? 29.304 -2.483 -7.375 1.00 84.31 342 ASN A N 1
ATOM 2766 C CA . ASN A 1 342 ? 29.900 -1.522 -8.294 1.00 84.31 342 ASN A CA 1
ATOM 2767 C C . ASN A 1 342 ? 29.073 -1.471 -9.576 1.00 84.31 342 ASN A C 1
ATOM 2769 O O . ASN A 1 342 ? 28.867 -2.493 -10.228 1.00 84.31 342 ASN A O 1
ATOM 2773 N N . VAL A 1 343 ? 28.648 -0.278 -9.989 1.00 82.62 343 VAL A N 1
ATOM 2774 C CA . VAL A 1 343 ? 28.102 -0.116 -11.339 1.00 82.62 343 VAL A CA 1
ATOM 2775 C C . VAL A 1 343 ? 29.256 -0.033 -12.320 1.00 82.62 343 VAL A C 1
ATOM 2777 O O . VAL A 1 343 ? 30.110 0.854 -12.224 1.00 82.62 343 VAL A O 1
ATOM 2780 N N . ILE A 1 344 ? 29.284 -0.967 -13.263 1.00 80.69 344 ILE A N 1
ATOM 2781 C CA . ILE A 1 344 ? 30.253 -0.967 -14.349 1.00 80.69 344 ILE A CA 1
ATOM 2782 C C . ILE A 1 344 ? 29.602 -0.383 -15.601 1.00 80.69 344 ILE A C 1
ATOM 2784 O O . ILE A 1 344 ? 28.516 -0.789 -16.019 1.00 80.69 344 ILE A O 1
ATOM 2788 N N . GLU A 1 345 ? 30.281 0.580 -16.229 1.00 62.56 345 GLU A N 1
ATOM 2789 C CA . GLU A 1 345 ? 29.917 0.986 -17.583 1.00 62.56 345 GLU A CA 1
ATOM 2790 C C . GLU A 1 345 ? 30.106 -0.236 -18.480 1.00 62.56 345 GLU A C 1
ATOM 2792 O O . GLU A 1 345 ? 31.213 -0.765 -18.606 1.00 62.56 345 GLU A O 1
ATOM 2797 N N . GLY A 1 346 ? 29.020 -0.708 -19.094 1.00 45.81 346 GLY A N 1
ATOM 2798 C CA . GLY A 1 346 ? 29.132 -1.759 -20.092 1.00 45.81 346 GLY A CA 1
ATOM 2799 C C . GLY A 1 346 ? 30.123 -1.329 -21.171 1.00 45.81 346 GLY A C 1
ATOM 2800 O O . GLY A 1 346 ? 30.099 -0.175 -21.609 1.00 45.81 346 GLY A O 1
ATOM 2801 N N . ASP A 1 347 ? 30.977 -2.251 -21.620 1.00 35.38 347 ASP A N 1
ATOM 2802 C CA . ASP A 1 347 ? 31.751 -2.051 -22.841 1.00 35.38 347 ASP A CA 1
ATOM 2803 C C . ASP A 1 347 ? 30.810 -1.474 -23.910 1.00 35.38 347 ASP A C 1
ATOM 2805 O O . ASP A 1 347 ? 29.833 -2.115 -24.310 1.00 35.38 347 ASP A O 1
ATOM 2809 N N . LYS A 1 348 ? 31.118 -0.273 -24.418 1.00 36.41 348 LYS A N 1
ATOM 2810 C CA . LYS A 1 348 ? 30.444 0.352 -25.578 1.00 36.41 348 LYS A CA 1
ATOM 2811 C C . LYS A 1 348 ? 30.626 -0.447 -26.880 1.00 36.41 348 LYS A C 1
ATOM 2813 O O . LYS A 1 348 ? 30.470 0.082 -27.978 1.00 36.41 348 LYS A O 1
ATOM 2818 N N . SER A 1 349 ? 30.972 -1.724 -26.789 1.00 35.22 349 SER A N 1
ATOM 2819 C CA . SER A 1 349 ? 31.153 -2.635 -27.900 1.00 35.22 349 SER A CA 1
ATOM 2820 C C . SER A 1 349 ? 30.540 -3.991 -27.564 1.00 35.22 349 SER A C 1
ATOM 2822 O O . SER A 1 349 ? 31.234 -4.869 -27.065 1.00 35.22 349 SER A O 1
ATOM 2824 N N . ALA A 1 350 ? 29.244 -4.154 -27.847 1.00 32.88 350 ALA A N 1
ATOM 2825 C CA . ALA A 1 350 ? 28.762 -5.277 -28.663 1.00 32.88 350 ALA A CA 1
ATOM 2826 C C . ALA A 1 350 ? 27.237 -5.307 -28.853 1.00 32.88 350 ALA A C 1
ATOM 2828 O O . ALA A 1 350 ? 26.834 -5.773 -29.905 1.00 32.88 350 ALA A O 1
ATOM 2829 N N . ASN A 1 351 ? 26.394 -4.816 -27.930 1.00 36.62 351 ASN A N 1
ATOM 2830 C CA . ASN A 1 351 ? 24.964 -5.198 -27.967 1.00 36.62 351 ASN A CA 1
ATOM 2831 C C . ASN A 1 351 ? 23.899 -4.078 -27.920 1.00 36.62 351 ASN A C 1
ATOM 2833 O O . ASN A 1 351 ? 22.722 -4.410 -28.002 1.00 36.62 351 ASN A O 1
ATOM 2837 N N . ASP A 1 352 ? 24.248 -2.785 -27.888 1.00 35.75 352 ASP A N 1
ATOM 2838 C CA . ASP A 1 352 ? 23.235 -1.696 -27.875 1.00 35.75 352 ASP A CA 1
ATOM 2839 C C . ASP A 1 352 ? 22.804 -1.183 -29.263 1.00 35.75 352 ASP A C 1
ATOM 2841 O O . ASP A 1 352 ? 21.928 -0.331 -29.362 1.00 35.75 352 ASP A O 1
ATOM 2845 N N . LEU A 1 353 ? 23.375 -1.699 -30.356 1.00 38.44 353 LEU A N 1
ATOM 2846 C CA . LEU A 1 353 ? 22.934 -1.355 -31.720 1.00 38.44 353 LEU A CA 1
ATOM 2847 C C . LEU A 1 353 ? 22.001 -2.399 -32.354 1.00 38.44 353 LEU A C 1
ATOM 2849 O O . LEU A 1 353 ? 21.414 -2.107 -33.388 1.00 38.44 353 LEU A O 1
ATOM 2853 N N . ASP A 1 354 ? 21.820 -3.570 -31.733 1.00 39.44 354 ASP A N 1
ATOM 2854 C CA . ASP A 1 354 ? 21.082 -4.695 -32.339 1.00 39.44 354 ASP A CA 1
ATOM 2855 C C . ASP A 1 354 ? 19.674 -4.929 -31.753 1.00 39.44 354 ASP A C 1
ATOM 2857 O O . ASP A 1 354 ? 18.989 -5.867 -32.163 1.00 39.44 354 ASP A O 1
ATOM 2861 N N . ARG A 1 355 ? 19.194 -4.086 -30.823 1.00 43.09 355 ARG A N 1
ATOM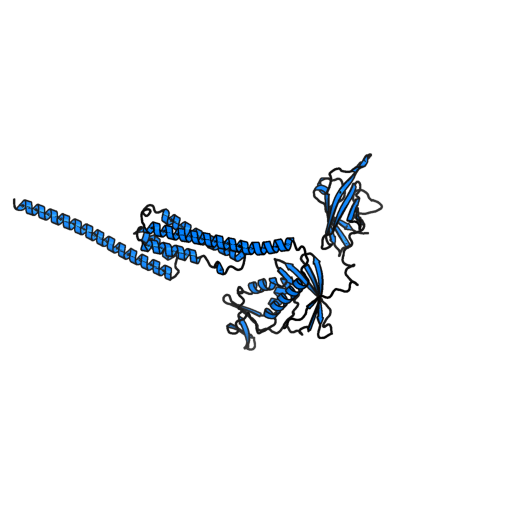 2862 C CA . ARG A 1 355 ? 17.808 -4.167 -30.302 1.00 43.09 355 ARG A CA 1
ATOM 2863 C C . ARG A 1 355 ? 16.976 -2.892 -30.408 1.00 43.09 355 ARG A C 1
ATOM 2865 O O . ARG A 1 355 ? 15.788 -2.941 -30.104 1.00 43.09 355 ARG A O 1
ATOM 2872 N N . GLN A 1 356 ? 17.527 -1.786 -30.908 1.00 51.16 356 GLN A N 1
ATOM 2873 C CA . GLN A 1 356 ? 16.679 -0.687 -31.359 1.00 51.16 356 GLN A CA 1
ATOM 2874 C C . GLN A 1 356 ? 16.127 -1.071 -32.731 1.00 51.16 356 GLN A C 1
ATOM 2876 O O . GLN A 1 356 ? 16.867 -1.149 -33.711 1.00 51.16 356 GLN A O 1
ATOM 2881 N N . PHE A 1 357 ? 14.832 -1.371 -32.801 1.00 59.59 357 PHE A N 1
ATOM 2882 C CA . PHE A 1 357 ? 14.173 -1.598 -34.078 1.00 59.59 357 PHE A CA 1
ATOM 2883 C C . PHE A 1 357 ? 14.225 -0.295 -34.875 1.00 59.59 357 PHE A C 1
ATOM 2885 O O . PHE A 1 357 ? 13.565 0.695 -34.554 1.00 59.59 357 PHE A O 1
ATOM 2892 N N . ASP A 1 358 ? 15.064 -0.287 -35.904 1.00 76.25 358 ASP A N 1
ATOM 2893 C CA . ASP A 1 358 ? 15.188 0.836 -36.816 1.00 76.25 358 ASP A CA 1
ATOM 2894 C C . ASP A 1 358 ? 13.907 0.957 -37.649 1.00 76.25 358 ASP A C 1
ATOM 2896 O O . ASP A 1 358 ? 13.719 0.240 -38.636 1.00 76.25 358 ASP A O 1
ATOM 2900 N N . ILE A 1 359 ? 13.019 1.873 -37.252 1.00 84.31 359 ILE A N 1
ATOM 2901 C CA . ILE A 1 359 ? 11.794 2.160 -38.003 1.00 84.31 359 ILE A CA 1
ATOM 2902 C C . ILE A 1 359 ? 12.084 2.839 -39.349 1.00 84.31 359 ILE A C 1
ATOM 2904 O O . ILE A 1 359 ? 11.216 2.851 -40.227 1.00 84.31 359 ILE A O 1
ATOM 2908 N N . THR A 1 360 ? 13.279 3.412 -39.544 1.00 89.06 360 THR A N 1
ATOM 2909 C CA . THR A 1 360 ? 13.591 4.129 -40.782 1.00 89.06 360 THR A CA 1
ATOM 2910 C C . THR A 1 360 ? 13.535 3.189 -41.983 1.00 89.06 360 THR A C 1
ATOM 2912 O O . THR A 1 360 ? 13.853 2.004 -41.905 1.00 89.06 360 THR A O 1
ATOM 2915 N N . GLY A 1 361 ? 13.090 3.710 -43.125 1.00 88.56 361 GLY A N 1
ATOM 2916 C CA . GLY A 1 361 ? 12.867 2.918 -44.332 1.00 88.56 361 GLY A CA 1
ATOM 2917 C C . GLY A 1 361 ? 11.407 2.889 -44.770 1.00 88.56 361 GLY A C 1
ATOM 2918 O O . GLY A 1 361 ? 10.601 3.727 -44.375 1.00 88.56 361 GLY A O 1
ATOM 2919 N N . THR A 1 362 ? 11.091 1.966 -45.679 1.00 92.06 362 THR A N 1
ATOM 2920 C CA . THR A 1 362 ? 9.778 1.868 -46.329 1.00 92.06 362 THR A CA 1
ATOM 2921 C C . THR A 1 362 ? 9.034 0.626 -45.863 1.00 92.06 362 THR A C 1
ATOM 2923 O O . THR A 1 362 ? 9.562 -0.481 -45.954 1.00 92.06 362 THR A O 1
ATOM 2926 N N . TRP A 1 363 ? 7.798 0.836 -45.425 1.00 92.00 363 TRP A N 1
ATOM 2927 C CA . TRP A 1 363 ? 6.881 -0.173 -44.914 1.00 92.00 363 TRP A CA 1
ATOM 2928 C C . TRP A 1 363 ? 5.669 -0.286 -45.831 1.00 92.00 363 TRP A C 1
ATOM 2930 O O . TRP A 1 363 ? 5.151 0.731 -46.290 1.00 92.00 363 TRP A O 1
ATOM 2940 N N . TYR A 1 364 ? 5.221 -1.508 -46.088 1.00 88.94 364 TYR A N 1
ATOM 2941 C CA . TYR A 1 364 ? 4.188 -1.842 -47.064 1.00 88.94 364 TYR A CA 1
ATOM 2942 C C . TYR A 1 364 ? 3.029 -2.581 -46.397 1.00 88.94 364 TYR A C 1
ATOM 2944 O O . TYR A 1 364 ? 3.252 -3.446 -45.553 1.00 88.94 364 TYR A O 1
ATOM 2952 N N . SER A 1 365 ? 1.797 -2.287 -46.805 1.00 87.62 365 SER A N 1
ATOM 2953 C CA . SER A 1 365 ? 0.622 -3.106 -46.466 1.00 87.62 365 SER A CA 1
ATOM 2954 C C . SER A 1 365 ? 0.734 -4.524 -47.055 1.00 87.62 365 SER A C 1
ATOM 2956 O O . SER A 1 365 ? 1.318 -4.680 -48.128 1.00 87.62 365 SER A O 1
ATOM 2958 N N . GLU A 1 366 ? 0.131 -5.533 -46.408 1.00 65.00 366 GLU A N 1
ATOM 2959 C CA . GLU A 1 366 ? 0.233 -6.983 -46.721 1.00 65.00 366 GLU A CA 1
ATOM 2960 C C . GLU A 1 366 ? -0.050 -7.412 -48.180 1.00 65.00 366 GLU A C 1
ATOM 2962 O O . GLU A 1 366 ? 0.319 -8.516 -48.574 1.00 65.00 366 GLU A O 1
ATOM 2967 N N . GLU A 1 367 ? -0.634 -6.546 -49.011 1.00 60.41 367 GLU A N 1
ATOM 2968 C CA . GLU A 1 367 ? -0.956 -6.805 -50.423 1.00 60.41 367 GLU A CA 1
ATOM 2969 C C . GLU A 1 367 ? -0.128 -5.963 -51.421 1.00 60.41 367 GLU A C 1
ATOM 2971 O O . GLU A 1 367 ? -0.627 -5.562 -52.473 1.00 60.41 367 GLU A O 1
ATOM 2976 N N . TYR A 1 368 ? 1.132 -5.637 -51.118 1.00 55.19 368 TYR A N 1
ATOM 2977 C CA . TYR A 1 368 ? 1.966 -4.876 -52.059 1.00 55.19 368 TYR A CA 1
ATOM 2978 C C . TYR A 1 368 ? 2.493 -5.754 -53.212 1.00 55.19 368 TYR A C 1
ATOM 2980 O O . TYR A 1 368 ? 3.542 -6.389 -53.101 1.00 55.19 368 TYR A O 1
ATOM 2988 N N . ASP A 1 369 ? 1.777 -5.763 -54.342 1.00 56.09 369 ASP A N 1
ATOM 2989 C CA . ASP A 1 369 ? 2.262 -6.278 -55.630 1.00 56.09 369 ASP A CA 1
ATOM 2990 C C . ASP A 1 369 ? 2.669 -5.105 -56.541 1.00 56.09 369 ASP A C 1
ATOM 2992 O O . ASP A 1 369 ? 1.850 -4.266 -56.920 1.00 56.09 369 ASP A O 1
ATOM 2996 N N . GLU A 1 370 ? 3.948 -5.054 -56.925 1.00 54.34 370 GLU A N 1
ATOM 2997 C CA . GLU A 1 370 ? 4.504 -4.045 -57.840 1.00 54.34 370 GLU A CA 1
ATOM 2998 C C . GLU A 1 370 ? 3.815 -4.053 -59.224 1.00 54.34 370 GLU A C 1
ATOM 3000 O O . GLU A 1 370 ? 3.883 -3.066 -59.962 1.00 54.34 370 GLU A O 1
ATOM 3005 N N . VAL A 1 371 ? 3.147 -5.159 -59.581 1.00 53.88 371 VAL A N 1
ATOM 3006 C CA . VAL A 1 371 ? 2.499 -5.397 -60.878 1.00 53.88 371 VAL A CA 1
ATOM 3007 C C . VAL A 1 371 ? 1.014 -4.990 -60.882 1.00 53.88 371 VAL A C 1
ATOM 3009 O O . VAL A 1 371 ? 0.530 -4.539 -61.922 1.00 53.88 371 VAL A O 1
ATOM 3012 N N . ASP A 1 372 ? 0.324 -5.059 -59.735 1.00 50.75 372 ASP A N 1
ATOM 3013 C CA . ASP A 1 372 ? -1.115 -4.767 -59.548 1.00 50.75 372 ASP A CA 1
ATOM 3014 C C . ASP A 1 372 ? -1.353 -3.680 -58.465 1.00 50.75 372 ASP A C 1
ATOM 3016 O O . ASP A 1 372 ? -2.301 -3.743 -57.690 1.00 50.75 372 ASP A O 1
ATOM 3020 N N . ALA A 1 373 ? -0.498 -2.647 -58.438 1.00 50.66 373 ALA A N 1
ATOM 3021 C CA . ALA A 1 373 ? -0.415 -1.548 -57.454 1.00 50.66 373 ALA A CA 1
ATOM 3022 C C . ALA A 1 373 ? -1.646 -0.603 -57.332 1.00 50.66 373 ALA A C 1
ATOM 3024 O O . ALA A 1 373 ? -1.500 0.618 -57.223 1.00 50.66 373 ALA A O 1
ATOM 3025 N N . TRP A 1 374 ? -2.874 -1.118 -57.417 1.00 56.91 374 TRP A N 1
ATOM 3026 C CA . TRP A 1 374 ? -4.098 -0.326 -57.510 1.00 56.91 374 TRP A CA 1
ATOM 3027 C C . TRP A 1 374 ? -5.079 -0.646 -56.374 1.00 56.91 374 TRP A C 1
ATOM 3029 O O . TRP A 1 374 ? -5.465 -1.785 -56.142 1.00 56.91 374 TRP A O 1
ATOM 3039 N N . ALA A 1 375 ? -5.534 0.432 -55.728 1.00 62.06 375 ALA A N 1
ATOM 3040 C CA . ALA A 1 375 ? -6.600 0.552 -54.729 1.00 62.06 375 ALA A CA 1
ATOM 3041 C C . ALA A 1 375 ? -6.426 -0.110 -53.345 1.00 62.06 375 ALA A C 1
ATOM 3043 O O . ALA A 1 375 ? -6.922 0.490 -52.394 1.00 62.06 375 ALA A O 1
ATOM 3044 N N . SER A 1 376 ? -5.753 -1.259 -53.182 1.00 66.25 376 SER A N 1
ATOM 3045 C CA . SER A 1 376 ? -5.632 -1.912 -51.855 1.00 66.25 376 SER A CA 1
ATOM 3046 C C . SER A 1 376 ? -4.283 -1.729 -51.158 1.00 66.25 376 SER A C 1
ATOM 3048 O O . SER A 1 376 ? -4.214 -1.851 -49.942 1.00 66.25 376 SER A O 1
ATOM 3050 N N . SER A 1 377 ? -3.223 -1.364 -51.884 1.00 80.38 377 SER A N 1
ATOM 3051 C CA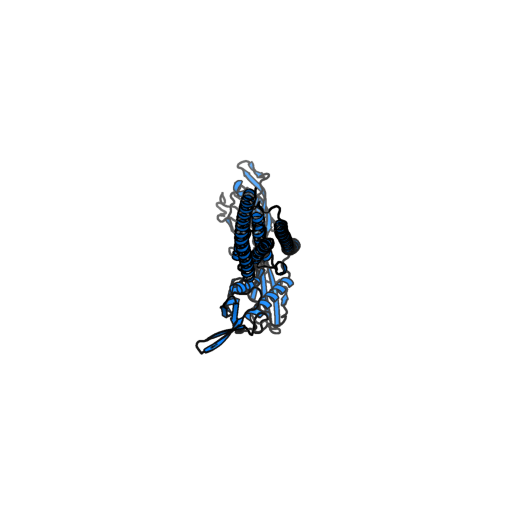 . SER A 1 377 ? -1.886 -1.212 -51.300 1.00 80.38 377 SER A CA 1
ATOM 3052 C C . SER A 1 377 ? -1.528 0.239 -50.971 1.00 80.38 377 SER A C 1
ATOM 3054 O O . SER A 1 377 ? -1.873 1.157 -51.724 1.00 80.38 377 SER A O 1
ATOM 3056 N N . TYR A 1 378 ? -0.754 0.443 -49.911 1.00 88.69 378 TYR A N 1
ATOM 3057 C CA . TYR A 1 378 ? -0.111 1.715 -49.577 1.00 88.69 378 TYR A CA 1
ATOM 3058 C C . TYR A 1 378 ? 1.260 1.468 -48.940 1.00 88.69 378 TYR A C 1
ATOM 3060 O O . TYR A 1 378 ? 1.598 0.345 -48.552 1.00 88.69 378 TYR A O 1
ATOM 3068 N N . ARG A 1 379 ? 2.072 2.525 -48.860 1.00 91.56 379 ARG A N 1
ATOM 3069 C CA . ARG A 1 379 ? 3.363 2.486 -48.170 1.00 91.56 379 ARG A CA 1
ATOM 3070 C C . ARG A 1 379 ? 3.577 3.696 -47.277 1.00 91.56 379 ARG A C 1
ATOM 3072 O O . ARG A 1 379 ? 3.116 4.792 -47.597 1.00 91.56 379 ARG A O 1
ATOM 3079 N N . THR A 1 380 ? 4.370 3.497 -46.236 1.00 94.25 380 THR A N 1
ATOM 3080 C CA . THR A 1 380 ? 4.810 4.541 -45.309 1.00 94.25 380 THR A CA 1
ATOM 3081 C C . THR A 1 380 ? 6.332 4.571 -45.269 1.00 94.25 380 THR A C 1
ATOM 3083 O O . THR A 1 380 ? 6.981 3.533 -45.155 1.00 94.25 380 THR A O 1
ATOM 3086 N N . ILE A 1 381 ? 6.912 5.759 -45.400 1.00 94.25 381 ILE A N 1
ATOM 3087 C CA . ILE A 1 381 ? 8.354 5.990 -45.447 1.00 94.25 381 ILE A CA 1
ATOM 3088 C C . ILE A 1 381 ? 8.737 6.833 -44.236 1.00 94.25 381 ILE A C 1
ATOM 3090 O O . ILE A 1 381 ? 8.307 7.979 -44.139 1.00 94.25 381 ILE A O 1
ATOM 3094 N N . PHE A 1 382 ? 9.557 6.280 -43.346 1.00 94.38 382 PHE A N 1
ATOM 3095 C CA . PHE A 1 382 ? 10.146 7.005 -42.220 1.00 94.38 382 PHE A CA 1
ATOM 3096 C C . PHE A 1 382 ? 11.570 7.425 -42.577 1.00 94.38 382 PHE A C 1
ATOM 3098 O O . PHE A 1 382 ? 12.425 6.578 -42.857 1.00 94.38 382 PHE A O 1
ATOM 3105 N N . ASN A 1 383 ? 11.825 8.730 -42.579 1.00 88.56 383 ASN A N 1
ATOM 3106 C CA . ASN A 1 383 ? 13.136 9.288 -42.881 1.00 88.56 383 ASN A CA 1
ATOM 3107 C C . ASN A 1 383 ? 13.928 9.550 -41.590 1.00 88.56 383 ASN A C 1
ATOM 3109 O O . ASN A 1 383 ? 13.355 10.037 -40.618 1.00 88.56 383 ASN A O 1
ATOM 3113 N N . PRO A 1 384 ? 15.260 9.349 -41.584 1.00 83.62 384 PRO A N 1
ATOM 3114 C CA . PRO A 1 384 ? 16.098 9.601 -40.406 1.00 83.62 384 PRO A CA 1
ATOM 3115 C C . PRO A 1 384 ? 16.068 11.040 -39.861 1.00 83.62 384 PRO A C 1
ATOM 3117 O O . PRO A 1 384 ? 16.557 11.287 -38.764 1.00 83.62 384 PRO A O 1
ATOM 3120 N N . ASP A 1 385 ? 15.548 12.000 -40.628 1.00 82.75 385 ASP A N 1
ATOM 3121 C CA . ASP A 1 385 ? 15.408 13.401 -40.221 1.00 82.75 385 ASP A CA 1
ATOM 3122 C C . ASP A 1 385 ? 14.124 13.688 -39.417 1.00 82.75 385 ASP A C 1
ATOM 3124 O O . ASP A 1 385 ? 13.854 14.846 -39.098 1.00 82.75 385 ASP A O 1
ATOM 3128 N N . GLY A 1 386 ? 13.346 12.652 -39.078 1.00 85.75 386 GLY A N 1
ATOM 3129 C CA . GLY A 1 386 ? 12.101 12.768 -38.314 1.00 85.75 386 GLY A CA 1
ATOM 3130 C C . GLY A 1 386 ? 10.867 13.050 -39.173 1.00 85.75 386 GLY A C 1
ATOM 3131 O O . GLY A 1 386 ? 9.784 13.285 -38.633 1.00 85.75 386 GLY A O 1
ATOM 3132 N N . THR A 1 387 ? 10.996 13.034 -40.504 1.00 92.38 387 THR A N 1
ATOM 3133 C CA . THR A 1 387 ? 9.857 13.179 -41.422 1.00 92.38 387 THR A CA 1
ATOM 3134 C C . THR A 1 387 ? 9.257 11.830 -41.807 1.00 92.38 387 THR A C 1
ATOM 3136 O O . THR A 1 387 ? 9.947 10.812 -41.884 1.00 92.38 387 THR A O 1
ATOM 3139 N N . VAL A 1 388 ? 7.950 11.818 -42.065 1.00 95.81 388 VAL A N 1
ATOM 3140 C CA . VAL A 1 388 ? 7.215 10.639 -42.531 1.00 95.81 388 VAL A CA 1
ATOM 3141 C C . VAL A 1 388 ? 6.376 10.982 -43.757 1.00 95.81 388 VAL A C 1
ATOM 3143 O O . VAL A 1 388 ? 5.773 12.052 -43.835 1.00 95.81 388 VAL A O 1
ATOM 3146 N N . LEU A 1 389 ? 6.344 10.059 -44.716 1.00 95.62 389 LEU A N 1
ATOM 3147 C CA . LEU A 1 389 ? 5.583 10.174 -45.955 1.00 95.62 389 LEU A CA 1
ATOM 3148 C C . LEU A 1 389 ? 4.734 8.922 -46.161 1.00 95.62 389 LEU A C 1
ATOM 3150 O O . LEU A 1 389 ? 5.272 7.820 -46.262 1.00 95.62 389 LEU A O 1
ATOM 3154 N N . GLN A 1 390 ? 3.421 9.090 -46.268 1.00 94.44 390 GLN A N 1
ATOM 3155 C CA . GLN A 1 390 ? 2.501 8.017 -46.628 1.00 94.44 390 GLN A CA 1
ATOM 3156 C C . GLN A 1 390 ? 2.014 8.207 -48.064 1.00 94.44 390 GLN A C 1
ATOM 3158 O O . GLN A 1 390 ? 1.599 9.294 -48.452 1.00 94.44 390 GLN A O 1
ATOM 3163 N N . ILE A 1 391 ? 2.067 7.138 -48.857 1.00 91.44 391 ILE A N 1
ATOM 3164 C CA . ILE A 1 391 ? 1.646 7.137 -50.260 1.00 91.44 391 ILE A CA 1
ATOM 3165 C C . ILE A 1 391 ? 0.647 6.005 -50.456 1.00 91.44 391 ILE A C 1
ATOM 3167 O O . ILE A 1 391 ? 1.004 4.827 -50.358 1.00 91.44 391 ILE A O 1
ATOM 3171 N N . GLY A 1 392 ? -0.596 6.381 -50.738 1.00 88.56 392 GLY A N 1
ATOM 3172 C CA . GLY A 1 392 ? -1.667 5.468 -51.121 1.00 88.56 392 GLY A CA 1
ATOM 3173 C C . GLY A 1 392 ? -1.991 5.551 -52.612 1.00 88.56 392 GLY A C 1
ATOM 3174 O O . GLY A 1 392 ? -1.232 6.095 -53.414 1.00 88.56 392 GLY A O 1
ATOM 3175 N N . TRP A 1 393 ? -3.146 5.013 -53.004 1.00 83.12 393 TRP A N 1
ATOM 3176 C CA . TRP A 1 393 ? -3.571 4.965 -54.409 1.00 83.12 393 TRP A CA 1
ATOM 3177 C C . TRP A 1 393 ? -3.823 6.358 -55.007 1.00 83.12 393 TRP A C 1
ATOM 3179 O O . TRP A 1 393 ? -3.571 6.581 -56.192 1.00 83.12 393 TRP A O 1
ATOM 3189 N N . ARG A 1 394 ? -4.349 7.293 -54.207 1.00 85.44 394 ARG A N 1
ATOM 3190 C CA . ARG A 1 394 ? -4.719 8.652 -54.646 1.00 85.44 394 ARG A CA 1
ATOM 3191 C C . ARG A 1 394 ? -4.398 9.720 -53.613 1.00 85.44 394 ARG A C 1
ATOM 3193 O O . ARG A 1 394 ? -4.918 10.822 -53.718 1.00 85.44 394 ARG A O 1
ATOM 3200 N N . ASN A 1 395 ? -3.568 9.400 -52.635 1.00 90.25 395 ASN A N 1
ATOM 3201 C CA . ASN A 1 395 ? -3.185 10.314 -51.578 1.00 90.25 395 ASN A CA 1
ATOM 3202 C C . ASN A 1 395 ? -1.678 10.274 -51.359 1.00 90.25 395 ASN A C 1
ATOM 3204 O O . ASN A 1 395 ? -1.032 9.237 -51.532 1.00 90.25 395 ASN A O 1
ATOM 3208 N N . GLU A 1 396 ? -1.152 11.425 -50.979 1.00 94.50 396 GLU A N 1
ATOM 3209 C CA . GLU A 1 396 ? 0.226 11.610 -50.561 1.00 94.50 396 GLU A CA 1
ATOM 3210 C C . GLU A 1 396 ? 0.201 12.495 -49.317 1.00 94.50 396 GLU A C 1
ATOM 3212 O O . GLU A 1 396 ? -0.216 13.647 -49.385 1.00 94.50 396 GLU A O 1
ATOM 3217 N N . ASP A 1 397 ? 0.597 11.945 -48.177 1.00 96.62 397 ASP A N 1
ATOM 3218 C CA . ASP A 1 397 ? 0.428 12.578 -46.872 1.00 96.62 397 ASP A CA 1
ATOM 3219 C C . ASP A 1 397 ? 1.796 12.786 -46.221 1.00 96.62 397 ASP A C 1
ATOM 3221 O O . ASP A 1 397 ? 2.573 11.840 -46.061 1.00 96.62 397 ASP A O 1
ATOM 3225 N N . HIS A 1 398 ? 2.091 14.026 -45.837 1.00 95.31 398 HIS A N 1
ATOM 3226 C CA . HIS A 1 398 ? 3.379 14.435 -45.277 1.00 95.31 398 HIS A CA 1
ATOM 3227 C C . HIS A 1 398 ? 3.239 14.800 -43.802 1.00 95.31 398 HIS A C 1
ATOM 3229 O O . HIS A 1 398 ? 2.322 15.522 -43.387 1.00 95.31 398 HIS A O 1
ATOM 3235 N N . GLY A 1 399 ? 4.188 14.324 -43.004 1.00 94.62 399 GLY A N 1
ATOM 3236 C CA . GLY A 1 399 ? 4.176 14.512 -41.566 1.00 94.62 399 GLY A CA 1
ATOM 3237 C C . GLY A 1 399 ? 5.548 14.457 -40.914 1.00 94.62 399 GLY A C 1
ATOM 3238 O O . GLY A 1 399 ? 6.587 14.313 -41.560 1.00 94.62 399 GLY A O 1
ATOM 3239 N N . THR A 1 400 ? 5.528 14.545 -39.592 1.00 94.25 400 THR A N 1
ATOM 3240 C CA . THR A 1 400 ? 6.680 14.301 -38.718 1.00 94.25 400 THR A CA 1
ATOM 3241 C C . THR A 1 400 ? 6.344 13.185 -37.748 1.00 94.25 400 THR A C 1
ATOM 3243 O O . THR A 1 400 ? 5.169 12.983 -37.437 1.00 94.25 400 THR A O 1
ATOM 3246 N N . TYR A 1 401 ? 7.349 12.473 -37.254 1.00 93.00 401 TYR A N 1
ATOM 3247 C CA . TYR A 1 401 ? 7.140 11.412 -36.279 1.00 93.00 401 TYR A CA 1
ATOM 3248 C C . TYR A 1 401 ? 8.033 11.564 -35.054 1.00 93.00 401 TYR A C 1
ATOM 3250 O O . TYR A 1 401 ? 9.133 12.110 -35.119 1.00 93.00 401 TYR A O 1
ATOM 3258 N N . GLU A 1 402 ? 7.535 11.043 -33.942 1.00 84.94 402 GLU A N 1
ATOM 3259 C CA . GLU A 1 402 ? 8.225 10.976 -32.662 1.00 84.94 402 GLU A CA 1
ATOM 3260 C C . GLU A 1 402 ? 8.264 9.517 -32.212 1.00 84.94 402 GLU A C 1
ATOM 3262 O O . GLU A 1 402 ? 7.269 8.796 -32.319 1.00 84.94 402 GLU A O 1
ATOM 3267 N N . VAL A 1 403 ? 9.428 9.077 -31.740 1.00 79.00 403 VAL A N 1
ATOM 3268 C CA . VAL A 1 403 ? 9.633 7.731 -31.197 1.00 79.00 403 VAL A CA 1
ATOM 3269 C C . VAL A 1 403 ? 9.473 7.806 -29.683 1.00 79.00 403 VAL A C 1
ATOM 3271 O O . VAL A 1 403 ? 10.024 8.713 -29.058 1.00 79.00 403 VAL A O 1
ATOM 3274 N N . SER A 1 404 ? 8.709 6.885 -29.096 1.00 70.38 404 SER A N 1
ATOM 3275 C CA . SER A 1 404 ? 8.577 6.773 -27.642 1.00 70.38 404 SER A CA 1
ATOM 3276 C C . SER A 1 404 ? 9.926 6.473 -26.984 1.00 70.38 404 SER A C 1
ATOM 3278 O O . SER A 1 404 ? 10.842 5.946 -27.616 1.00 70.38 404 SER A O 1
ATOM 3280 N N . ALA A 1 405 ? 10.050 6.795 -25.695 1.00 54.09 405 ALA A N 1
ATOM 3281 C CA . ALA A 1 405 ? 11.292 6.614 -24.942 1.00 54.09 405 ALA A CA 1
ATOM 3282 C C . ALA A 1 405 ? 11.785 5.152 -24.913 1.00 54.09 405 ALA A C 1
ATOM 3284 O O . ALA A 1 405 ? 12.989 4.918 -24.880 1.00 54.09 405 ALA A O 1
ATOM 3285 N N . ASP A 1 406 ? 10.863 4.186 -24.984 1.00 56.09 406 ASP A N 1
ATOM 3286 C CA . ASP A 1 406 ? 11.139 2.744 -25.049 1.00 56.09 406 ASP A CA 1
ATOM 3287 C C . ASP A 1 406 ? 11.476 2.235 -26.467 1.00 56.09 406 ASP A C 1
ATOM 3289 O O . ASP A 1 406 ? 11.819 1.069 -26.645 1.00 56.09 406 ASP A O 1
ATOM 3293 N N . GLY A 1 407 ? 11.366 3.080 -27.499 1.00 67.19 407 GLY A N 1
ATOM 3294 C CA . GLY A 1 407 ? 11.603 2.698 -28.891 1.00 67.19 407 GLY A CA 1
ATOM 3295 C C . GLY A 1 407 ? 10.555 1.760 -29.499 1.00 67.19 407 GLY A C 1
ATOM 3296 O O . GLY A 1 407 ? 10.753 1.318 -30.626 1.00 67.19 407 GLY A O 1
ATOM 3297 N N . MET A 1 408 ? 9.460 1.447 -28.795 1.00 72.06 408 MET A N 1
ATOM 3298 C CA . MET A 1 408 ? 8.479 0.423 -29.192 1.00 72.06 408 MET A CA 1
ATOM 3299 C C . MET A 1 408 ? 7.198 1.000 -29.805 1.00 72.06 408 MET A C 1
ATOM 3301 O O . MET A 1 408 ? 6.401 0.258 -30.390 1.00 72.06 408 MET A O 1
ATOM 3305 N N . CYS A 1 409 ? 7.001 2.315 -29.716 1.00 80.50 409 CYS A N 1
ATOM 3306 C CA . CYS A 1 409 ? 5.908 3.036 -30.353 1.00 80.50 409 CYS A CA 1
ATOM 3307 C C . CYS A 1 409 ? 6.428 4.244 -31.142 1.00 80.50 409 CYS A C 1
ATOM 3309 O O . CYS A 1 409 ? 7.365 4.933 -30.746 1.00 80.50 409 CYS A O 1
ATOM 3311 N N . VAL A 1 410 ? 5.777 4.544 -32.260 1.00 88.44 410 VAL A N 1
ATOM 3312 C CA . VAL A 1 410 ? 6.032 5.756 -33.040 1.00 88.44 410 VAL A CA 1
ATOM 3313 C C . VAL A 1 410 ? 4.725 6.472 -33.301 1.00 88.44 410 VAL A C 1
ATOM 3315 O O . VAL A 1 410 ? 3.791 5.885 -33.839 1.00 88.44 410 VAL A O 1
ATOM 3318 N N . THR A 1 411 ? 4.664 7.753 -32.953 1.00 91.25 411 THR A N 1
ATOM 3319 C CA . THR A 1 411 ? 3.507 8.598 -33.255 1.00 91.25 411 THR A CA 1
ATOM 3320 C C . THR A 1 411 ? 3.848 9.509 -34.422 1.00 91.25 411 THR A C 1
ATOM 3322 O O . THR A 1 411 ? 4.756 10.331 -34.334 1.00 91.25 411 THR A O 1
ATOM 3325 N N . ALA A 1 412 ? 3.121 9.359 -35.524 1.00 94.44 412 ALA A N 1
ATOM 3326 C CA . ALA A 1 412 ? 3.219 10.211 -36.700 1.00 94.44 412 ALA A CA 1
ATOM 3327 C C . ALA A 1 412 ? 2.085 11.237 -36.726 1.00 94.44 412 ALA A C 1
ATOM 3329 O O . ALA A 1 412 ? 0.927 10.895 -36.487 1.00 94.44 412 ALA A O 1
ATOM 3330 N N . TYR A 1 413 ? 2.412 12.472 -37.099 1.00 94.31 413 TYR A N 1
ATOM 3331 C CA . TYR A 1 413 ? 1.473 13.579 -37.255 1.00 94.31 413 TYR A CA 1
ATOM 3332 C C . TYR A 1 413 ? 1.510 14.085 -38.696 1.00 94.31 413 TYR A C 1
ATOM 3334 O O . TYR A 1 413 ? 2.498 14.686 -39.122 1.00 94.31 413 TYR A O 1
ATOM 3342 N N . PHE A 1 414 ? 0.427 13.863 -39.438 1.00 96.12 414 PHE A N 1
ATOM 3343 C CA . PHE A 1 414 ? 0.289 14.224 -40.846 1.00 96.12 414 PHE A CA 1
ATOM 3344 C C . PHE A 1 414 ? -0.458 15.548 -40.982 1.00 96.12 414 PHE A C 1
ATOM 3346 O O . PHE A 1 414 ? -1.638 15.638 -40.634 1.00 96.12 414 PHE A O 1
ATOM 3353 N N . LYS A 1 415 ? 0.238 16.578 -41.474 1.00 92.94 415 LYS A N 1
ATOM 3354 C CA . LYS A 1 415 ? -0.268 17.964 -41.522 1.00 92.94 415 LYS A CA 1
ATOM 3355 C C . LYS A 1 415 ? -0.395 18.527 -42.935 1.00 92.94 415 LYS A C 1
ATOM 3357 O O . LYS A 1 415 ? -1.163 19.459 -43.155 1.00 92.94 415 LYS A O 1
ATOM 3362 N N . GLU A 1 416 ? 0.341 17.973 -43.895 1.00 95.31 416 GLU A N 1
ATOM 3363 C CA . GLU A 1 416 ? 0.284 18.382 -45.299 1.00 95.31 416 GLU A CA 1
ATOM 3364 C C . GLU A 1 416 ? -0.168 17.197 -46.154 1.00 95.31 416 GLU A C 1
ATOM 3366 O O . GLU A 1 416 ? 0.634 16.375 -46.591 1.00 95.31 416 GLU A O 1
ATOM 3371 N N . ASN A 1 417 ? -1.480 17.109 -46.367 1.00 95.81 417 ASN A N 1
ATOM 3372 C CA . ASN A 1 417 ? -2.129 15.938 -46.952 1.00 95.81 417 ASN A CA 1
ATOM 3373 C C . ASN A 1 417 ? -2.690 16.264 -48.334 1.00 95.81 417 ASN A C 1
ATOM 3375 O O . ASN A 1 417 ? -3.394 17.264 -48.502 1.00 95.81 417 ASN A O 1
ATOM 3379 N N . TYR A 1 418 ? -2.389 15.435 -49.327 1.00 93.50 418 TYR A N 1
ATOM 3380 C CA . TYR A 1 418 ? -2.738 15.669 -50.723 1.00 93.50 418 TYR A CA 1
ATOM 3381 C C . TYR A 1 418 ? -3.619 14.549 -51.258 1.00 93.50 418 TYR A C 1
ATOM 3383 O O . TYR A 1 418 ? -3.432 13.385 -50.919 1.00 93.50 418 TYR A O 1
ATOM 3391 N N . ILE A 1 419 ? -4.554 14.898 -52.141 1.00 92.38 419 ILE A N 1
ATOM 3392 C CA . ILE A 1 419 ? -5.379 13.937 -52.876 1.00 92.38 419 ILE A CA 1
ATOM 3393 C C . ILE A 1 419 ? -5.318 14.212 -54.380 1.00 92.38 419 ILE A C 1
ATOM 3395 O O . ILE A 1 419 ? -5.446 15.356 -54.819 1.00 92.38 419 ILE A O 1
ATOM 3399 N N . ASP A 1 420 ? -5.159 13.168 -55.187 1.00 88.06 420 ASP A N 1
ATOM 3400 C CA . ASP A 1 420 ? -5.221 13.243 -56.645 1.00 88.06 420 ASP A CA 1
ATOM 3401 C C . ASP A 1 420 ? -6.668 13.056 -57.105 1.00 88.06 420 ASP A C 1
ATOM 3403 O O . ASP A 1 420 ? -7.207 11.944 -57.051 1.00 88.06 420 ASP A O 1
ATOM 3407 N N . GLN A 1 421 ? -7.325 14.135 -57.543 1.00 81.00 421 GLN A N 1
ATOM 3408 C CA . GLN A 1 421 ? -8.674 14.084 -58.115 1.00 81.00 421 GLN A CA 1
ATOM 3409 C C . GLN A 1 421 ? -8.645 13.903 -59.638 1.00 81.00 421 GLN A C 1
ATOM 3411 O O . GLN A 1 421 ? -7.812 14.509 -60.316 1.00 81.00 421 GLN A O 1
ATOM 3416 N N . PRO A 1 422 ? -9.555 13.100 -60.233 1.00 78.81 422 PRO A N 1
ATOM 3417 C CA . PRO A 1 422 ? -9.440 12.724 -61.631 1.00 78.81 422 PRO A CA 1
ATOM 3418 C C . PRO A 1 422 ? -9.646 13.965 -62.503 1.00 78.81 422 PRO A C 1
ATOM 3420 O O . PRO A 1 422 ? -10.746 14.509 -62.565 1.00 78.81 422 PRO A O 1
ATOM 3423 N N . GLY A 1 423 ? -8.585 14.391 -63.189 1.00 77.88 423 GLY A N 1
ATOM 3424 C CA . GLY A 1 423 ? -8.587 15.566 -64.065 1.00 77.88 423 GLY A CA 1
ATOM 3425 C C . GLY A 1 423 ? -8.028 16.849 -63.445 1.00 77.88 423 GLY A C 1
ATOM 3426 O O . GLY A 1 423 ? -7.711 17.761 -64.207 1.00 77.88 423 GLY A O 1
ATOM 3427 N N . ASP A 1 424 ? -7.832 16.892 -62.126 1.00 77.81 424 ASP A N 1
ATOM 3428 C CA . ASP A 1 424 ? -7.343 18.080 -61.416 1.00 77.81 424 ASP A CA 1
ATOM 3429 C C . ASP A 1 424 ? -5.914 17.923 -60.862 1.00 77.81 424 ASP A C 1
ATOM 3431 O O . ASP A 1 424 ? -5.275 18.921 -60.523 1.00 77.81 424 ASP A O 1
ATOM 3435 N N . GLY A 1 425 ? -5.395 16.692 -60.821 1.00 83.62 425 GLY A N 1
ATOM 3436 C CA . GLY A 1 425 ? -4.085 16.379 -60.252 1.00 83.62 425 GLY A CA 1
ATOM 3437 C C . GLY A 1 425 ? -4.075 16.457 -58.722 1.00 83.62 425 GLY A C 1
ATOM 3438 O O . GLY A 1 425 ? -5.122 16.571 -58.082 1.00 83.62 425 GLY A O 1
ATOM 3439 N N . MET A 1 426 ? -2.874 16.406 -58.137 1.00 88.38 426 MET A N 1
ATOM 3440 C CA . MET A 1 426 ? -2.672 16.488 -56.687 1.00 88.38 426 MET A CA 1
ATOM 3441 C C . MET A 1 426 ? -3.109 17.845 -56.124 1.00 88.38 426 MET A C 1
ATOM 3443 O O . MET A 1 426 ? -2.610 18.896 -56.534 1.00 88.38 426 MET A O 1
ATOM 3447 N N . GLN A 1 427 ? -4.009 17.812 -55.144 1.00 92.06 427 GLN A N 1
ATOM 3448 C CA . GLN A 1 427 ? -4.515 18.980 -54.430 1.00 92.06 427 GLN A CA 1
ATOM 3449 C C . GLN A 1 427 ? -4.288 18.844 -52.928 1.00 92.06 427 GLN A C 1
ATOM 3451 O O . GLN A 1 427 ? -4.568 17.797 -52.353 1.00 92.06 427 GLN A O 1
ATOM 3456 N N . LEU A 1 428 ? -3.845 19.930 -52.291 1.00 93.06 428 LEU A N 1
ATOM 3457 C CA . LEU A 1 428 ? -3.713 20.019 -50.838 1.00 93.06 428 LEU A CA 1
ATOM 3458 C C . LEU A 1 428 ? -5.096 20.058 -50.165 1.00 93.06 428 LEU A C 1
ATOM 3460 O O . LEU A 1 428 ? -5.930 20.911 -50.485 1.00 93.06 428 LEU A O 1
ATOM 3464 N N . LEU A 1 429 ? -5.306 19.194 -49.177 1.00 91.00 429 LEU A N 1
ATOM 3465 C CA . LEU A 1 429 ? -6.481 19.166 -48.311 1.00 91.00 429 LEU A CA 1
ATOM 3466 C C . LEU A 1 429 ? -6.294 20.139 -47.139 1.00 91.00 429 LEU A C 1
ATOM 3468 O O . LEU A 1 429 ? -5.827 19.782 -46.060 1.00 91.00 429 LEU A O 1
ATOM 3472 N N . GLY A 1 430 ? -6.650 21.406 -47.355 1.00 87.88 430 GLY A N 1
ATOM 3473 C CA . GLY A 1 430 ? -6.489 22.452 -46.343 1.00 87.88 430 GLY A CA 1
ATOM 3474 C C . GLY A 1 430 ? -7.257 22.163 -45.046 1.00 87.88 430 GLY A C 1
ATOM 3475 O O . GLY A 1 430 ? -8.482 22.057 -45.062 1.00 87.88 430 GLY A O 1
ATOM 3476 N N . GLY A 1 431 ? -6.534 22.101 -43.923 1.00 86.06 431 GLY A N 1
ATOM 3477 C CA . GLY A 1 431 ? -7.097 21.889 -42.583 1.00 86.06 431 GLY A CA 1
ATOM 3478 C C . GLY A 1 431 ? -7.435 20.434 -42.248 1.00 86.06 431 GLY A C 1
ATOM 3479 O O . GLY A 1 431 ? -8.040 20.190 -41.208 1.00 86.06 431 GLY A O 1
ATOM 3480 N N . TYR A 1 432 ? -7.072 19.486 -43.114 1.00 92.31 432 TYR A N 1
ATOM 3481 C CA . TYR A 1 432 ? -7.148 18.063 -42.814 1.00 92.31 432 TYR A CA 1
ATOM 3482 C C . TYR A 1 432 ? -5.814 17.607 -42.227 1.00 92.31 432 TYR A C 1
ATOM 3484 O O . TYR A 1 432 ? -4.820 17.532 -42.944 1.00 92.31 432 TYR A O 1
ATOM 3492 N N . GLU A 1 433 ? -5.807 17.308 -40.932 1.00 94.31 433 GLU A N 1
ATOM 3493 C CA . GLU A 1 433 ? -4.663 16.767 -40.198 1.00 94.31 433 GLU A CA 1
ATOM 3494 C C . GLU A 1 433 ? -5.108 15.500 -39.465 1.00 94.31 433 GLU A C 1
ATOM 3496 O O . GLU A 1 433 ? -6.264 15.401 -39.045 1.00 94.31 433 GLU A O 1
ATOM 3501 N N . TYR A 1 434 ? -4.209 14.533 -39.309 1.00 94.56 434 TYR A N 1
ATOM 3502 C CA . TYR A 1 434 ? -4.488 13.305 -38.567 1.00 94.56 434 TYR A CA 1
ATOM 3503 C C . TYR A 1 434 ? -3.211 12.728 -37.958 1.00 94.56 434 TYR A C 1
ATOM 3505 O O . TYR A 1 434 ? -2.097 13.131 -38.307 1.00 94.56 434 TYR A O 1
ATOM 3513 N N . SER A 1 435 ? -3.368 11.773 -37.044 1.00 93.88 435 SER A N 1
ATOM 3514 C CA . SER A 1 435 ? -2.246 11.053 -36.448 1.00 93.88 435 SER A CA 1
ATOM 3515 C C . SER A 1 435 ? -2.352 9.548 -36.654 1.00 93.88 435 SER A C 1
ATOM 3517 O O . SER A 1 435 ? -3.428 8.998 -36.908 1.00 93.88 435 SER A O 1
ATOM 3519 N N . VAL A 1 436 ? -1.204 8.881 -36.569 1.00 95.50 436 VAL A N 1
ATOM 3520 C CA . VAL A 1 436 ? -1.097 7.423 -36.632 1.00 95.50 436 VAL A CA 1
ATOM 3521 C C . VAL A 1 436 ? -0.133 6.965 -35.554 1.00 95.50 436 VAL A C 1
ATOM 3523 O O . VAL A 1 436 ? 0.970 7.501 -35.447 1.00 95.50 436 VAL A O 1
ATOM 3526 N N . VAL A 1 437 ? -0.541 5.971 -34.772 1.00 93.25 437 VAL A N 1
ATOM 3527 C CA . VAL A 1 437 ? 0.334 5.290 -33.816 1.00 93.25 437 VAL A CA 1
ATOM 3528 C C . VAL A 1 437 ? 0.798 3.984 -34.442 1.00 93.25 437 VAL A C 1
ATOM 3530 O O . VAL A 1 437 ? -0.020 3.153 -34.831 1.00 93.25 437 VAL A O 1
ATOM 3533 N N . TYR A 1 438 ? 2.108 3.802 -34.534 1.00 91.56 438 TYR A N 1
ATOM 3534 C CA . TYR A 1 438 ? 2.747 2.577 -34.990 1.00 91.56 438 TYR A CA 1
ATOM 3535 C C . TYR A 1 438 ? 3.323 1.841 -33.788 1.00 91.56 438 TYR A C 1
ATOM 3537 O O . TYR A 1 438 ? 4.155 2.396 -33.076 1.00 91.56 438 TYR A O 1
ATOM 3545 N N . LYS A 1 439 ? 2.904 0.596 -33.565 1.00 88.00 439 LYS A N 1
ATOM 3546 C CA . LYS A 1 439 ? 3.488 -0.283 -32.548 1.00 88.00 439 LYS A CA 1
ATOM 3547 C C . LYS A 1 439 ? 4.447 -1.264 -33.205 1.00 88.00 439 LYS A C 1
ATOM 3549 O O . LYS A 1 439 ? 4.081 -1.917 -34.181 1.00 88.00 439 LYS A O 1
ATOM 3554 N N . LEU A 1 440 ? 5.655 -1.365 -32.673 1.00 81.38 440 LEU A N 1
ATOM 3555 C CA . LEU A 1 440 ? 6.712 -2.187 -33.240 1.00 81.38 440 LEU A CA 1
ATOM 3556 C C . LEU A 1 440 ? 6.623 -3.616 -32.681 1.00 81.38 440 LEU A C 1
ATOM 3558 O O . LEU A 1 440 ? 6.499 -3.812 -31.472 1.00 81.38 440 LEU A O 1
ATOM 3562 N N . ASP A 1 441 ? 6.677 -4.613 -33.567 1.00 79.31 441 ASP A N 1
ATOM 3563 C CA . ASP A 1 441 ? 6.832 -6.029 -33.219 1.00 79.31 441 ASP A CA 1
ATOM 3564 C C . ASP A 1 441 ? 8.232 -6.479 -33.682 1.00 79.31 441 ASP A C 1
ATOM 3566 O O . ASP A 1 441 ? 8.425 -6.816 -34.859 1.00 79.31 441 ASP A O 1
ATOM 3570 N N . PRO A 1 442 ? 9.243 -6.435 -32.790 1.00 67.50 442 PRO A N 1
ATOM 3571 C CA . PRO A 1 442 ? 10.620 -6.747 -33.151 1.00 67.50 442 PRO A CA 1
ATOM 3572 C C . PRO A 1 442 ? 10.828 -8.231 -33.464 1.00 67.50 442 PRO A C 1
ATOM 3574 O O . PRO A 1 442 ? 11.717 -8.561 -34.249 1.00 67.50 442 PRO A O 1
ATOM 3577 N N . GLU A 1 443 ? 10.003 -9.125 -32.914 1.00 70.75 443 GLU A N 1
ATOM 3578 C CA . GLU A 1 443 ? 10.093 -10.561 -33.191 1.00 70.75 443 GLU A CA 1
ATOM 3579 C C . GLU A 1 443 ? 9.624 -10.885 -34.609 1.00 70.75 443 GLU A C 1
ATOM 3581 O O . GLU A 1 443 ? 10.239 -11.696 -35.305 1.00 70.75 443 GLU A O 1
ATOM 3586 N N . LYS A 1 444 ? 8.546 -10.231 -35.056 1.00 72.81 444 LYS A N 1
ATOM 3587 C CA . LYS A 1 444 ? 7.983 -10.428 -36.398 1.00 72.81 444 LYS A CA 1
ATOM 3588 C C . LYS A 1 444 ? 8.554 -9.488 -37.454 1.00 72.81 444 LYS A C 1
ATOM 3590 O O . LYS A 1 444 ? 8.234 -9.653 -38.627 1.00 72.81 444 LYS A O 1
ATOM 3595 N N . GLN A 1 445 ? 9.401 -8.536 -37.053 1.00 77.19 445 GLN A N 1
ATOM 3596 C CA . GLN A 1 445 ? 9.987 -7.522 -37.935 1.00 77.19 445 GLN A CA 1
ATOM 3597 C C . GLN A 1 445 ? 8.915 -6.709 -38.695 1.00 77.19 445 GLN A C 1
ATOM 3599 O O . GLN A 1 445 ? 9.095 -6.349 -39.858 1.00 77.19 445 GLN A O 1
ATOM 3604 N N . CYS A 1 446 ? 7.786 -6.424 -38.039 1.00 86.19 446 CYS A N 1
ATOM 3605 C CA . CYS A 1 446 ? 6.657 -5.690 -38.613 1.00 86.19 446 CYS A CA 1
ATOM 3606 C C . CYS A 1 446 ? 6.200 -4.553 -37.692 1.00 86.19 446 CYS A C 1
ATOM 3608 O O . CYS A 1 446 ? 6.504 -4.543 -36.498 1.00 86.19 446 CYS A O 1
ATOM 3610 N N . ILE A 1 447 ? 5.433 -3.610 -38.236 1.00 90.81 447 ILE A N 1
ATOM 3611 C CA . ILE A 1 447 ? 4.789 -2.550 -37.451 1.00 90.81 447 ILE A CA 1
ATOM 3612 C C . ILE A 1 447 ? 3.272 -2.650 -37.576 1.00 90.81 447 ILE A C 1
ATOM 3614 O O . ILE A 1 447 ? 2.755 -2.954 -38.645 1.00 90.81 447 ILE A O 1
ATOM 3618 N N . TYR A 1 448 ? 2.548 -2.383 -36.497 1.00 92.00 448 TYR A N 1
ATOM 3619 C CA . TYR A 1 448 ? 1.091 -2.286 -36.504 1.00 92.00 448 TYR A CA 1
ATOM 3620 C C . TYR A 1 448 ? 0.671 -0.818 -36.493 1.00 92.00 448 TYR A C 1
ATOM 3622 O O . TYR A 1 448 ? 0.990 -0.104 -35.546 1.00 92.00 448 TYR A O 1
ATOM 3630 N N . ALA A 1 449 ? -0.038 -0.372 -37.525 1.00 93.75 449 ALA A N 1
ATOM 3631 C CA . ALA A 1 449 ? -0.555 0.983 -37.653 1.00 93.75 449 ALA A CA 1
ATOM 3632 C C . ALA A 1 449 ? -1.968 1.100 -37.059 1.00 93.75 449 ALA A C 1
ATOM 3634 O O . ALA A 1 449 ? -2.835 0.270 -37.331 1.00 93.75 449 ALA A O 1
ATOM 3635 N N . ALA A 1 450 ? -2.206 2.160 -36.288 1.00 94.06 450 ALA A N 1
ATOM 3636 C CA . ALA A 1 450 ? -3.509 2.542 -35.758 1.00 94.06 450 ALA A CA 1
ATOM 3637 C C . ALA A 1 450 ? -3.789 4.017 -36.078 1.00 94.06 450 ALA A C 1
ATOM 3639 O O . ALA A 1 450 ? -3.168 4.923 -35.516 1.00 94.06 450 ALA A O 1
ATOM 3640 N N . TYR A 1 451 ? -4.721 4.258 -36.995 1.00 94.44 451 TYR A N 1
ATOM 3641 C CA . TYR A 1 451 ? -5.086 5.583 -37.485 1.00 94.44 451 TYR A CA 1
ATOM 3642 C C . TYR A 1 451 ? -6.096 6.262 -36.557 1.00 94.44 451 TYR A C 1
ATOM 3644 O O . TYR A 1 451 ? -6.998 5.617 -36.000 1.00 94.44 451 TYR A O 1
ATOM 3652 N N . SER A 1 452 ? -5.966 7.583 -36.424 1.00 91.81 452 SER A N 1
ATOM 3653 C CA . SER A 1 452 ? -6.891 8.408 -35.650 1.00 91.81 452 SER A CA 1
ATOM 3654 C C . SER A 1 452 ? -8.306 8.411 -36.245 1.00 91.81 452 SER A C 1
ATOM 3656 O O . SER A 1 452 ? -8.535 8.038 -37.402 1.00 91.81 452 SER A O 1
ATOM 3658 N N . GLN A 1 453 ? -9.292 8.823 -35.446 1.00 90.44 453 GLN A N 1
ATOM 3659 C CA . GLN A 1 453 ? -10.686 8.841 -35.894 1.00 90.44 453 GLN A CA 1
ATOM 3660 C C . GLN A 1 453 ? -10.905 9.862 -37.021 1.00 90.44 453 GLN A C 1
ATOM 3662 O O . GLN A 1 453 ? -11.659 9.595 -37.952 1.00 90.44 453 GLN A O 1
ATOM 3667 N N . GLU A 1 454 ? -10.190 10.989 -36.984 1.00 90.75 454 GLU A N 1
ATOM 3668 C CA . GLU A 1 454 ? -10.226 12.035 -38.011 1.00 90.75 454 GLU A CA 1
ATOM 3669 C C . GLU A 1 454 ? -9.849 11.483 -39.388 1.00 90.75 454 GLU A C 1
ATOM 3671 O O . GLU A 1 454 ? -10.481 11.825 -40.387 1.00 90.75 454 GLU A O 1
ATOM 3676 N N . PHE A 1 455 ? -8.856 10.590 -39.435 1.00 93.56 455 PHE A N 1
ATOM 3677 C CA . PHE A 1 455 ? -8.465 9.905 -40.662 1.00 93.56 455 PHE A CA 1
ATOM 3678 C C . PHE A 1 455 ? -9.573 8.970 -41.167 1.00 93.56 455 PHE A C 1
ATOM 3680 O O . PHE A 1 455 ? -9.963 9.023 -42.337 1.00 93.56 455 PHE A O 1
ATOM 3687 N N . LYS A 1 456 ? -10.113 8.139 -40.266 1.00 91.56 456 LYS A N 1
ATOM 3688 C CA . LYS A 1 456 ? -11.153 7.141 -40.573 1.00 91.56 456 LYS A CA 1
ATOM 3689 C C . LYS A 1 456 ? -12.441 7.783 -41.090 1.00 91.56 456 LYS A C 1
ATOM 3691 O O . LYS A 1 456 ? -13.082 7.235 -41.984 1.00 91.56 456 LYS A O 1
ATOM 3696 N N . ASP A 1 457 ? -12.795 8.955 -40.572 1.00 91.25 457 ASP A N 1
ATOM 3697 C CA . ASP A 1 457 ? -13.997 9.688 -40.971 1.00 91.25 457 ASP A CA 1
ATOM 3698 C C . ASP A 1 457 ? -13.838 10.406 -42.322 1.00 91.25 457 ASP A C 1
ATOM 3700 O O . ASP A 1 457 ? -14.822 10.621 -43.035 1.00 91.25 457 ASP A O 1
ATOM 3704 N N . ALA A 1 458 ? -12.611 10.789 -42.685 1.00 88.06 458 ALA A N 1
ATOM 3705 C CA . ALA A 1 458 ? -12.346 11.620 -43.856 1.00 88.06 458 ALA A CA 1
ATOM 3706 C C . ALA A 1 458 ? -12.367 10.851 -45.187 1.00 88.06 458 ALA A C 1
ATOM 3708 O O . ALA A 1 458 ? -12.717 11.430 -46.216 1.00 88.06 458 ALA A O 1
ATOM 3709 N N . LEU A 1 459 ? -12.031 9.554 -45.174 1.00 87.94 459 LEU A N 1
ATOM 3710 C CA . LEU A 1 459 ? -12.110 8.646 -46.333 1.00 87.94 459 LEU A CA 1
ATOM 3711 C C . LEU A 1 459 ? -11.333 9.124 -47.583 1.00 87.94 459 LEU A C 1
ATOM 3713 O O . LEU A 1 459 ? -11.695 8.792 -48.714 1.00 87.94 459 LEU A O 1
ATOM 3717 N N . TYR A 1 460 ? -10.265 9.908 -47.395 1.00 88.81 460 TYR A N 1
ATOM 3718 C CA . TYR A 1 460 ? -9.419 10.420 -48.487 1.00 88.81 460 TYR A CA 1
ATOM 3719 C C . TYR A 1 460 ? -8.289 9.472 -48.907 1.00 88.81 460 TYR A C 1
ATOM 3721 O O . TYR A 1 460 ? -7.678 9.681 -49.954 1.00 88.81 460 TYR A O 1
ATOM 3729 N N . SER A 1 461 ? -8.021 8.439 -48.110 1.00 88.62 461 SER A N 1
ATOM 3730 C CA . SER A 1 461 ? -6.918 7.495 -48.284 1.00 88.62 461 SER A CA 1
ATOM 3731 C C . SER A 1 461 ? -7.434 6.059 -48.233 1.00 88.62 461 SER A C 1
ATOM 3733 O O . SER A 1 461 ? -8.474 5.786 -47.635 1.00 88.62 461 SER A O 1
ATOM 3735 N N . ASN A 1 462 ? -6.706 5.150 -48.880 1.00 87.50 462 ASN A N 1
ATOM 3736 C CA . ASN A 1 462 ? -6.938 3.708 -48.805 1.00 87.50 462 ASN A CA 1
ATOM 3737 C C . ASN A 1 462 ? -6.119 3.018 -47.700 1.00 87.50 462 ASN A C 1
ATOM 3739 O O . ASN A 1 462 ? -6.147 1.795 -47.627 1.00 87.50 462 ASN A O 1
ATOM 3743 N N . ALA A 1 463 ? -5.372 3.771 -46.887 1.00 90.25 463 ALA A N 1
ATOM 3744 C CA . ALA A 1 463 ? -4.686 3.208 -45.730 1.00 90.25 463 ALA A CA 1
ATOM 3745 C C . ALA A 1 463 ? -5.671 2.854 -44.604 1.00 90.25 463 ALA A C 1
ATOM 3747 O O . ALA A 1 463 ? -6.720 3.486 -44.476 1.00 90.25 463 ALA A O 1
ATOM 3748 N N . GLU A 1 464 ? -5.340 1.849 -43.793 1.00 90.31 464 GL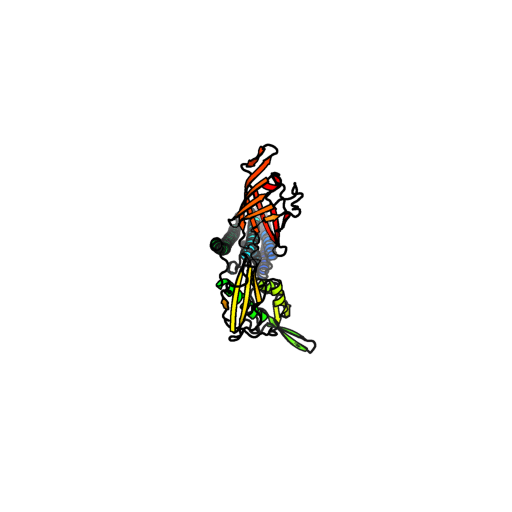U A N 1
ATOM 3749 C CA . GLU A 1 464 ? -6.199 1.360 -42.711 1.00 90.31 464 GLU A CA 1
ATOM 3750 C C . GLU A 1 464 ? -5.391 0.807 -41.531 1.00 90.31 464 GLU A C 1
ATOM 3752 O O . GLU A 1 464 ? -4.178 0.616 -41.621 1.00 90.31 464 GLU A O 1
ATOM 3757 N N . ASP A 1 465 ? -6.060 0.566 -40.401 1.00 92.75 465 ASP A N 1
ATOM 3758 C CA . ASP A 1 465 ? -5.426 -0.098 -39.261 1.00 92.75 465 ASP A CA 1
ATOM 3759 C C . ASP A 1 465 ? -4.954 -1.496 -39.678 1.00 92.75 465 ASP A C 1
ATOM 3761 O O . ASP A 1 465 ? -5.730 -2.275 -40.233 1.00 92.75 465 ASP A O 1
ATOM 3765 N N . GLY A 1 466 ? -3.703 -1.843 -39.383 1.00 87.44 466 GLY A N 1
ATOM 3766 C CA . GLY A 1 466 ? -3.166 -3.119 -39.842 1.00 87.44 466 GLY A CA 1
ATOM 3767 C C . GLY A 1 466 ? -1.656 -3.247 -39.747 1.00 87.44 466 GLY A C 1
ATOM 3768 O O . GLY A 1 466 ? -0.954 -2.354 -39.275 1.00 87.44 466 GLY A O 1
ATOM 3769 N N . VAL A 1 467 ? -1.158 -4.402 -40.183 1.00 89.81 467 VAL A N 1
ATOM 3770 C CA . VAL A 1 467 ? 0.268 -4.730 -40.156 1.00 89.81 467 VAL A CA 1
ATOM 3771 C C . VAL A 1 467 ? 0.945 -4.218 -41.427 1.00 89.81 467 VAL A C 1
ATOM 3773 O O . VAL A 1 467 ? 0.469 -4.456 -42.537 1.00 89.81 467 VAL A O 1
ATOM 3776 N N . LEU A 1 468 ? 2.079 -3.541 -41.258 1.00 89.62 468 LEU A N 1
ATOM 3777 C CA . LEU A 1 468 ? 2.983 -3.156 -42.331 1.00 89.62 468 LEU A CA 1
ATOM 3778 C C . LEU A 1 468 ? 4.302 -3.917 -42.210 1.00 89.62 468 LEU A C 1
ATOM 3780 O O . LEU A 1 468 ? 4.850 -4.098 -41.119 1.00 89.62 468 LEU A O 1
ATOM 3784 N N . HIS A 1 469 ? 4.834 -4.304 -43.361 1.00 87.62 469 HIS A N 1
ATOM 3785 C CA . HIS A 1 469 ? 6.028 -5.130 -43.498 1.00 87.62 469 HIS A CA 1
ATOM 3786 C C . HIS A 1 469 ? 7.131 -4.364 -44.222 1.00 87.62 469 HIS A C 1
ATOM 3788 O O . HIS A 1 469 ? 6.860 -3.551 -45.108 1.00 87.62 469 HIS A O 1
ATOM 3794 N N . ARG A 1 470 ? 8.385 -4.626 -43.862 1.00 81.81 470 ARG A N 1
ATOM 3795 C CA . ARG A 1 470 ? 9.563 -4.108 -44.568 1.00 81.81 470 ARG A CA 1
ATOM 3796 C C . ARG A 1 470 ? 10.025 -5.172 -45.567 1.00 81.81 470 ARG A C 1
ATOM 3798 O O . ARG A 1 470 ? 10.122 -6.339 -45.197 1.00 81.81 470 ARG A O 1
ATOM 3805 N N . ASN A 1 471 ? 10.262 -4.778 -46.821 1.00 61.97 471 ASN A N 1
ATOM 3806 C CA . ASN A 1 471 ? 10.827 -5.670 -47.848 1.00 61.97 471 ASN A CA 1
ATOM 3807 C C . ASN A 1 471 ? 12.308 -5.965 -47.613 1.00 61.97 471 ASN A C 1
ATOM 3809 O O . ASN A 1 471 ? 13.028 -5.026 -47.194 1.00 61.97 471 ASN A O 1
#

Radius of gyration: 40.76 Å; chains: 1; bounding box: 114×65×137 Å